Protein AF-D1CE16-F1 (afdb_monomer)

Mean predicted aligned error: 15.31 Å

Structure (mmCIF, N/CA/C/O backbone):
data_AF-D1CE16-F1
#
_entry.id   AF-D1CE16-F1
#
loop_
_atom_site.group_PDB
_atom_site.id
_atom_site.type_symbol
_atom_site.label_atom_id
_atom_site.label_alt_id
_atom_site.label_comp_id
_atom_site.label_asym_id
_atom_site.label_entity_id
_atom_site.label_seq_id
_atom_site.pdbx_PDB_ins_code
_atom_site.Cartn_x
_atom_site.Cartn_y
_atom_site.Cartn_z
_atom_site.occupancy
_atom_site.B_iso_or_equiv
_atom_site.auth_seq_id
_atom_site.auth_comp_id
_atom_site.auth_asym_id
_atom_site.auth_atom_id
_atom_site.pdbx_PDB_model_num
ATOM 1 N N . MET A 1 1 ? -17.704 14.412 5.831 1.00 93.19 1 MET A N 1
ATOM 2 C CA . MET A 1 1 ? -17.147 13.284 6.601 1.00 93.19 1 MET A CA 1
ATOM 3 C C . MET A 1 1 ? -15.622 13.232 6.481 1.00 93.19 1 MET A C 1
ATOM 5 O O . MET A 1 1 ? -15.051 13.588 5.445 1.00 93.19 1 MET A O 1
ATOM 9 N N . ARG A 1 2 ? -14.932 12.740 7.523 1.00 97.12 2 ARG A N 1
ATOM 10 C CA . ARG A 1 2 ? -13.473 12.514 7.530 1.00 97.12 2 ARG A CA 1
ATOM 11 C C . ARG A 1 2 ? -13.121 11.058 7.800 1.00 97.12 2 ARG A C 1
ATOM 13 O O . ARG A 1 2 ? -13.691 10.426 8.685 1.00 97.12 2 ARG A O 1
ATOM 20 N N . PHE A 1 3 ? -12.118 10.550 7.093 1.00 98.44 3 PHE A N 1
ATOM 21 C CA . PHE A 1 3 ? -11.594 9.204 7.317 1.00 98.44 3 PHE A CA 1
ATOM 22 C C . PHE A 1 3 ? -10.144 9.319 7.751 1.00 98.44 3 PHE A C 1
ATOM 24 O O . PHE A 1 3 ? -9.313 9.890 7.042 1.00 98.44 3 PHE A O 1
ATOM 31 N N . ILE A 1 4 ? -9.857 8.826 8.949 1.00 98.75 4 ILE A N 1
ATOM 32 C CA . ILE A 1 4 ? -8.574 8.999 9.616 1.00 98.75 4 ILE A CA 1
ATOM 33 C C . ILE A 1 4 ? -7.962 7.621 9.787 1.00 98.75 4 ILE A C 1
ATOM 35 O O . ILE A 1 4 ? -8.514 6.778 10.484 1.00 98.75 4 ILE A O 1
ATOM 39 N N . GLY A 1 5 ? -6.831 7.384 9.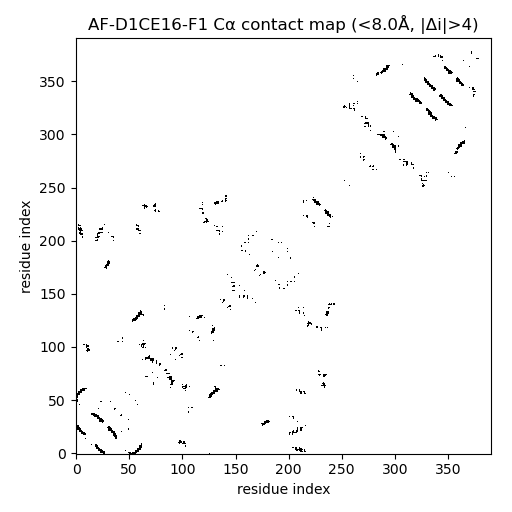141 1.00 98.81 5 GLY A N 1
ATOM 40 C CA . GLY A 1 5 ? -6.106 6.131 9.258 1.00 98.81 5 GLY A CA 1
ATOM 41 C C . GLY A 1 5 ? -4.891 6.281 10.156 1.00 98.81 5 GLY A C 1
ATOM 42 O O . GLY A 1 5 ? -4.193 7.294 10.078 1.00 98.81 5 GLY A O 1
ATOM 43 N N . ILE A 1 6 ? -4.651 5.276 10.995 1.00 98.75 6 ILE A N 1
ATOM 44 C CA . ILE A 1 6 ? -3.563 5.229 11.971 1.00 98.75 6 ILE A CA 1
ATOM 45 C C . ILE A 1 6 ? -2.808 3.906 11.795 1.00 98.75 6 ILE A C 1
ATOM 47 O O . ILE A 1 6 ? -3.321 2.855 12.171 1.00 98.75 6 ILE A O 1
ATOM 51 N N . ASP A 1 7 ? -1.590 3.957 11.255 1.00 97.94 7 ASP A N 1
ATOM 52 C CA . ASP A 1 7 ? -0.640 2.839 11.311 1.00 97.94 7 ASP A CA 1
ATOM 53 C C . ASP A 1 7 ? 0.081 2.875 12.660 1.00 97.94 7 ASP A C 1
ATOM 55 O O . ASP A 1 7 ? 1.089 3.566 12.831 1.00 97.94 7 ASP A O 1
ATOM 59 N N . LEU A 1 8 ? -0.522 2.240 13.666 1.00 97.12 8 LEU A N 1
ATOM 60 C CA . LEU A 1 8 ? -0.120 2.387 15.059 1.00 97.12 8 LEU A CA 1
ATOM 61 C C . LEU A 1 8 ? 1.145 1.574 15.347 1.00 97.12 8 LEU A C 1
ATOM 63 O O . LEU A 1 8 ? 1.192 0.368 15.135 1.00 97.12 8 LEU A O 1
ATOM 67 N N . ALA A 1 9 ? 2.150 2.189 15.969 1.00 93.88 9 ALA A N 1
ATOM 68 C CA . ALA A 1 9 ? 3.232 1.419 16.578 1.00 93.88 9 ALA A CA 1
ATOM 69 C C . ALA A 1 9 ? 2.710 0.715 17.837 1.00 93.88 9 ALA A C 1
ATOM 71 O O . ALA A 1 9 ? 2.436 1.376 18.836 1.00 93.88 9 ALA A O 1
ATOM 72 N N . TRP A 1 10 ? 2.595 -0.615 17.820 1.00 92.81 10 TRP A N 1
ATOM 73 C CA . TRP A 1 10 ? 1.935 -1.365 18.903 1.00 92.81 10 TRP A CA 1
ATOM 74 C C . TRP A 1 10 ? 2.658 -1.287 20.259 1.00 92.81 10 TRP A C 1
ATOM 76 O O . TRP A 1 10 ? 2.037 -1.498 21.297 1.00 92.81 10 TRP A O 1
ATOM 86 N N . SER A 1 11 ? 3.966 -1.014 20.259 1.00 91.00 11 SER A N 1
ATOM 87 C CA . SER A 1 11 ? 4.794 -0.991 21.469 1.00 91.00 11 SER A CA 1
ATOM 88 C C . SER A 1 11 ? 4.526 0.240 22.333 1.00 91.00 11 SER A C 1
ATOM 90 O O . SER A 1 11 ? 4.687 1.368 21.873 1.00 91.00 11 SER A O 1
ATOM 92 N N . LEU A 1 12 ? 4.219 0.025 23.614 1.00 89.88 12 LEU A N 1
ATOM 93 C CA . LEU A 1 12 ? 4.283 1.061 24.652 1.00 89.88 12 LEU A CA 1
ATOM 94 C C . LEU A 1 12 ? 5.715 1.250 25.176 1.00 89.88 12 LEU A C 1
ATOM 96 O O . LEU A 1 12 ? 6.056 2.283 25.752 1.00 89.88 12 LEU A O 1
ATOM 100 N N . ILE A 1 13 ? 6.586 0.267 24.946 1.00 86.19 13 ILE A N 1
ATOM 101 C CA . ILE A 1 13 ? 8.011 0.367 25.256 1.00 86.19 13 ILE A CA 1
ATOM 102 C C . ILE A 1 13 ? 8.651 1.321 24.238 1.00 86.19 13 ILE A C 1
ATOM 104 O O . ILE A 1 13 ? 8.657 1.030 23.042 1.00 86.19 13 ILE A O 1
ATOM 108 N N . ASN A 1 14 ? 9.220 2.432 24.716 1.00 77.25 14 ASN A N 1
ATOM 109 C CA . ASN A 1 14 ? 9.743 3.539 23.896 1.00 77.25 14 ASN A CA 1
ATOM 110 C C . ASN A 1 14 ? 8.680 4.227 23.008 1.00 77.25 14 ASN A C 1
ATOM 112 O O . ASN A 1 14 ? 8.974 4.615 21.874 1.00 77.25 14 ASN A O 1
ATOM 116 N N . ALA A 1 15 ? 7.450 4.385 23.515 1.00 73.31 15 ALA A N 1
ATOM 117 C CA . ALA A 1 15 ? 6.352 5.069 22.815 1.00 73.31 15 ALA A CA 1
ATOM 118 C C . ALA A 1 15 ? 6.615 6.561 22.508 1.00 73.31 15 ALA A C 1
ATOM 120 O O . ALA A 1 15 ? 5.850 7.200 21.792 1.00 73.31 15 ALA A O 1
ATOM 121 N N . ASP A 1 16 ? 7.699 7.136 23.029 1.00 74.06 16 ASP A N 1
ATOM 122 C CA . ASP A 1 16 ? 8.158 8.494 22.734 1.00 74.06 16 ASP A CA 1
ATOM 123 C C . ASP A 1 16 ? 8.777 8.634 21.330 1.00 74.06 16 ASP A C 1
ATOM 125 O O . ASP A 1 16 ? 8.980 9.748 20.838 1.00 74.06 16 ASP A O 1
ATOM 129 N N . ARG A 1 17 ? 9.053 7.520 20.640 1.00 75.38 17 ARG A N 1
ATOM 130 C CA . ARG A 1 17 ? 9.598 7.531 19.278 1.00 75.38 17 ARG A CA 1
ATOM 131 C C . ARG A 1 17 ? 8.491 7.723 18.232 1.00 75.38 17 ARG A C 1
ATOM 133 O O . ARG A 1 17 ? 7.456 7.070 18.322 1.00 75.38 17 ARG A O 1
ATOM 140 N N . PRO A 1 18 ? 8.706 8.569 17.203 1.00 72.50 18 PRO A N 1
ATOM 141 C CA . PRO A 1 18 ? 7.743 8.736 16.121 1.00 72.50 18 PRO A CA 1
ATOM 142 C C . PRO A 1 18 ? 7.772 7.507 15.211 1.00 72.50 18 PRO A C 1
ATOM 144 O O . PRO A 1 18 ? 8.602 7.428 14.308 1.00 72.50 18 PRO A O 1
ATOM 147 N N . GLU A 1 19 ? 6.923 6.527 15.501 1.00 88.19 19 GLU A N 1
ATOM 148 C CA . GLU A 1 19 ? 6.817 5.264 14.755 1.00 88.19 19 GLU A CA 1
ATOM 149 C C . GLU A 1 19 ? 5.373 4.959 14.324 1.00 88.19 19 GLU A C 1
ATOM 151 O O . GLU A 1 19 ? 5.121 3.874 13.812 1.00 88.19 19 GLU A O 1
ATOM 156 N N . THR A 1 20 ? 4.439 5.896 14.540 1.00 95.81 20 THR A N 1
ATOM 157 C CA . THR A 1 20 ? 3.032 5.786 14.126 1.00 95.81 20 THR A CA 1
ATOM 158 C C . THR A 1 20 ? 2.753 6.681 12.926 1.00 95.81 20 THR A C 1
ATOM 160 O O . THR A 1 20 ? 2.920 7.898 13.019 1.00 95.81 20 THR A O 1
ATOM 163 N N . GLY A 1 21 ? 2.310 6.103 11.813 1.00 97.56 21 GLY A N 1
ATOM 164 C CA . GLY A 1 21 ? 1.830 6.857 10.657 1.00 97.56 21 GLY A CA 1
ATOM 165 C C . GLY A 1 21 ? 0.383 7.300 10.859 1.00 97.56 21 GLY A C 1
ATOM 166 O O . GLY A 1 21 ? -0.434 6.544 11.376 1.00 97.56 21 GLY A O 1
ATOM 167 N N . ALA A 1 22 ? 0.041 8.516 10.442 1.00 98.50 22 ALA A N 1
ATOM 168 C CA . ALA A 1 22 ? -1.332 9.008 10.459 1.00 98.50 22 ALA A CA 1
ATOM 169 C C . ALA A 1 22 ? -1.660 9.754 9.165 1.00 98.50 22 ALA A C 1
ATOM 171 O O . ALA A 1 22 ? -0.822 10.495 8.645 1.00 98.50 22 ALA A O 1
ATOM 172 N N . ALA A 1 23 ? -2.881 9.580 8.662 1.00 98.44 23 ALA A N 1
ATOM 173 C CA . ALA A 1 23 ? -3.369 10.254 7.464 1.00 98.44 23 ALA A CA 1
ATOM 174 C C . ALA A 1 23 ? -4.868 10.555 7.559 1.00 98.44 23 ALA A C 1
ATOM 176 O O . ALA A 1 23 ? -5.624 9.803 8.169 1.00 98.44 23 ALA A O 1
ATOM 177 N N . VAL A 1 24 ? -5.294 11.649 6.928 1.00 98.44 24 VAL A N 1
ATOM 178 C CA . VAL A 1 24 ? -6.700 12.063 6.840 1.00 98.44 24 VAL A CA 1
ATOM 179 C C . VAL A 1 24 ? -7.080 12.191 5.379 1.00 98.44 24 VAL A C 1
ATOM 181 O O . VAL A 1 24 ? -6.428 12.948 4.657 1.00 98.44 24 VAL A O 1
ATOM 184 N N . ILE A 1 25 ? -8.144 11.507 4.966 1.00 97.81 25 ILE A N 1
ATOM 185 C CA . ILE A 1 25 ? -8.746 11.665 3.641 1.00 97.81 25 ILE A CA 1
ATOM 186 C C . ILE A 1 25 ? -10.174 1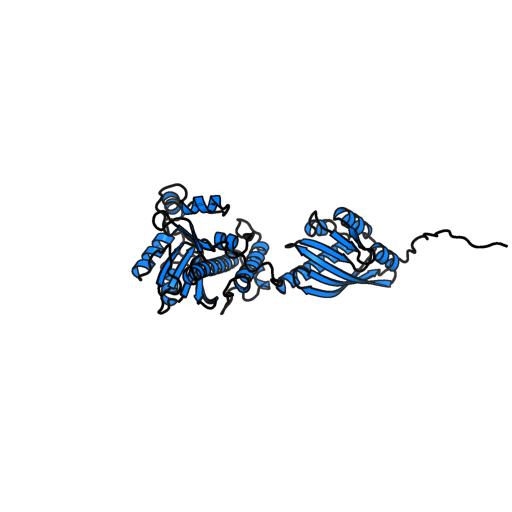2.207 3.741 1.00 97.81 25 ILE A C 1
ATOM 188 O O . ILE A 1 25 ? -10.885 11.958 4.719 1.00 97.81 25 ILE A O 1
ATOM 192 N N . ASP A 1 26 ? -10.582 12.965 2.727 1.00 95.81 26 ASP A N 1
ATOM 193 C CA . ASP A 1 26 ? -11.979 13.342 2.509 1.00 95.81 26 ASP A CA 1
ATOM 194 C C . ASP A 1 26 ? -12.698 12.374 1.557 1.00 95.81 26 ASP A C 1
ATOM 196 O O . ASP A 1 26 ? -12.098 11.479 0.960 1.00 95.81 26 ASP A O 1
ATOM 200 N N . GLU A 1 27 ? -14.002 12.577 1.393 1.00 94.44 27 GLU A N 1
ATOM 201 C CA . GLU A 1 27 ? -14.864 11.780 0.509 1.00 94.44 27 GLU A CA 1
ATOM 202 C C . GLU A 1 27 ? -14.487 11.865 -0.976 1.00 94.44 27 GLU A C 1
ATOM 204 O O . GLU A 1 27 ? -14.870 11.002 -1.764 1.00 94.44 27 GLU A O 1
ATOM 209 N N . SER A 1 28 ? -13.738 12.899 -1.370 1.00 93.88 28 SER A N 1
ATOM 210 C CA . SER A 1 28 ? -13.230 13.080 -2.733 1.00 93.88 28 SER A CA 1
ATOM 211 C C . SER A 1 28 ? -11.871 12.404 -2.952 1.00 93.88 28 SER A C 1
ATOM 213 O O . SER A 1 28 ? -11.321 12.491 -4.051 1.00 93.88 28 SER A O 1
ATOM 215 N N . GLY A 1 29 ? -11.321 11.744 -1.928 1.00 94.94 29 GLY A N 1
ATOM 216 C CA . GLY A 1 29 ? -10.020 11.083 -1.968 1.00 94.94 29 GLY A CA 1
ATOM 217 C C . GLY A 1 29 ? -8.830 12.018 -1.737 1.00 94.94 29 GLY A C 1
ATOM 218 O O . GLY A 1 29 ? -7.687 11.610 -1.937 1.00 94.94 29 GLY A O 1
ATOM 219 N N . ASN A 1 30 ? -9.029 13.270 -1.321 1.00 96.50 30 ASN A N 1
ATOM 220 C CA . ASN A 1 30 ? -7.905 14.162 -1.042 1.00 96.50 30 ASN A CA 1
ATOM 221 C C . ASN A 1 30 ? -7.310 13.859 0.332 1.00 96.50 30 ASN A C 1
ATOM 223 O O . ASN A 1 30 ? -8.020 13.858 1.334 1.00 96.50 30 ASN A O 1
ATOM 227 N N . ILE A 1 31 ? -5.991 13.687 0.389 1.00 96.75 31 ILE A N 1
ATOM 228 C CA . ILE A 1 31 ? -5.241 13.606 1.641 1.00 96.75 31 ILE A CA 1
ATOM 229 C C . ILE A 1 31 ? -5.044 15.023 2.174 1.00 96.75 31 ILE A C 1
ATOM 231 O O . ILE A 1 31 ? -4.281 15.816 1.612 1.00 96.75 31 ILE A O 1
ATOM 235 N N . LEU A 1 32 ? -5.737 15.326 3.266 1.00 96.06 32 LEU A N 1
ATOM 236 C CA . LEU A 1 32 ? -5.794 16.654 3.879 1.00 96.06 32 LEU A CA 1
ATOM 237 C C . LEU A 1 32 ? -4.646 16.894 4.850 1.00 96.06 32 LEU A C 1
ATOM 239 O O . LEU A 1 32 ? -4.135 18.007 4.962 1.00 96.06 32 LEU A O 1
ATOM 243 N N . SER A 1 33 ? -4.264 15.843 5.568 1.00 96.75 33 SER A N 1
ATOM 244 C CA . SER A 1 33 ? -3.252 15.887 6.609 1.00 96.75 33 SER A CA 1
ATOM 245 C C . SER A 1 33 ? -2.548 14.541 6.705 1.00 96.75 33 SER A C 1
ATOM 247 O O . SER A 1 33 ? -3.141 13.495 6.442 1.00 96.75 33 SER A O 1
ATOM 249 N N . GLN A 1 34 ? -1.276 14.581 7.080 1.00 96.81 34 GLN A N 1
ATOM 250 C CA . GLN A 1 34 ? -0.462 13.409 7.368 1.00 96.81 34 GLN A CA 1
ATOM 251 C C . GLN A 1 34 ? 0.561 13.748 8.451 1.00 96.81 34 GLN A C 1
ATOM 253 O O . GLN A 1 34 ? 1.031 14.887 8.530 1.00 96.81 34 GLN A O 1
ATOM 258 N N . ALA A 1 35 ? 0.939 12.764 9.259 1.00 96.31 35 ALA A N 1
ATOM 259 C CA . ALA A 1 35 ? 1.963 12.938 10.278 1.00 96.31 35 ALA A CA 1
ATOM 260 C C . ALA A 1 35 ? 2.654 11.614 10.624 1.00 96.31 35 ALA A C 1
ATOM 262 O O . ALA A 1 35 ? 2.079 10.541 10.476 1.00 96.31 35 ALA A O 1
ATOM 263 N N . ASN A 1 36 ? 3.886 11.718 11.125 1.00 95.62 36 ASN A N 1
ATOM 264 C CA . ASN A 1 36 ? 4.490 10.665 11.937 1.00 95.62 36 ASN A CA 1
ATOM 265 C C . ASN A 1 36 ? 4.372 11.097 13.396 1.00 95.62 36 ASN A C 1
ATOM 267 O O . ASN A 1 36 ? 4.912 12.139 13.774 1.00 95.62 36 ASN A O 1
ATOM 271 N N . LEU A 1 37 ? 3.651 10.316 14.186 1.00 95.81 37 LEU A N 1
ATOM 272 C CA . LEU A 1 37 ? 3.273 10.611 15.560 1.00 95.81 37 LEU A CA 1
ATOM 273 C C . LEU A 1 37 ? 3.990 9.658 16.516 1.00 95.81 37 LEU A C 1
ATOM 275 O O . LEU A 1 37 ? 4.410 8.561 16.133 1.00 95.81 37 LEU A O 1
ATOM 279 N N . SER A 1 38 ? 4.160 10.104 17.756 1.00 90.31 38 SER A N 1
ATOM 280 C CA . SER A 1 38 ? 4.824 9.333 18.806 1.00 90.31 38 SER A CA 1
ATOM 281 C C . SER A 1 38 ? 3.833 8.925 19.882 1.00 90.31 38 SER A C 1
ATOM 283 O O . SER A 1 38 ? 3.453 7.761 19.938 1.00 90.31 38 SER A O 1
ATOM 285 N N . THR A 1 39 ? 3.375 9.872 20.701 1.00 93.06 39 THR A N 1
ATOM 286 C CA . THR A 1 39 ? 2.554 9.595 21.884 1.00 93.06 39 THR A CA 1
ATOM 287 C C . THR A 1 39 ? 1.077 9.440 21.549 1.00 93.06 39 THR A C 1
ATOM 289 O O . THR A 1 39 ? 0.580 10.002 20.572 1.00 93.06 39 THR A O 1
ATOM 292 N N . ASP A 1 40 ? 0.350 8.728 22.404 1.00 93.81 40 ASP A N 1
ATOM 293 C CA . ASP A 1 40 ? -1.102 8.574 22.287 1.00 93.81 40 ASP A CA 1
ATOM 294 C C . ASP A 1 40 ? -1.838 9.918 22.355 1.00 93.81 40 ASP A C 1
ATOM 296 O O . ASP A 1 40 ? -2.853 10.091 21.692 1.00 93.81 40 ASP A O 1
ATOM 300 N N . GLU A 1 41 ? -1.327 10.875 23.132 1.00 95.06 41 GLU A N 1
ATOM 301 C CA . GLU A 1 41 ? -1.852 12.242 23.193 1.00 95.06 41 GLU A CA 1
ATOM 302 C C . GLU A 1 41 ? -1.696 12.939 21.839 1.00 95.06 41 GLU A C 1
ATOM 304 O O . GLU A 1 41 ? -2.659 13.506 21.340 1.00 95.06 41 GLU A O 1
ATOM 309 N N . SER A 1 42 ? -0.534 12.814 21.183 1.00 96.44 42 SER A N 1
ATOM 310 C CA . SER A 1 42 ? -0.331 13.395 19.848 1.00 96.44 42 SER A CA 1
ATOM 311 C C . SER A 1 42 ? -1.236 12.761 18.785 1.00 96.44 42 SER A C 1
ATOM 313 O O . SER A 1 42 ? -1.676 13.445 17.862 1.00 96.44 42 SER A O 1
ATOM 315 N N . ILE A 1 43 ? -1.551 11.468 18.930 1.00 97.62 43 ILE A N 1
ATOM 316 C CA . ILE A 1 43 ? -2.500 10.755 18.064 1.00 97.62 43 ILE A CA 1
ATOM 317 C C . ILE A 1 43 ? -3.923 11.250 18.315 1.00 97.62 43 ILE A C 1
ATOM 319 O O . ILE A 1 43 ? -4.636 11.561 17.361 1.00 97.62 43 ILE A O 1
ATOM 323 N N . LEU A 1 44 ? -4.327 11.374 19.580 1.00 98.19 44 LEU A N 1
ATOM 324 C CA . LEU A 1 44 ? -5.634 11.904 19.950 1.00 98.19 44 LEU A CA 1
ATOM 325 C C . LEU A 1 44 ? -5.812 13.342 19.443 1.00 98.19 44 LEU A C 1
ATOM 327 O O . LEU A 1 44 ? -6.810 13.635 18.790 1.00 98.19 44 LEU A O 1
ATOM 331 N N . ASP A 1 45 ? -4.827 14.212 19.667 1.00 98.25 45 ASP A N 1
ATOM 332 C CA . ASP A 1 45 ? -4.842 15.601 19.204 1.00 98.25 45 ASP A CA 1
ATOM 333 C C . ASP A 1 45 ? -4.931 15.684 17.676 1.00 98.25 45 ASP A C 1
ATOM 335 O O . ASP A 1 45 ? -5.693 16.495 17.140 1.00 98.25 45 ASP A O 1
ATOM 339 N N . PHE A 1 46 ? -4.199 14.820 16.960 1.00 98.50 46 PHE A N 1
ATOM 340 C CA . PHE A 1 46 ? -4.287 14.717 15.505 1.00 98.50 46 PHE A CA 1
ATOM 341 C C . PHE A 1 46 ? -5.700 14.335 15.057 1.00 98.50 46 PHE A C 1
ATOM 343 O O . PHE A 1 46 ? -6.246 14.988 14.168 1.00 98.50 46 PHE A O 1
ATOM 350 N N . VAL A 1 47 ? -6.314 13.325 15.682 1.00 98.44 47 VAL A N 1
ATOM 351 C CA . VAL A 1 47 ? -7.688 12.909 15.367 1.00 98.44 47 VAL A CA 1
ATOM 352 C C . VAL A 1 47 ? -8.664 14.058 15.618 1.00 98.44 47 VAL A C 1
ATOM 354 O O . VAL A 1 47 ? -9.383 14.461 14.705 1.00 98.44 47 VAL A O 1
ATOM 357 N N . LEU A 1 48 ? -8.662 14.627 16.826 1.00 97.88 48 LEU A N 1
ATOM 358 C CA . LEU A 1 48 ? -9.618 15.659 17.239 1.00 97.88 48 LEU A CA 1
ATOM 359 C C . LEU A 1 48 ? -9.483 16.957 16.436 1.00 97.88 48 LEU A C 1
ATOM 361 O O . LEU A 1 48 ? -10.481 17.635 16.209 1.00 97.88 48 LEU A O 1
ATOM 365 N N . SER A 1 49 ? -8.280 17.286 15.965 1.00 97.69 49 SER A N 1
ATOM 366 C CA . SER A 1 49 ? -8.047 18.472 15.129 1.00 97.69 49 SER A CA 1
ATOM 367 C C . SER A 1 49 ? -8.497 18.295 13.676 1.00 97.69 49 SER A C 1
ATOM 369 O O . SER A 1 49 ? -8.539 19.274 12.934 1.00 97.69 49 SER A O 1
ATOM 371 N N . ASN A 1 50 ? -8.802 17.065 13.250 1.00 97.06 50 ASN A N 1
ATOM 372 C CA . ASN A 1 50 ? -9.141 16.744 11.863 1.00 97.06 50 ASN A CA 1
ATOM 373 C C . ASN A 1 50 ? -10.563 16.202 11.675 1.00 97.06 50 ASN A C 1
ATOM 375 O O . ASN A 1 50 ? -10.910 15.867 10.546 1.00 97.06 50 ASN A O 1
ATOM 379 N N . ILE A 1 51 ? -11.390 16.127 12.723 1.00 94.00 51 ILE A N 1
ATOM 380 C CA . ILE A 1 51 ? -12.820 15.807 12.579 1.00 94.00 51 ILE A CA 1
ATOM 381 C C . ILE A 1 51 ? -13.572 16.962 11.905 1.00 94.00 51 ILE A C 1
ATOM 383 O O . ILE A 1 51 ? -13.215 18.129 12.079 1.00 94.00 51 ILE A O 1
ATOM 387 N N . ASP A 1 52 ? -14.634 16.655 11.162 1.00 90.69 52 ASP A N 1
ATOM 388 C CA . ASP A 1 52 ? -15.581 17.665 10.680 1.00 90.69 52 ASP A CA 1
ATOM 389 C C . ASP A 1 52 ? -16.926 17.573 11.424 1.00 90.69 52 ASP A C 1
ATOM 391 O O . ASP A 1 52 ? -17.059 16.845 12.412 1.00 90.69 52 ASP A O 1
ATOM 395 N N . GLN A 1 53 ? -17.920 18.361 11.000 1.00 90.00 53 GLN A N 1
ATOM 396 C CA . GLN A 1 53 ? -19.234 18.374 11.655 1.00 90.00 53 GLN A CA 1
ATOM 397 C C . GLN A 1 53 ? -20.019 17.068 11.480 1.00 90.00 53 GLN A C 1
ATOM 399 O O . GLN A 1 53 ? -20.901 16.787 12.288 1.00 90.00 53 GLN A O 1
ATOM 404 N N . GLU A 1 54 ? -19.686 16.267 10.470 1.00 91.00 54 GLU A N 1
ATOM 405 C CA . GLU A 1 54 ? -20.291 14.956 10.229 1.00 91.00 54 GLU A CA 1
ATOM 406 C C . GLU A 1 54 ? -19.571 13.844 11.011 1.00 91.00 54 GLU A C 1
ATOM 408 O O . GLU A 1 54 ? -20.059 12.718 11.092 1.00 91.00 54 GLU A O 1
ATOM 413 N N . GLY A 1 55 ? -18.446 14.167 11.655 1.00 95.06 55 GLY A N 1
ATOM 414 C CA . GLY A 1 55 ? -17.687 13.272 12.516 1.00 95.06 55 GLY A CA 1
ATOM 415 C C . GLY A 1 55 ? -16.431 12.730 11.840 1.00 95.06 55 GLY A C 1
ATOM 416 O O . GLY A 1 55 ? -15.743 13.442 11.104 1.00 95.06 55 GLY A O 1
ATOM 417 N N . ALA A 1 56 ? -16.074 11.492 12.180 1.00 97.75 56 ALA A N 1
ATOM 418 C CA . ALA A 1 56 ? -14.957 10.788 11.566 1.00 97.75 56 ALA A CA 1
ATOM 419 C C . ALA A 1 56 ? -15.026 9.275 11.799 1.00 97.75 56 ALA A C 1
ATOM 421 O O . ALA A 1 56 ? -15.483 8.804 12.843 1.00 97.75 56 ALA A O 1
ATOM 422 N N . ILE A 1 57 ? -14.455 8.517 10.868 1.00 98.50 57 ILE A N 1
ATOM 423 C CA . ILE A 1 57 ? -14.119 7.106 11.079 1.00 98.50 57 ILE A CA 1
ATOM 424 C C . ILE A 1 57 ? -12.615 7.002 11.298 1.00 98.50 57 ILE A C 1
ATOM 426 O O . ILE A 1 57 ? -11.833 7.391 10.430 1.00 98.50 57 ILE A O 1
ATOM 430 N N . VAL A 1 58 ? -12.219 6.481 12.459 1.00 98.75 58 VAL A N 1
ATOM 431 C CA . VAL A 1 58 ? -10.823 6.241 12.831 1.00 98.75 58 VAL A CA 1
ATOM 432 C C . VAL A 1 58 ? -10.498 4.770 12.592 1.00 98.75 58 VAL A C 1
ATOM 434 O O . VAL A 1 58 ? -10.926 3.895 13.343 1.00 98.75 58 VAL A O 1
ATOM 437 N N . ALA A 1 59 ? -9.752 4.502 11.527 1.00 98.75 59 ALA A N 1
ATOM 438 C CA . ALA A 1 59 ? -9.308 3.178 11.127 1.00 98.75 59 ALA A CA 1
ATOM 439 C C . ALA A 1 59 ? -7.885 2.914 11.636 1.00 98.75 59 ALA A C 1
ATOM 441 O O . ALA A 1 59 ? -6.945 3.610 11.252 1.00 98.75 59 ALA A O 1
ATOM 442 N N . ILE A 1 60 ? -7.723 1.921 12.507 1.00 98.81 60 ILE A N 1
ATOM 443 C CA . ILE A 1 60 ? -6.480 1.671 13.246 1.00 98.81 60 ILE A CA 1
ATOM 444 C C . ILE A 1 60 ? -5.866 0.335 12.803 1.00 98.81 60 ILE A C 1
ATOM 446 O O . ILE A 1 60 ? -6.517 -0.704 12.906 1.00 98.81 60 ILE A O 1
ATOM 450 N N . ASP A 1 61 ? -4.607 0.348 12.350 1.00 98.00 61 ASP A N 1
ATOM 451 C CA . ASP A 1 61 ? -3.790 -0.857 12.116 1.00 98.00 61 ASP A CA 1
ATOM 452 C C . ASP A 1 61 ? -3.178 -1.362 13.432 1.00 98.00 61 ASP A C 1
ATOM 454 O O . ASP A 1 61 ? -1.973 -1.290 13.688 1.00 98.00 61 ASP A O 1
ATOM 458 N N . ALA A 1 62 ? -4.046 -1.811 14.332 1.00 96.94 62 ALA A N 1
ATOM 459 C CA . ALA A 1 62 ? -3.667 -2.497 15.556 1.00 96.94 62 ALA A CA 1
ATOM 460 C C . ALA A 1 62 ? -4.859 -3.256 16.143 1.00 96.94 62 ALA A C 1
ATOM 462 O O . ALA A 1 62 ? -5.997 -2.837 15.944 1.00 96.94 62 ALA A O 1
ATOM 463 N N . PRO A 1 63 ? -4.606 -4.300 16.950 1.00 97.19 63 PRO A N 1
ATOM 464 C CA . PRO A 1 63 ? -5.637 -4.947 17.745 1.00 97.19 63 PRO A CA 1
ATOM 465 C C . PRO A 1 63 ? -6.336 -3.940 18.671 1.00 97.19 63 PRO A C 1
ATOM 467 O O . PRO A 1 63 ? -5.700 -3.417 19.592 1.00 97.19 63 PRO A O 1
ATOM 470 N N . ILE A 1 64 ? -7.628 -3.671 18.442 1.00 97.94 64 ILE A N 1
ATOM 471 C CA . ILE A 1 64 ? -8.433 -2.760 19.289 1.00 97.94 64 ILE A CA 1
ATOM 472 C C . ILE A 1 64 ? -9.386 -3.498 20.233 1.00 97.94 64 ILE A C 1
ATOM 474 O O . ILE A 1 64 ? -9.866 -2.909 21.195 1.00 97.94 64 ILE A O 1
ATOM 478 N N . VAL A 1 65 ? -9.637 -4.785 19.972 1.00 97.00 65 VAL A N 1
ATOM 479 C CA . VAL A 1 65 ? -10.351 -5.703 20.870 1.00 97.00 65 VAL A CA 1
ATOM 480 C C . VAL A 1 65 ? -9.547 -6.999 20.962 1.00 97.00 65 VAL A C 1
ATOM 482 O O . VAL A 1 65 ? -9.372 -7.706 19.962 1.00 97.00 65 VAL A O 1
ATOM 485 N N . VAL A 1 66 ? -9.026 -7.302 22.157 1.00 97.38 66 VAL A N 1
ATOM 486 C CA . VAL A 1 66 ? -8.195 -8.493 22.414 1.00 97.38 66 VAL A CA 1
ATOM 487 C C . VAL A 1 66 ? -8.753 -9.272 23.611 1.00 97.38 66 VAL A C 1
ATOM 489 O O . VAL A 1 66 ? -8.291 -9.114 24.740 1.00 97.38 66 VAL A O 1
ATOM 492 N N . PRO A 1 67 ? -9.779 -10.114 23.423 1.00 91.31 67 PRO A N 1
ATOM 493 C CA . PRO A 1 67 ? -10.465 -10.757 24.543 1.00 91.31 67 PRO A CA 1
ATOM 494 C C . PRO A 1 67 ? -9.696 -11.966 25.089 1.00 91.31 67 PRO A C 1
ATOM 496 O O . PRO A 1 67 ? -9.810 -12.302 26.268 1.00 91.31 67 PRO A O 1
ATOM 499 N N . ASN A 1 68 ? -8.889 -12.621 24.254 1.00 93.19 68 ASN A N 1
ATOM 500 C CA . ASN A 1 68 ? -8.189 -13.850 24.597 1.00 93.19 68 ASN A CA 1
ATOM 501 C C . ASN A 1 68 ? -6.872 -13.588 25.342 1.00 93.19 68 ASN A C 1
ATOM 503 O O . ASN A 1 68 ? -6.048 -12.760 24.948 1.00 93.19 68 ASN A O 1
ATOM 507 N N . LEU A 1 69 ? -6.642 -14.372 26.397 1.00 96.19 69 LEU A N 1
ATOM 508 C CA . LEU A 1 69 ? -5.380 -14.355 27.140 1.00 96.19 69 LEU A CA 1
ATOM 509 C C . LEU A 1 69 ? -4.215 -14.900 26.306 1.00 96.19 69 LEU A C 1
ATOM 511 O O . LEU A 1 69 ? -3.139 -14.317 26.314 1.00 96.19 69 LEU A O 1
ATOM 515 N N . GLU A 1 70 ? -4.451 -15.978 25.555 1.00 92.94 70 GLU A N 1
ATOM 516 C CA . GLU A 1 70 ? -3.446 -16.711 24.775 1.00 92.94 70 GLU A CA 1
ATOM 517 C C . GLU A 1 70 ? -3.980 -17.078 23.380 1.00 92.94 70 GLU A C 1
ATOM 519 O O . GLU A 1 70 ? -5.187 -17.040 23.127 1.00 92.94 70 GLU A O 1
ATOM 524 N N . GLY A 1 71 ? -3.088 -17.484 22.473 1.00 91.81 71 GLY A N 1
ATOM 525 C CA . GLY A 1 71 ? -3.444 -17.933 21.120 1.00 91.81 71 GLY A CA 1
ATOM 526 C C . GLY A 1 71 ? -3.719 -16.794 20.129 1.00 91.81 71 GLY A C 1
ATOM 527 O O . GLY A 1 71 ? -3.269 -15.668 20.331 1.00 91.81 71 GLY A O 1
ATOM 528 N N . SER A 1 72 ? -4.415 -17.107 19.034 1.00 91.50 72 SER A N 1
ATOM 529 C CA . SER A 1 72 ? -4.852 -16.140 18.013 1.00 91.50 72 SER A CA 1
ATOM 530 C C . SER A 1 72 ? -6.320 -15.773 18.201 1.00 91.50 72 SER A C 1
ATOM 532 O O . SER A 1 72 ? -7.124 -16.632 18.572 1.00 91.50 72 SER A O 1
ATOM 534 N N . ARG A 1 73 ? -6.685 -14.533 17.864 1.00 92.44 73 ARG A N 1
ATOM 535 C CA . ARG A 1 73 ? -8.091 -14.112 17.774 1.00 92.44 73 ARG A CA 1
ATOM 536 C C . ARG A 1 73 ? -8.795 -14.842 16.631 1.00 92.44 73 ARG A C 1
ATOM 538 O O . ARG A 1 73 ? -8.164 -15.250 15.652 1.00 92.44 73 ARG A O 1
ATOM 545 N N . ARG A 1 74 ? -10.122 -14.981 16.713 1.00 87.00 74 ARG A N 1
ATOM 546 C CA . ARG A 1 74 ? -10.915 -15.645 15.660 1.00 87.00 74 ARG A CA 1
ATOM 547 C C . ARG A 1 74 ? -10.747 -14.968 14.301 1.00 87.00 74 ARG A C 1
ATOM 549 O O . ARG A 1 74 ? -10.601 -15.661 13.294 1.00 87.00 74 ARG A O 1
ATOM 556 N N . CYS A 1 75 ? -10.699 -13.636 14.286 1.00 88.50 75 CYS A N 1
ATOM 557 C CA . CYS A 1 75 ? -10.450 -12.858 13.079 1.00 88.50 75 CYS A CA 1
ATOM 558 C C . CYS A 1 75 ? -9.089 -13.186 12.435 1.00 88.50 75 CYS A C 1
ATOM 560 O O . CYS A 1 75 ? -8.994 -13.360 11.221 1.00 88.50 75 CYS A O 1
ATOM 562 N N . GLU A 1 76 ? -8.044 -13.375 13.242 1.00 93.75 76 GLU A N 1
ATOM 563 C CA . GLU A 1 76 ? -6.697 -13.719 12.776 1.00 93.75 76 GLU A CA 1
ATOM 564 C C . GLU A 1 76 ? -6.644 -15.138 12.198 1.00 93.75 76 GLU A C 1
ATOM 566 O O . GLU A 1 76 ? -6.055 -15.351 11.139 1.00 93.75 76 GLU A O 1
ATOM 571 N N . ILE A 1 77 ? -7.306 -16.105 12.844 1.00 87.06 77 ILE A N 1
ATOM 572 C CA . ILE A 1 77 ? -7.432 -17.483 12.335 1.00 87.06 77 ILE A CA 1
ATOM 573 C C . ILE A 1 77 ? -8.149 -17.484 10.977 1.00 87.06 77 ILE A C 1
ATOM 575 O O . ILE A 1 77 ? -7.713 -18.152 10.034 1.00 87.06 77 ILE A O 1
ATOM 579 N N . ALA A 1 78 ? -9.225 -16.705 10.849 1.00 85.44 78 ALA A N 1
ATOM 580 C CA . ALA A 1 78 ? -9.950 -16.563 9.593 1.00 85.44 78 ALA A CA 1
ATOM 581 C C . ALA A 1 78 ? -9.060 -15.955 8.493 1.00 85.44 78 ALA A C 1
ATOM 583 O O . ALA A 1 78 ? -8.981 -16.519 7.401 1.00 85.44 78 ALA A O 1
ATOM 584 N N . LEU A 1 79 ? -8.304 -14.890 8.779 1.00 87.69 79 LEU A N 1
ATOM 585 C CA . LEU A 1 79 ? -7.347 -14.315 7.822 1.00 87.69 79 LEU A CA 1
ATOM 586 C C . LEU A 1 79 ? -6.247 -15.308 7.405 1.00 87.69 79 LEU A C 1
ATOM 588 O O . LEU A 1 79 ? -5.912 -15.395 6.220 1.00 87.69 79 LEU A O 1
ATOM 592 N N . GLN A 1 80 ? -5.725 -16.109 8.338 1.00 87.62 80 GLN A N 1
ATOM 593 C CA . GLN A 1 80 ? -4.754 -17.163 8.023 1.00 87.62 80 GLN A CA 1
ATOM 594 C C . GLN A 1 80 ? -5.342 -18.208 7.065 1.00 87.62 80 GLN A C 1
ATOM 596 O O . GLN A 1 80 ? -4.663 -18.623 6.122 1.00 87.62 80 GLN A O 1
ATOM 601 N N . SER A 1 81 ? -6.613 -18.590 7.240 1.00 85.19 81 SER A N 1
ATOM 602 C CA . SER A 1 81 ? -7.311 -19.503 6.319 1.00 85.19 81 SER A CA 1
ATOM 603 C C . SER A 1 81 ? -7.457 -18.922 4.904 1.00 85.19 81 SER A C 1
ATOM 605 O O . SER A 1 81 ? -7.405 -19.657 3.916 1.00 85.19 81 SER A O 1
ATOM 607 N N . MET A 1 82 ? -7.517 -17.589 4.794 1.00 83.25 82 MET A N 1
ATOM 608 C CA . MET A 1 82 ? -7.488 -16.841 3.532 1.00 83.25 82 MET A CA 1
ATOM 609 C C . MET A 1 82 ? -6.071 -16.674 2.957 1.00 83.25 82 MET A C 1
ATOM 611 O O . MET A 1 82 ? -5.896 -16.002 1.941 1.00 83.25 82 MET A O 1
ATOM 615 N N . LYS A 1 83 ? -5.048 -17.283 3.576 1.00 86.44 83 LYS A N 1
ATOM 616 C CA . LYS A 1 83 ? -3.623 -17.151 3.219 1.00 86.44 83 LYS A CA 1
ATOM 617 C C . LYS A 1 83 ? -3.097 -15.717 3.320 1.00 86.44 83 LYS A C 1
ATOM 619 O O . LYS A 1 83 ? -2.106 -15.374 2.674 1.00 86.44 83 LYS A O 1
ATOM 624 N N . ILE A 1 84 ? -3.730 -14.889 4.148 1.00 85.81 84 ILE A N 1
ATOM 625 C CA . ILE A 1 84 ? -3.245 -13.555 4.482 1.00 85.81 84 ILE A CA 1
ATOM 626 C C . ILE A 1 84 ? -2.376 -13.696 5.741 1.00 85.81 84 ILE A C 1
ATOM 628 O O . ILE A 1 84 ? -2.886 -14.106 6.784 1.00 85.81 84 ILE A O 1
ATOM 632 N N . PRO A 1 85 ? -1.061 -13.406 5.673 1.00 86.19 85 PRO A N 1
ATOM 633 C CA . PRO A 1 85 ? -0.197 -13.490 6.846 1.00 86.19 85 PRO A CA 1
ATOM 634 C C . PRO A 1 85 ? -0.664 -12.494 7.901 1.00 86.19 85 PRO A C 1
ATOM 636 O O . PRO A 1 85 ? -0.842 -11.333 7.563 1.00 86.19 85 PRO A O 1
ATOM 639 N N . VAL A 1 86 ? -0.812 -12.930 9.149 1.00 89.50 86 VAL A N 1
ATOM 640 C CA . VAL A 1 86 ? -1.158 -12.082 10.296 1.00 89.50 86 VAL A CA 1
ATOM 641 C C . VAL A 1 86 ? -0.517 -12.667 11.553 1.00 89.50 86 VAL A C 1
ATOM 643 O O . VAL A 1 86 ? -0.385 -13.890 11.676 1.00 89.50 86 VAL A O 1
ATOM 646 N N . TYR A 1 87 ? -0.072 -11.797 12.455 1.00 85.50 87 TYR A N 1
ATOM 647 C CA . TYR A 1 87 ? 0.527 -12.208 13.721 1.00 85.50 87 TYR A CA 1
ATOM 648 C C . TYR A 1 87 ? -0.557 -12.438 14.781 1.00 85.50 87 TYR A C 1
ATOM 650 O O . TYR A 1 87 ? -1.546 -11.709 14.787 1.00 85.50 87 TYR A O 1
ATOM 658 N N . PRO A 1 88 ? -0.388 -13.435 15.667 1.00 88.25 88 PRO A N 1
ATOM 659 C CA . PRO A 1 88 ? -1.289 -13.622 16.794 1.00 88.25 88 PRO A CA 1
ATOM 660 C C . PRO A 1 88 ? -1.225 -12.419 17.735 1.00 88.25 88 PRO A C 1
ATOM 662 O O . PRO A 1 88 ? -0.130 -12.001 18.120 1.00 88.25 88 PRO A O 1
ATOM 665 N N . SER A 1 89 ? -2.386 -11.932 18.158 1.00 93.06 89 SER A N 1
ATOM 666 C CA . SER A 1 89 ? -2.504 -10.866 19.154 1.00 93.06 89 SER A CA 1
ATOM 667 C C . SER A 1 89 ? -3.308 -11.381 20.342 1.00 93.06 89 SER A C 1
ATOM 669 O O . SER A 1 89 ? -4.491 -11.679 20.215 1.00 93.06 89 SER A O 1
ATOM 671 N N . ASN A 1 90 ? -2.667 -11.522 21.501 1.00 96.31 90 ASN A N 1
ATOM 672 C CA . ASN A 1 90 ? -3.314 -11.931 22.750 1.00 96.31 90 ASN A CA 1
ATOM 673 C C . ASN A 1 90 ? -2.745 -11.145 23.930 1.00 96.31 90 ASN A C 1
ATOM 675 O O . ASN A 1 90 ? -1.647 -10.586 23.828 1.00 96.31 90 ASN A O 1
ATOM 679 N N . ARG A 1 91 ? -3.490 -11.093 25.040 1.00 96.94 91 ARG A N 1
ATOM 680 C CA . ARG A 1 91 ? -3.129 -10.242 26.183 1.00 96.94 91 ARG A CA 1
ATOM 681 C C . ARG A 1 91 ? -1.740 -10.572 26.724 1.00 96.94 91 ARG A C 1
ATOM 683 O O . ARG A 1 91 ? -0.915 -9.669 26.822 1.00 96.94 91 ARG A O 1
ATOM 690 N N . SER A 1 92 ? -1.433 -11.848 26.962 1.00 96.25 92 SER A N 1
ATOM 691 C CA . SER A 1 92 ? -0.132 -12.260 27.501 1.00 96.25 92 SER A CA 1
ATOM 692 C C . SER A 1 92 ? 1.042 -11.845 26.612 1.00 96.25 92 SER A C 1
ATOM 694 O O . SER A 1 92 ? 2.063 -11.364 27.106 1.00 96.25 92 SER A O 1
ATOM 696 N N . LEU A 1 93 ? 0.918 -12.020 25.292 1.00 95.19 93 LEU A N 1
ATOM 697 C CA . LEU A 1 93 ? 1.963 -11.688 24.326 1.00 95.19 93 LEU A CA 1
ATOM 698 C C . LEU A 1 93 ? 2.196 -10.176 24.251 1.00 95.19 93 LEU A C 1
ATOM 700 O O . LEU A 1 93 ? 3.349 -9.738 24.234 1.00 95.19 93 LEU A O 1
ATOM 704 N N . LEU A 1 94 ? 1.116 -9.396 24.184 1.00 95.19 94 LEU A N 1
ATOM 705 C CA . LEU A 1 94 ? 1.180 -7.944 24.038 1.00 95.19 94 LEU A CA 1
ATOM 706 C C . LEU A 1 94 ? 1.639 -7.280 25.343 1.00 95.19 94 LEU A C 1
ATOM 708 O O . LEU A 1 94 ? 2.553 -6.462 25.321 1.00 95.19 94 LEU A O 1
ATOM 712 N N . GLU A 1 95 ? 1.115 -7.690 26.497 1.00 94.88 95 GLU A N 1
ATOM 713 C CA . GLU A 1 95 ? 1.565 -7.179 27.799 1.00 94.88 95 GLU A CA 1
ATOM 714 C C . GLU A 1 95 ? 3.049 -7.464 28.033 1.00 94.88 95 GLU A C 1
ATOM 716 O O . GLU A 1 95 ? 3.819 -6.557 28.353 1.00 94.88 95 GLU A O 1
ATOM 721 N N . LYS A 1 96 ? 3.480 -8.708 27.799 1.00 94.38 96 LYS A N 1
ATOM 722 C CA . LYS A 1 96 ? 4.864 -9.119 28.043 1.00 94.38 96 LYS A CA 1
ATOM 723 C C . LYS A 1 96 ? 5.867 -8.429 27.120 1.00 94.38 96 LYS A C 1
ATOM 725 O O . LYS A 1 96 ? 6.943 -8.051 27.577 1.00 94.38 96 LYS A O 1
ATOM 730 N N . ASN A 1 97 ? 5.563 -8.330 25.826 1.00 92.88 97 ASN A N 1
ATOM 731 C CA . ASN A 1 97 ? 6.545 -7.889 24.830 1.00 92.88 97 ASN A CA 1
ATOM 732 C C . ASN A 1 97 ? 6.416 -6.413 24.458 1.00 92.88 97 ASN A C 1
ATOM 734 O O . ASN A 1 97 ? 7.390 -5.830 23.991 1.00 92.88 97 ASN A O 1
ATOM 738 N N . LEU A 1 98 ? 5.228 -5.830 24.624 1.00 93.25 98 LEU A N 1
ATOM 739 C CA . LEU A 1 98 ? 4.900 -4.476 24.178 1.00 93.25 98 LEU A CA 1
ATOM 740 C C . LEU A 1 98 ? 4.470 -3.565 25.331 1.00 93.25 98 LEU A C 1
ATOM 742 O O . LEU A 1 98 ? 4.280 -2.375 25.102 1.00 93.25 98 LEU A O 1
ATOM 746 N N . GLY A 1 99 ? 4.357 -4.083 26.559 1.00 93.50 99 GLY A N 1
ATOM 747 C CA . GLY A 1 99 ? 3.970 -3.319 27.748 1.00 93.50 99 GLY A CA 1
ATOM 748 C C . GLY A 1 99 ? 2.464 -3.086 27.885 1.00 93.50 99 GLY A C 1
ATOM 749 O O . GLY A 1 99 ? 2.049 -2.372 28.793 1.00 93.50 99 GLY A O 1
ATOM 750 N N . GLY A 1 100 ? 1.651 -3.656 26.991 1.00 94.94 100 GLY A N 1
ATOM 751 C CA . GLY A 1 100 ? 0.195 -3.525 26.988 1.00 94.94 100 GLY A CA 1
ATOM 752 C C . GLY A 1 100 ? -0.397 -3.562 25.580 1.00 94.94 100 GLY A C 1
ATOM 753 O O . GLY A 1 100 ? 0.288 -3.872 24.605 1.00 94.94 100 GLY A O 1
ATOM 754 N N . ILE A 1 101 ? -1.687 -3.239 25.481 1.00 96.50 101 ILE A N 1
ATOM 755 C CA . ILE A 1 101 ? -2.464 -3.296 24.236 1.00 96.50 101 ILE A CA 1
ATOM 756 C C . ILE A 1 101 ? -2.783 -1.866 23.815 1.00 96.50 101 ILE A C 1
ATOM 758 O O . ILE A 1 101 ? -3.804 -1.288 24.183 1.00 96.50 101 ILE A O 1
ATOM 762 N N . ARG A 1 102 ? -1.864 -1.259 23.064 1.00 96.06 102 ARG A N 1
ATOM 763 C CA . ARG A 1 102 ? -1.947 0.164 22.722 1.00 96.06 102 ARG A CA 1
ATOM 764 C C . ARG A 1 102 ? -3.209 0.535 21.931 1.00 96.06 102 ARG A C 1
ATOM 766 O O . ARG A 1 102 ? -3.740 1.625 22.125 1.00 96.06 102 ARG A O 1
ATOM 773 N N . GLY A 1 103 ? -3.716 -0.372 21.092 1.00 97.38 103 GLY A N 1
ATOM 774 C CA . GLY A 1 103 ? -4.977 -0.176 20.370 1.00 97.38 103 GLY A CA 1
ATOM 775 C C . GLY A 1 103 ? -6.185 -0.020 21.303 1.00 97.38 103 GLY A C 1
ATOM 776 O O . GLY A 1 103 ? -6.970 0.906 21.110 1.00 97.38 103 GLY A O 1
ATOM 777 N N . GLU A 1 104 ? -6.292 -0.832 22.364 1.00 98.06 104 GLU A N 1
ATOM 778 C CA . GLU A 1 104 ? -7.338 -0.694 23.399 1.00 98.06 104 GLU A CA 1
ATOM 779 C C . GLU A 1 104 ? -7.207 0.645 24.153 1.00 98.06 104 GLU A C 1
ATOM 781 O O . GLU A 1 104 ? -8.203 1.330 24.384 1.00 98.06 104 GLU A O 1
ATOM 786 N N . ILE A 1 105 ? -5.979 1.073 24.476 1.00 97.50 105 ILE A N 1
ATOM 787 C CA . ILE A 1 105 ? -5.723 2.356 25.160 1.00 97.50 105 ILE A CA 1
ATOM 788 C C . ILE A 1 105 ? -6.166 3.545 24.300 1.00 97.50 105 ILE A C 1
ATOM 790 O O . ILE A 1 105 ? -6.878 4.430 24.783 1.00 97.50 105 ILE A O 1
ATOM 794 N N . LEU A 1 106 ? -5.753 3.580 23.029 1.00 98.06 106 LEU A N 1
ATOM 795 C CA . LEU A 1 106 ? -6.139 4.645 22.102 1.00 98.06 106 LEU A CA 1
ATOM 796 C C . LEU A 1 106 ? -7.657 4.661 21.881 1.00 98.06 106 LEU A C 1
ATOM 798 O O . LEU A 1 106 ? -8.269 5.728 21.865 1.00 98.06 106 LEU A O 1
ATOM 802 N N . THR A 1 107 ? -8.267 3.481 21.781 1.00 98.38 107 THR A N 1
ATOM 803 C CA . THR A 1 107 ? -9.718 3.326 21.654 1.00 98.38 107 THR A CA 1
ATOM 804 C C . THR A 1 107 ? -10.443 3.932 22.851 1.00 98.38 107 THR A C 1
ATOM 806 O O . THR A 1 107 ? -11.307 4.785 22.665 1.00 98.38 107 THR A O 1
ATOM 809 N N . HIS A 1 108 ? -10.023 3.607 24.076 1.00 98.38 108 HIS A N 1
ATOM 810 C CA . HIS A 1 108 ? -10.621 4.168 25.287 1.00 98.38 108 HIS A CA 1
ATOM 811 C C . HIS A 1 108 ? -10.518 5.701 25.339 1.00 98.38 108 HIS A C 1
ATOM 813 O O . HIS A 1 108 ? -11.475 6.390 25.698 1.00 98.38 108 HIS A O 1
ATOM 819 N N . LYS A 1 109 ? -9.374 6.259 24.921 1.00 98.44 109 LYS A N 1
ATOM 820 C CA . LYS A 1 109 ? -9.196 7.715 24.809 1.00 98.44 109 LYS A CA 1
ATOM 821 C C . LYS A 1 109 ? -10.195 8.330 23.827 1.00 98.44 109 LYS A C 1
ATOM 823 O O . LYS A 1 109 ? -10.821 9.333 24.149 1.00 98.44 109 LYS A O 1
ATOM 828 N N . LEU A 1 110 ? -10.392 7.723 22.659 1.00 98.56 110 LEU A N 1
ATOM 829 C CA . LEU A 1 110 ? -11.358 8.191 21.661 1.00 98.56 110 LEU A CA 1
ATOM 830 C C . LEU A 1 110 ? -12.815 8.063 22.145 1.00 98.56 110 LEU A C 1
ATOM 832 O O . LEU A 1 110 ? -13.637 8.941 21.867 1.00 98.56 110 LEU A O 1
ATOM 836 N N . GLU A 1 111 ? -13.147 7.024 22.913 1.00 98.44 111 GLU A N 1
ATOM 837 C CA . GLU A 1 111 ? -14.497 6.812 23.453 1.00 98.44 111 GLU A CA 1
ATOM 838 C C . GLU A 1 111 ? -14.962 7.928 24.394 1.00 98.44 111 GLU A C 1
ATOM 840 O O . GLU A 1 111 ? -16.146 8.295 24.372 1.00 98.44 111 GLU A O 1
ATOM 845 N N . ILE A 1 112 ? -14.033 8.516 25.158 1.00 98.12 112 ILE A N 1
ATOM 846 C CA . ILE A 1 112 ? -14.275 9.702 26.000 1.00 98.12 112 ILE A CA 1
ATOM 847 C C . ILE A 1 112 ? -14.743 10.893 25.145 1.00 98.12 112 ILE A C 1
ATOM 849 O O . ILE A 1 112 ? -15.555 11.702 25.592 1.00 98.12 112 ILE A O 1
ATOM 853 N N . HIS A 1 113 ? -14.308 10.966 23.884 1.00 97.62 113 HIS A N 1
ATOM 854 C CA . HIS A 1 113 ? -14.700 11.998 22.915 1.00 97.62 113 HIS A CA 1
ATOM 855 C C . HIS A 1 113 ? -15.899 11.601 22.031 1.00 97.62 113 HIS A C 1
ATOM 857 O O . HIS A 1 113 ? -16.201 12.260 21.025 1.00 97.62 113 HIS A O 1
ATOM 863 N N . GLY A 1 114 ? -16.617 10.546 22.427 1.00 97.50 114 GLY A N 1
ATOM 864 C CA . GLY A 1 114 ? -17.863 10.111 21.802 1.00 97.50 114 GLY A CA 1
ATOM 865 C C . GLY A 1 114 ? -17.688 9.197 20.592 1.00 97.50 114 GLY A C 1
ATOM 866 O O . GLY A 1 114 ? -18.673 8.933 19.911 1.00 97.50 114 GLY A O 1
ATOM 867 N N . PHE A 1 115 ? -16.475 8.713 20.319 1.00 98.25 115 PHE A N 1
ATOM 868 C CA . PHE A 1 115 ? -16.274 7.645 19.341 1.00 98.25 115 PHE A CA 1
ATOM 869 C C . PHE A 1 115 ? -16.732 6.294 19.895 1.00 98.25 115 PHE A C 1
ATOM 871 O O . PHE A 1 115 ? -16.791 6.099 21.110 1.00 98.25 115 PHE A O 1
ATOM 878 N N . ARG A 1 116 ? -17.082 5.354 19.018 1.00 98.12 116 ARG A N 1
ATOM 879 C CA . ARG A 1 116 ? -17.486 3.994 19.398 1.00 98.12 116 ARG A CA 1
ATOM 880 C C . ARG A 1 116 ? -16.865 2.972 18.464 1.00 98.12 116 ARG A C 1
ATOM 882 O O . ARG A 1 116 ? -16.804 3.215 17.261 1.00 98.12 116 ARG A O 1
ATOM 889 N N . ILE A 1 117 ? -16.459 1.831 19.013 1.00 98.06 117 ILE A N 1
ATOM 890 C CA . ILE A 1 117 ? -16.104 0.663 18.208 1.00 98.06 117 ILE A CA 1
ATOM 891 C C . ILE A 1 117 ? -17.348 0.210 17.440 1.00 98.06 117 ILE A C 1
ATOM 893 O O . ILE A 1 117 ? -18.412 0.045 18.038 1.00 98.06 117 ILE A O 1
ATOM 897 N N . GLN A 1 118 ? -17.221 0.041 16.127 1.00 94.75 118 GLN A N 1
ATOM 898 C CA . GLN A 1 118 ? -18.313 -0.401 15.260 1.00 94.75 118 GLN A CA 1
ATOM 899 C C . GLN A 1 118 ? -17.766 -1.401 14.239 1.00 94.75 118 GLN A C 1
ATOM 901 O O . GLN A 1 118 ? -16.833 -1.083 13.511 1.00 94.75 118 GLN A O 1
ATOM 906 N N . ASP A 1 119 ? -18.334 -2.601 14.164 1.00 86.38 119 ASP A N 1
ATOM 907 C CA . ASP A 1 119 ? -18.052 -3.553 13.080 1.00 86.38 119 ASP A CA 1
ATOM 908 C C . ASP A 1 119 ? -18.943 -3.332 11.852 1.00 86.38 119 ASP A C 1
ATOM 910 O O . ASP A 1 119 ? -18.613 -3.799 10.768 1.00 86.38 119 ASP A O 1
ATOM 914 N N . SER A 1 120 ? -20.025 -2.567 11.991 1.00 86.94 120 SER A N 1
ATOM 915 C CA . SER A 1 120 ? -20.908 -2.163 10.899 1.00 86.94 120 SER A CA 1
ATOM 916 C C . SER A 1 120 ? -21.092 -0.650 10.902 1.00 86.94 120 SER A C 1
ATOM 918 O O . SER A 1 120 ? -21.475 -0.069 11.915 1.00 86.94 120 SER A O 1
ATOM 920 N N . ILE A 1 121 ? -20.865 -0.018 9.751 1.00 91.75 121 ILE A N 1
ATOM 921 C CA . ILE A 1 121 ? -21.051 1.422 9.541 1.00 91.75 121 ILE A CA 1
ATOM 922 C C . ILE A 1 121 ? -22.268 1.616 8.641 1.00 91.75 121 ILE A C 1
ATOM 924 O O . ILE A 1 121 ? -22.377 0.952 7.619 1.00 91.75 121 ILE A O 1
ATOM 928 N N . SER A 1 122 ? -23.186 2.509 9.019 1.00 90.00 122 SER A N 1
ATOM 929 C CA . SER A 1 122 ? -24.310 2.879 8.148 1.00 90.00 122 SER A CA 1
ATOM 930 C C . SER A 1 122 ? -23.807 3.762 6.999 1.00 90.00 122 SER A C 1
ATOM 932 O O . SER A 1 122 ? -23.200 4.800 7.286 1.00 90.00 122 SER A O 1
ATOM 934 N N . PRO A 1 123 ? -24.028 3.387 5.726 1.00 92.44 123 PRO A N 1
ATOM 935 C CA . PRO A 1 123 ? -23.483 4.145 4.609 1.00 92.44 123 PRO A CA 1
ATOM 936 C C . PRO A 1 123 ? -24.008 5.580 4.523 1.00 92.44 123 PRO A C 1
ATOM 938 O O . PRO A 1 123 ? -25.199 5.818 4.706 1.00 92.44 123 PRO A O 1
ATOM 941 N N . GLY A 1 124 ? -23.131 6.534 4.209 1.00 90.81 124 GLY A N 1
ATOM 942 C CA . GLY A 1 124 ? -23.478 7.941 3.980 1.00 90.81 124 GLY A CA 1
ATOM 943 C C . GLY A 1 124 ? -23.837 8.751 5.233 1.00 90.81 124 GLY A C 1
ATOM 944 O O . GLY A 1 124 ? -23.975 9.969 5.146 1.00 90.81 124 GLY A O 1
ATOM 945 N N . GLU A 1 125 ? -23.963 8.115 6.398 1.00 91.88 125 GLU A N 1
ATOM 946 C CA . GLU A 1 125 ? -24.440 8.769 7.618 1.00 91.88 125 GLU A CA 1
ATOM 947 C C . GLU A 1 125 ? -23.296 9.398 8.438 1.00 91.88 125 GLU A C 1
ATOM 949 O O . GLU A 1 125 ? -22.206 8.818 8.538 1.00 91.88 125 GLU A O 1
ATOM 954 N N . PRO A 1 126 ? -23.522 10.562 9.078 1.00 94.38 126 PRO A N 1
ATOM 955 C CA . PRO A 1 126 ? -22.627 11.108 10.095 1.00 94.38 126 PRO A CA 1
ATOM 956 C C . PRO A 1 126 ? -22.344 10.105 11.224 1.00 94.38 126 PRO A C 1
ATOM 958 O O . PRO A 1 126 ? -23.256 9.482 11.767 1.00 94.38 126 PRO A O 1
ATOM 961 N N . THR A 1 127 ? -21.081 9.952 11.624 1.00 96.06 127 THR A N 1
ATOM 962 C CA . THR A 1 127 ? -20.673 8.958 12.624 1.00 96.06 127 THR A CA 1
ATOM 963 C C . THR A 1 127 ? -19.326 9.288 13.262 1.00 96.06 127 THR A C 1
ATOM 965 O O . THR A 1 127 ? -18.472 9.966 12.689 1.00 96.06 127 THR A O 1
ATOM 968 N N . LYS A 1 128 ? -19.126 8.774 14.477 1.00 97.94 128 LYS A N 1
ATOM 969 C CA . LYS A 1 128 ? -17.837 8.732 15.172 1.00 97.94 128 LYS A CA 1
ATOM 970 C C . LYS A 1 128 ? -17.490 7.279 15.462 1.00 97.94 128 LYS A C 1
ATOM 972 O O . LYS A 1 128 ? -17.856 6.741 16.509 1.00 97.94 128 LYS A O 1
ATOM 977 N N . ALA A 1 129 ? -16.809 6.640 14.522 1.00 98.19 129 ALA A N 1
ATOM 978 C CA . ALA A 1 129 ? -16.521 5.213 14.588 1.00 98.19 129 ALA A CA 1
ATOM 979 C C . ALA A 1 129 ? -15.031 4.930 14.785 1.00 98.19 129 ALA A C 1
ATOM 981 O O . ALA A 1 129 ? -14.178 5.691 14.331 1.00 98.19 129 ALA A O 1
ATOM 982 N N . ILE A 1 130 ? -14.737 3.814 15.445 1.00 98.75 130 ILE A N 1
ATOM 983 C CA . ILE A 1 130 ? -13.403 3.230 15.577 1.00 98.75 130 ILE A CA 1
ATOM 984 C C . ILE A 1 130 ? -13.475 1.839 14.968 1.00 98.75 130 ILE A C 1
ATOM 986 O O . ILE A 1 130 ? -14.347 1.048 15.335 1.00 98.75 130 ILE A O 1
ATOM 990 N N . VAL A 1 131 ? -12.571 1.551 14.041 1.00 98.56 131 VAL A N 1
ATOM 991 C CA . VAL A 1 131 ? -12.521 0.265 13.348 1.00 98.56 131 VAL A CA 1
ATOM 992 C C . VAL A 1 131 ? -11.093 -0.255 13.312 1.00 98.56 131 VAL A C 1
ATOM 994 O O . VAL A 1 131 ? -10.146 0.513 13.136 1.00 98.56 131 VAL A O 1
ATOM 997 N N . GLU A 1 132 ? -10.932 -1.564 13.467 1.00 98.50 132 GLU A N 1
ATOM 998 C CA . GLU A 1 132 ? -9.651 -2.229 13.250 1.00 98.50 132 GLU A CA 1
ATOM 999 C C . GLU A 1 132 ? -9.532 -2.601 11.775 1.00 98.50 132 GLU A C 1
ATOM 1001 O O . GLU A 1 132 ? -10.461 -3.144 11.170 1.00 98.50 132 GLU A O 1
ATOM 1006 N N . VAL A 1 133 ? -8.385 -2.289 11.185 1.00 98.25 133 VAL A N 1
ATOM 1007 C CA . VAL A 1 133 ? -8.089 -2.550 9.775 1.00 98.25 133 VAL A CA 1
ATOM 1008 C C . VAL A 1 133 ? -6.733 -3.212 9.649 1.00 98.25 133 VAL A C 1
ATOM 1010 O O . VAL A 1 133 ? -5.918 -3.166 10.562 1.00 98.25 133 VAL A O 1
ATOM 1013 N N . TYR A 1 134 ? -6.478 -3.820 8.492 1.00 96.31 134 TYR A N 1
ATOM 1014 C CA . TYR A 1 134 ? -5.189 -4.441 8.227 1.00 96.31 134 TYR A CA 1
ATOM 1015 C C . TYR A 1 134 ? -4.680 -4.084 6.821 1.00 96.31 134 TYR A C 1
ATOM 1017 O O . TYR A 1 134 ? -4.990 -4.793 5.858 1.00 96.31 134 TYR A O 1
ATOM 1025 N N . PRO A 1 135 ? -3.870 -3.016 6.660 1.00 95.44 135 PRO A N 1
ATOM 1026 C CA . PRO A 1 135 ? -3.348 -2.538 5.377 1.00 95.44 135 PRO A CA 1
ATOM 1027 C C . PRO A 1 135 ? -2.680 -3.620 4.525 1.00 95.44 135 PRO A C 1
ATOM 1029 O O . PRO A 1 135 ? -2.733 -3.576 3.295 1.00 95.44 135 PRO A O 1
ATOM 1032 N N . ARG A 1 136 ? -2.066 -4.643 5.135 1.00 91.62 136 ARG A N 1
ATOM 1033 C CA . ARG A 1 136 ? -1.532 -5.788 4.377 1.00 91.62 136 ARG A CA 1
ATOM 1034 C C . ARG A 1 136 ? -2.642 -6.611 3.713 1.00 91.62 136 ARG A C 1
ATOM 1036 O O . ARG A 1 136 ? -2.472 -7.000 2.556 1.00 91.62 136 ARG A O 1
ATOM 1043 N N . ALA A 1 137 ? -3.753 -6.870 4.406 1.00 91.94 137 ALA A N 1
ATOM 1044 C CA . ALA A 1 137 ? -4.928 -7.501 3.806 1.00 91.94 137 ALA A CA 1
ATOM 1045 C C . ALA A 1 137 ? -5.561 -6.598 2.747 1.00 91.94 137 ALA A C 1
ATOM 1047 O O . ALA A 1 137 ? -5.890 -7.090 1.672 1.00 91.94 137 ALA A O 1
ATOM 1048 N N . THR A 1 138 ? -5.642 -5.290 3.005 1.00 93.38 138 THR A N 1
ATOM 1049 C CA . THR A 1 138 ? -6.106 -4.283 2.039 1.00 93.38 138 THR A CA 1
ATOM 1050 C C . THR A 1 138 ? -5.324 -4.379 0.733 1.00 93.38 138 THR A C 1
ATOM 1052 O O . THR A 1 138 ? -5.907 -4.610 -0.320 1.00 93.38 138 THR A O 1
ATOM 1055 N N . ILE A 1 139 ? -3.992 -4.339 0.789 1.00 90.31 139 ILE A N 1
ATOM 1056 C CA . ILE A 1 139 ? -3.139 -4.520 -0.395 1.00 90.31 139 ILE A CA 1
ATOM 1057 C C . ILE A 1 139 ? -3.407 -5.862 -1.076 1.00 90.31 139 ILE A C 1
ATOM 1059 O O . ILE A 1 139 ? -3.495 -5.923 -2.301 1.00 90.31 139 ILE A O 1
ATOM 1063 N N . SER A 1 140 ? -3.527 -6.940 -0.297 1.00 87.88 140 SER A N 1
ATOM 1064 C CA . SER A 1 140 ? -3.770 -8.270 -0.854 1.00 87.88 140 SER A CA 1
ATOM 1065 C C . SER A 1 140 ? -5.101 -8.361 -1.602 1.00 87.88 140 SER A C 1
ATOM 1067 O O . SER A 1 140 ? -5.180 -9.068 -2.604 1.00 87.88 140 SER A O 1
ATOM 1069 N N . ARG A 1 141 ? -6.139 -7.680 -1.109 1.00 87.38 141 ARG A N 1
ATOM 1070 C CA . ARG A 1 141 ? -7.491 -7.692 -1.676 1.00 87.38 141 ARG A CA 1
ATOM 1071 C C . ARG A 1 141 ? -7.609 -6.769 -2.889 1.00 87.38 141 ARG A C 1
ATOM 1073 O O . ARG A 1 141 ? -8.104 -7.217 -3.915 1.00 87.38 141 ARG A O 1
ATOM 1080 N N . LEU A 1 142 ? -7.100 -5.540 -2.792 1.00 86.69 142 LEU A N 1
ATOM 1081 C CA . LEU A 1 142 ? -7.229 -4.516 -3.839 1.00 86.69 142 LEU A CA 1
ATOM 1082 C C . LEU A 1 142 ? -6.209 -4.698 -4.974 1.00 86.69 142 LEU A C 1
ATOM 1084 O O . LEU A 1 142 ? -6.517 -4.527 -6.149 1.00 86.69 142 LEU A O 1
ATOM 1088 N N . PHE A 1 143 ? -4.963 -5.047 -4.635 1.00 83.38 143 PHE A N 1
ATOM 1089 C CA . PHE A 1 143 ? -3.836 -5.037 -5.580 1.00 83.38 143 PHE A CA 1
ATOM 1090 C C . PHE A 1 143 ? -3.249 -6.430 -5.849 1.00 83.38 143 PHE A C 1
ATOM 1092 O O . PHE A 1 143 ? -2.333 -6.591 -6.662 1.00 83.38 143 PHE A O 1
ATOM 1099 N N . GLY A 1 144 ? -3.750 -7.462 -5.169 1.00 79.81 144 GLY A N 1
ATOM 1100 C CA . GLY A 1 144 ? -3.266 -8.831 -5.296 1.00 79.81 144 GLY A CA 1
ATOM 1101 C C . GLY A 1 144 ? -1.943 -9.060 -4.564 1.00 79.81 144 GLY A C 1
ATOM 1102 O O . GLY A 1 144 ? -1.920 -9.440 -3.396 1.00 79.81 144 GLY A O 1
ATOM 1103 N N . LYS A 1 145 ? -0.800 -8.918 -5.246 1.00 70.94 145 LYS A N 1
ATOM 1104 C CA . LYS A 1 145 ? 0.491 -9.313 -4.656 1.00 70.94 145 LYS A CA 1
ATOM 1105 C C . LYS A 1 145 ? 0.988 -8.261 -3.661 1.00 70.94 145 LYS A C 1
ATOM 1107 O O . LYS A 1 145 ? 1.316 -7.143 -4.043 1.00 70.94 145 LYS A O 1
ATOM 1112 N N . VAL A 1 146 ? 1.147 -8.662 -2.399 1.00 63.28 146 VAL A N 1
ATOM 1113 C CA . VAL A 1 146 ? 1.777 -7.828 -1.364 1.00 63.28 146 VAL A CA 1
ATOM 1114 C C . VAL A 1 146 ? 3.228 -7.495 -1.761 1.00 63.28 146 VAL A C 1
ATOM 1116 O O . VAL A 1 146 ? 3.984 -8.418 -2.093 1.00 63.28 146 VAL A O 1
ATOM 1119 N N . PRO A 1 147 ? 3.652 -6.215 -1.720 1.00 60.22 147 PRO A N 1
ATOM 1120 C CA . PRO A 1 147 ? 5.016 -5.817 -2.037 1.00 60.22 147 PRO A CA 1
ATOM 1121 C C . PRO A 1 147 ? 6.060 -6.577 -1.216 1.00 60.22 147 PRO A C 1
ATOM 1123 O O . PRO A 1 147 ? 5.920 -6.760 -0.005 1.00 60.22 147 PRO A O 1
ATOM 1126 N N . SER A 1 148 ? 7.159 -6.965 -1.864 1.00 52.53 148 SER A N 1
ATOM 1127 C CA . SER A 1 148 ? 8.229 -7.760 -1.248 1.00 52.53 148 SER A CA 1
ATOM 1128 C C . SER A 1 148 ? 8.928 -7.066 -0.075 1.00 52.53 148 SER A C 1
ATOM 1130 O O . SER A 1 148 ? 9.546 -7.745 0.739 1.00 52.53 148 SER A O 1
ATOM 1132 N N . TYR A 1 149 ? 8.829 -5.735 0.040 1.00 59.78 149 TYR A N 1
ATOM 1133 C CA . TYR A 1 149 ? 9.414 -4.984 1.155 1.00 59.78 149 TYR A CA 1
ATOM 1134 C C . TYR A 1 149 ? 8.654 -5.150 2.477 1.00 59.78 149 TYR A C 1
ATOM 1136 O O . TYR A 1 149 ? 9.238 -4.919 3.531 1.00 59.78 149 TYR A O 1
ATOM 1144 N N . LYS A 1 150 ? 7.390 -5.603 2.451 1.00 59.88 150 LYS A N 1
ATOM 1145 C CA . LYS A 1 150 ? 6.615 -5.931 3.664 1.00 59.88 150 LYS A CA 1
ATOM 1146 C C . LYS A 1 150 ? 7.024 -7.284 4.292 1.00 59.88 150 LYS A C 1
ATOM 1148 O O . LYS A 1 150 ? 6.288 -7.858 5.099 1.00 59.88 150 LYS A O 1
ATOM 1153 N N . GLY A 1 151 ? 8.184 -7.820 3.896 1.00 50.72 151 GLY A N 1
ATOM 1154 C CA . GLY A 1 151 ? 8.896 -8.942 4.514 1.00 50.72 151 GLY A CA 1
ATOM 1155 C C . GLY A 1 151 ? 10.253 -8.479 5.059 1.00 50.72 151 GLY A C 1
ATOM 1156 O O . GLY A 1 151 ? 10.911 -7.623 4.467 1.00 50.72 151 GLY A O 1
ATOM 1157 N N . SER A 1 152 ? 10.671 -9.003 6.213 1.00 44.28 152 SER A N 1
ATOM 1158 C CA . SER A 1 152 ? 11.865 -8.519 6.915 1.00 44.28 152 SER A CA 1
ATOM 1159 C C . SER A 1 152 ? 13.155 -8.713 6.094 1.00 44.28 152 SER A C 1
ATOM 1161 O O . SER A 1 152 ? 13.370 -9.753 5.476 1.00 44.28 152 SER A O 1
ATOM 1163 N N . LYS A 1 153 ? 14.036 -7.697 6.134 1.00 54.69 153 LYS A N 1
ATOM 1164 C CA . LYS A 1 153 ? 15.366 -7.608 5.477 1.00 54.69 153 LYS A CA 1
ATOM 1165 C C . LYS A 1 153 ? 15.394 -7.257 3.977 1.00 54.69 153 LYS A C 1
ATOM 1167 O O . LYS A 1 153 ? 16.306 -7.673 3.262 1.00 54.69 153 LYS A O 1
ATOM 1172 N N . ALA A 1 154 ? 14.467 -6.435 3.489 1.00 60.88 154 ALA A N 1
ATOM 1173 C CA . ALA A 1 154 ? 14.606 -5.844 2.156 1.00 60.88 154 ALA A CA 1
ATOM 1174 C C . ALA A 1 154 ? 15.813 -4.880 2.083 1.00 60.88 154 ALA A C 1
ATOM 1176 O O . ALA A 1 154 ? 16.047 -4.080 2.991 1.00 60.88 154 ALA A O 1
ATOM 1177 N N . LYS A 1 155 ? 16.586 -4.937 0.988 1.00 68.38 155 LYS A N 1
ATOM 1178 C CA . LYS A 1 155 ? 17.624 -3.930 0.696 1.00 68.38 155 LYS A CA 1
ATOM 1179 C C . LYS A 1 155 ? 16.967 -2.548 0.554 1.00 68.38 155 LYS A C 1
ATOM 1181 O O . LYS A 1 155 ? 15.834 -2.459 0.091 1.00 68.38 155 LYS A O 1
ATOM 1186 N N . ARG A 1 156 ? 17.690 -1.470 0.884 1.00 71.00 156 ARG A N 1
ATOM 1187 C CA . ARG A 1 156 ? 17.181 -0.081 0.822 1.00 71.00 156 ARG A CA 1
ATOM 1188 C C . ARG A 1 156 ? 16.513 0.260 -0.516 1.00 71.00 156 ARG A C 1
ATOM 1190 O O . ARG A 1 156 ? 15.430 0.829 -0.512 1.00 71.00 156 ARG A O 1
ATOM 1197 N N . SER A 1 157 ? 17.122 -0.134 -1.634 1.00 70.00 157 SER A N 1
ATOM 1198 C CA . SER A 1 157 ? 16.553 0.076 -2.971 1.00 70.00 157 SER A CA 1
ATOM 1199 C C . SER A 1 157 ? 15.203 -0.627 -3.143 1.00 70.00 157 SER A C 1
ATOM 1201 O O . SER A 1 157 ? 14.247 -0.020 -3.607 1.00 70.00 157 SER A O 1
ATOM 1203 N N . VAL A 1 158 ? 15.073 -1.874 -2.681 1.00 72.94 158 VAL A N 1
ATOM 1204 C CA . VAL A 1 158 ? 13.811 -2.636 -2.734 1.00 72.94 158 VAL A CA 1
ATOM 1205 C C . VAL A 1 158 ? 12.710 -1.955 -1.915 1.00 72.94 158 VAL A C 1
ATOM 1207 O O . VAL A 1 158 ? 11.560 -1.926 -2.344 1.00 72.94 158 VAL A O 1
ATOM 1210 N N . LEU A 1 159 ? 13.056 -1.384 -0.757 1.00 72.81 159 LEU A N 1
ATOM 1211 C CA . LEU A 1 159 ? 12.118 -0.619 0.068 1.00 72.81 159 LEU A CA 1
ATOM 1212 C C . LEU A 1 159 ? 11.674 0.676 -0.631 1.00 72.81 159 LEU A C 1
ATOM 1214 O O . LEU A 1 159 ? 10.478 0.937 -0.713 1.00 72.81 159 LEU A O 1
ATOM 1218 N N . ALA A 1 160 ? 12.616 1.443 -1.186 1.00 76.25 160 ALA A N 1
ATOM 1219 C CA . ALA A 1 160 ? 12.330 2.675 -1.924 1.00 76.25 160 ALA A CA 1
ATOM 1220 C C . ALA A 1 160 ? 11.420 2.431 -3.143 1.00 76.25 160 ALA A C 1
ATOM 1222 O O . ALA A 1 160 ? 10.389 3.090 -3.285 1.00 76.25 160 ALA A O 1
ATOM 1223 N N . HIS A 1 161 ? 11.741 1.434 -3.976 1.00 75.75 161 HIS A N 1
ATOM 1224 C CA . HIS A 1 161 ? 10.898 1.044 -5.112 1.00 75.75 161 HIS A CA 1
ATOM 1225 C C . HIS A 1 161 ? 9.514 0.566 -4.668 1.00 75.75 161 HIS A C 1
ATOM 1227 O O . HIS A 1 161 ? 8.507 0.914 -5.281 1.00 75.75 161 HIS A O 1
ATOM 1233 N N . GLY A 1 162 ? 9.454 -0.211 -3.587 1.00 79.62 162 GLY A N 1
ATOM 1234 C CA . GLY A 1 162 ? 8.202 -0.689 -3.016 1.00 79.62 162 GLY A CA 1
ATOM 1235 C C . GLY A 1 162 ? 7.276 0.437 -2.558 1.00 79.62 162 GLY A C 1
ATOM 1236 O O . GLY A 1 162 ? 6.087 0.410 -2.868 1.00 79.62 162 GLY A O 1
ATOM 1237 N N . ILE A 1 163 ? 7.830 1.444 -1.881 1.00 85.00 163 ILE A N 1
ATOM 1238 C CA . ILE A 1 163 ? 7.116 2.649 -1.439 1.00 85.00 163 ILE A CA 1
ATOM 1239 C C . ILE A 1 163 ? 6.582 3.440 -2.638 1.00 85.00 163 ILE A C 1
ATOM 1241 O O . ILE A 1 163 ? 5.408 3.806 -2.653 1.00 85.00 163 ILE A O 1
ATOM 1245 N N . LEU A 1 164 ? 7.404 3.659 -3.672 1.00 83.44 164 LEU A N 1
ATOM 1246 C CA . LEU A 1 164 ? 6.957 4.330 -4.900 1.00 83.44 164 LEU A CA 1
ATOM 1247 C C . LEU A 1 164 ? 5.821 3.583 -5.583 1.00 83.44 164 LEU A C 1
ATOM 1249 O O . LEU A 1 164 ? 4.838 4.190 -6.011 1.00 83.44 164 LEU A O 1
ATOM 1253 N N . HIS A 1 165 ? 5.963 2.265 -5.679 1.00 81.50 165 HIS A N 1
ATOM 1254 C CA . HIS A 1 165 ? 4.961 1.421 -6.296 1.00 81.50 165 HIS A CA 1
ATOM 1255 C C . HIS A 1 165 ? 3.635 1.475 -5.533 1.00 81.50 165 HIS A C 1
ATOM 1257 O O . HIS A 1 165 ? 2.595 1.697 -6.150 1.00 81.50 165 HIS A O 1
ATOM 1263 N N . LEU A 1 166 ? 3.669 1.343 -4.202 1.00 84.75 166 LEU A N 1
ATOM 1264 C CA . LEU A 1 166 ? 2.463 1.411 -3.383 1.00 84.75 166 LEU A CA 1
ATOM 1265 C C . LEU A 1 166 ? 1.800 2.790 -3.455 1.00 84.75 166 LEU A C 1
ATOM 1267 O O . LEU A 1 166 ? 0.595 2.871 -3.671 1.00 84.75 166 LEU A O 1
ATOM 1271 N N . ASN A 1 167 ? 2.581 3.868 -3.346 1.00 88.19 167 ASN A N 1
ATOM 1272 C CA . ASN A 1 167 ? 2.066 5.231 -3.466 1.00 88.19 167 ASN A CA 1
ATOM 1273 C C . ASN A 1 167 ? 1.336 5.449 -4.801 1.00 88.19 167 ASN A C 1
ATOM 1275 O O . ASN A 1 167 ? 0.306 6.114 -4.849 1.00 88.19 167 ASN A O 1
ATOM 1279 N N . ARG A 1 168 ? 1.840 4.862 -5.891 1.00 81.81 168 ARG A N 1
ATOM 1280 C CA . ARG A 1 168 ? 1.162 4.920 -7.186 1.00 81.81 168 ARG A CA 1
ATOM 1281 C C . ARG A 1 168 ? -0.154 4.151 -7.190 1.00 81.81 168 ARG A C 1
ATOM 1283 O O . ARG A 1 168 ? -1.144 4.670 -7.689 1.00 81.81 168 ARG A O 1
ATOM 1290 N N . LEU A 1 169 ? -0.164 2.924 -6.669 1.00 84.62 169 LEU A N 1
ATOM 1291 C CA . LEU A 1 169 ? -1.386 2.119 -6.601 1.00 84.62 169 LEU A CA 1
ATOM 1292 C C . LEU A 1 169 ? -2.479 2.848 -5.814 1.00 84.62 169 LEU A C 1
ATOM 1294 O O . LEU A 1 169 ? -3.610 2.918 -6.278 1.00 84.62 169 LEU A O 1
ATOM 1298 N N . ILE A 1 170 ? -2.114 3.466 -4.689 1.00 88.31 170 ILE A N 1
ATOM 1299 C CA . ILE A 1 170 ? -3.014 4.306 -3.890 1.00 88.31 170 ILE A CA 1
ATOM 1300 C C . ILE A 1 170 ? -3.594 5.453 -4.730 1.00 88.31 170 ILE A C 1
ATOM 1302 O O . ILE A 1 170 ? -4.799 5.686 -4.701 1.00 88.31 170 ILE A O 1
ATOM 1306 N N . GLN A 1 171 ? -2.761 6.152 -5.504 1.00 85.75 171 GLN A N 1
ATOM 1307 C CA . GLN A 1 171 ? -3.220 7.306 -6.279 1.00 85.75 171 GLN A CA 1
ATOM 1308 C C . GLN A 1 171 ? -4.047 6.950 -7.519 1.00 85.75 171 GLN A C 1
ATOM 1310 O O . GLN A 1 171 ? -4.887 7.743 -7.933 1.00 85.75 171 GLN A O 1
ATOM 1315 N N . GLU A 1 172 ? -3.792 5.801 -8.146 1.00 81.25 172 GLU A N 1
ATOM 1316 C CA . GLU A 1 172 ? -4.332 5.496 -9.477 1.00 81.25 172 GLU A CA 1
ATOM 1317 C C . GLU A 1 172 ? -5.377 4.377 -9.505 1.00 81.25 172 GLU A C 1
ATOM 1319 O O . GLU A 1 172 ? -6.217 4.371 -10.401 1.00 81.25 172 GLU A O 1
ATOM 1324 N N . ALA A 1 173 ? -5.301 3.405 -8.593 1.00 80.06 173 ALA A N 1
ATOM 1325 C CA . ALA A 1 173 ? -6.126 2.195 -8.650 1.00 80.06 173 ALA A CA 1
ATOM 1326 C C . ALA A 1 173 ? -7.327 2.223 -7.694 1.00 80.06 173 ALA A C 1
ATOM 1328 O O . ALA A 1 173 ? -8.173 1.336 -7.770 1.00 80.06 173 ALA A O 1
ATOM 1329 N N . LEU A 1 174 ? -7.394 3.212 -6.802 1.00 88.06 174 LEU A N 1
ATOM 1330 C CA . LEU A 1 174 ? -8.487 3.377 -5.848 1.00 88.06 174 LEU A CA 1
ATOM 1331 C C . LEU A 1 174 ? -9.621 4.224 -6.438 1.00 88.06 174 LEU A C 1
ATOM 1333 O O . LEU A 1 174 ? -9.387 5.074 -7.299 1.00 88.06 174 LEU A O 1
ATOM 1337 N N . ASP A 1 175 ? -10.844 3.990 -5.958 1.00 84.12 175 ASP A N 1
ATOM 1338 C CA . ASP A 1 175 ? -12.031 4.768 -6.318 1.00 84.12 175 ASP A CA 1
ATOM 1339 C C . ASP A 1 175 ? -12.715 5.341 -5.057 1.00 84.12 175 ASP A C 1
ATOM 1341 O O . ASP A 1 175 ? -13.388 4.603 -4.325 1.00 84.12 175 ASP A O 1
ATOM 1345 N N . PRO A 1 176 ? -12.595 6.656 -4.799 1.00 87.62 176 PRO A N 1
ATOM 1346 C CA . PRO A 1 176 ? -12.016 7.674 -5.664 1.00 87.62 176 PRO A CA 1
ATOM 1347 C C . PRO A 1 176 ? -10.483 7.586 -5.689 1.00 87.62 176 PRO A C 1
ATOM 1349 O O . PRO A 1 176 ? -9.872 7.080 -4.742 1.00 87.62 176 PRO A O 1
ATOM 1352 N N . PRO A 1 177 ? -9.844 8.128 -6.740 1.00 88.31 177 PRO A N 1
ATOM 1353 C CA . PRO A 1 177 ? -8.397 8.270 -6.775 1.00 88.31 177 PRO A CA 1
ATOM 1354 C C . PRO A 1 177 ? -7.904 9.074 -5.573 1.00 88.31 177 PRO A C 1
ATOM 1356 O O . PRO A 1 177 ? -8.380 10.188 -5.336 1.00 88.31 177 PRO A O 1
ATOM 1359 N N . ILE A 1 178 ? -6.921 8.543 -4.848 1.00 93.88 178 ILE A N 1
ATOM 1360 C CA . ILE A 1 178 ? -6.356 9.243 -3.697 1.00 93.88 178 ILE A CA 1
ATOM 1361 C C . ILE A 1 178 ? -5.346 10.293 -4.161 1.00 93.88 178 ILE A C 1
ATOM 1363 O O . ILE A 1 178 ? -4.485 10.021 -4.993 1.00 93.88 178 ILE A O 1
ATOM 1367 N N . ARG A 1 179 ? -5.427 11.519 -3.639 1.00 92.88 179 ARG A N 1
ATOM 1368 C CA . ARG A 1 179 ? -4.605 12.649 -4.097 1.00 92.88 179 ARG A CA 1
ATOM 1369 C C . ARG A 1 179 ? -3.885 13.324 -2.950 1.00 92.88 179 ARG A C 1
ATOM 1371 O O . ARG A 1 179 ? -4.495 13.750 -1.976 1.00 92.88 179 ARG A O 1
ATOM 1378 N N . TRP A 1 180 ? -2.581 13.504 -3.107 1.00 90.62 180 TRP A N 1
ATOM 1379 C CA . TRP A 1 180 ? -1.788 14.287 -2.171 1.00 90.62 180 TRP A CA 1
ATOM 1380 C C . TRP A 1 180 ? -1.983 15.780 -2.416 1.00 90.62 180 TRP A C 1
ATOM 1382 O O . TRP A 1 180 ? -1.631 16.277 -3.483 1.00 90.62 180 TRP A O 1
ATOM 1392 N N . ILE A 1 181 ? -2.432 16.518 -1.399 1.00 86.56 181 ILE A N 1
ATOM 1393 C CA . ILE A 1 181 ? -2.249 17.977 -1.388 1.00 86.56 181 ILE A CA 1
ATOM 1394 C C . ILE A 1 181 ? -0.762 18.297 -1.175 1.00 86.56 181 ILE A C 1
ATOM 1396 O O . ILE A 1 181 ? -0.208 19.197 -1.804 1.00 86.56 181 ILE A O 1
ATOM 1400 N N . ARG A 1 182 ? -0.098 17.529 -0.301 1.00 83.75 182 ARG A N 1
ATOM 1401 C CA . ARG A 1 182 ? 1.351 17.573 -0.062 1.00 83.75 182 ARG A CA 1
ATOM 1402 C C . ARG A 1 182 ? 1.882 16.154 0.099 1.00 83.75 182 ARG A C 1
ATOM 1404 O O . ARG A 1 182 ? 1.588 15.498 1.093 1.00 83.75 182 ARG A O 1
ATOM 1411 N N . SER A 1 183 ? 2.634 15.682 -0.892 1.00 84.50 183 SER A N 1
ATOM 1412 C CA . SER A 1 183 ? 3.173 14.319 -0.907 1.00 84.50 183 SER A CA 1
ATOM 1413 C C . SER A 1 183 ? 4.341 14.178 0.082 1.00 84.50 183 SER A C 1
ATOM 1415 O O . SER A 1 183 ? 5.221 15.038 0.078 1.00 84.50 183 SER A O 1
ATOM 1417 N N . PRO A 1 184 ? 4.426 13.088 0.874 1.00 82.81 184 PRO A N 1
ATOM 1418 C CA . PRO A 1 184 ? 5.624 12.751 1.653 1.00 82.81 184 PRO A CA 1
ATOM 1419 C C . PRO A 1 184 ? 6.806 12.349 0.754 1.00 82.81 184 PRO A C 1
ATOM 1421 O O . PRO A 1 184 ? 7.942 12.247 1.213 1.00 82.81 184 PRO A O 1
ATOM 1424 N N . ILE A 1 185 ? 6.537 12.104 -0.531 1.00 83.56 185 ILE A N 1
ATOM 1425 C CA . ILE A 1 185 ? 7.516 11.798 -1.568 1.00 83.56 185 ILE A CA 1
ATOM 1426 C C . ILE A 1 185 ? 7.568 13.007 -2.504 1.00 83.56 185 ILE A C 1
ATOM 1428 O O . ILE A 1 185 ? 6.798 13.087 -3.462 1.00 83.56 185 ILE A O 1
ATOM 1432 N N . GLU A 1 186 ? 8.437 13.967 -2.193 1.00 74.06 186 GLU A N 1
ATOM 1433 C CA . GLU A 1 186 ? 8.635 15.170 -3.016 1.00 74.06 186 GLU A CA 1
ATOM 1434 C C . GLU A 1 186 ? 9.405 14.854 -4.305 1.00 74.06 186 GLU A C 1
ATOM 1436 O O . GLU A 1 186 ? 9.036 15.311 -5.384 1.00 74.06 186 GLU A O 1
ATOM 1441 N N . ASP A 1 187 ? 10.452 14.030 -4.195 1.00 76.19 187 ASP A N 1
ATOM 1442 C CA . ASP A 1 187 ? 11.284 13.594 -5.315 1.00 76.19 187 ASP A CA 1
ATOM 1443 C C . ASP A 1 187 ? 11.502 12.070 -5.262 1.00 76.19 187 ASP A C 1
ATOM 1445 O O . ASP A 1 187 ? 12.259 11.579 -4.411 1.00 76.19 187 ASP A O 1
ATOM 1449 N N . PRO A 1 188 ? 10.875 11.304 -6.176 1.00 76.12 188 PRO A N 1
ATOM 1450 C CA . PRO A 1 188 ? 11.084 9.866 -6.301 1.00 76.12 188 PRO A CA 1
ATOM 1451 C C . PRO A 1 188 ? 12.554 9.451 -6.416 1.00 76.12 188 PRO A C 1
ATOM 1453 O O . PRO A 1 188 ? 12.931 8.414 -5.872 1.00 76.12 188 PRO A O 1
ATOM 1456 N N . ALA A 1 189 ? 13.398 10.260 -7.069 1.00 72.31 189 ALA A N 1
ATOM 1457 C CA . ALA A 1 189 ? 14.812 9.946 -7.268 1.00 72.31 189 ALA A CA 1
ATOM 1458 C C . ALA A 1 189 ? 15.620 10.002 -5.962 1.00 72.31 189 ALA A C 1
ATOM 1460 O O . ALA A 1 189 ? 16.691 9.402 -5.862 1.00 72.31 189 ALA A O 1
ATOM 1461 N N . ARG A 1 190 ? 15.112 10.693 -4.933 1.00 75.69 190 ARG A N 1
ATOM 1462 C CA . ARG A 1 190 ? 15.794 10.838 -3.641 1.00 75.69 190 ARG A CA 1
ATOM 1463 C C . ARG A 1 190 ? 15.441 9.754 -2.636 1.00 75.69 190 ARG A C 1
ATOM 1465 O O . ARG A 1 190 ? 16.162 9.625 -1.648 1.00 75.69 190 ARG A O 1
ATOM 1472 N N . LEU A 1 191 ? 14.408 8.943 -2.865 1.00 78.81 191 LEU A N 1
ATOM 1473 C CA . LEU A 1 191 ? 14.014 7.892 -1.917 1.00 78.81 191 LEU A CA 1
ATOM 1474 C C . LEU A 1 191 ? 15.151 6.909 -1.615 1.00 78.81 191 LEU A C 1
ATOM 1476 O O . LEU A 1 191 ? 15.355 6.543 -0.461 1.00 78.81 191 LEU A O 1
ATOM 1480 N N . GLU A 1 192 ? 15.960 6.538 -2.607 1.00 77.81 192 GLU A N 1
ATOM 1481 C CA . GLU A 1 192 ? 17.101 5.632 -2.402 1.00 77.81 192 GLU A CA 1
ATOM 1482 C C . GLU A 1 192 ? 18.216 6.230 -1.531 1.00 77.81 192 GLU A C 1
ATOM 1484 O O . GLU A 1 192 ? 19.031 5.494 -0.965 1.00 77.81 192 GLU A O 1
ATOM 1489 N N . THR A 1 193 ? 18.236 7.559 -1.388 1.00 82.75 193 THR A N 1
ATOM 1490 C CA . THR A 1 193 ? 19.193 8.286 -0.542 1.00 82.75 193 THR A CA 1
ATOM 1491 C C . THR A 1 193 ? 18.736 8.386 0.913 1.00 82.75 193 THR A C 1
ATOM 1493 O O . THR A 1 193 ? 19.546 8.683 1.791 1.00 82.75 193 THR A O 1
ATOM 1496 N N . LEU A 1 194 ? 17.456 8.112 1.189 1.00 86.69 194 LEU A N 1
ATOM 1497 C CA . LEU A 1 194 ? 16.902 8.193 2.532 1.00 86.69 194 LEU A CA 1
ATOM 1498 C C . LEU A 1 194 ? 17.417 7.066 3.429 1.00 86.69 194 LEU A C 1
ATOM 1500 O O . LEU A 1 194 ? 17.712 5.940 3.011 1.00 86.69 194 LEU A O 1
ATOM 1504 N N . THR A 1 195 ? 17.493 7.364 4.721 1.00 88.50 195 THR A N 1
ATOM 1505 C CA . THR A 1 195 ? 17.794 6.350 5.730 1.00 88.50 195 THR A CA 1
ATOM 1506 C C . THR A 1 195 ? 16.661 5.317 5.808 1.00 88.50 195 THR A C 1
ATOM 1508 O O . THR A 1 195 ? 15.504 5.645 5.532 1.00 88.50 195 THR A O 1
ATOM 1511 N N . PRO A 1 196 ? 16.938 4.074 6.247 1.00 85.19 196 PRO A N 1
ATOM 1512 C CA . PRO A 1 196 ? 15.890 3.071 6.452 1.00 85.19 196 PRO A CA 1
ATOM 1513 C C . PRO A 1 196 ? 14.747 3.556 7.353 1.00 85.19 196 PRO A C 1
ATOM 1515 O O . PRO A 1 196 ? 13.596 3.217 7.112 1.00 85.19 196 PRO A O 1
ATOM 1518 N N . ARG A 1 197 ? 15.057 4.392 8.353 1.00 87.19 197 ARG A N 1
ATOM 1519 C CA . ARG A 1 197 ? 14.058 4.984 9.247 1.00 87.19 197 ARG A CA 1
ATOM 1520 C C . ARG A 1 197 ? 13.138 5.966 8.521 1.00 87.19 197 ARG A C 1
ATOM 1522 O O . ARG A 1 197 ? 11.930 5.882 8.678 1.00 87.19 197 ARG A O 1
ATOM 1529 N N . GLN A 1 198 ? 13.691 6.856 7.699 1.00 90.75 198 GLN A N 1
ATOM 1530 C CA . GLN A 1 198 ? 12.887 7.779 6.889 1.00 90.75 198 GLN A CA 1
ATOM 1531 C C . GLN A 1 198 ? 12.001 7.030 5.888 1.00 90.75 198 GLN A C 1
ATOM 1533 O O . GLN A 1 198 ? 10.846 7.391 5.709 1.00 90.75 198 GLN A O 1
ATOM 1538 N N . LEU A 1 199 ? 12.516 5.962 5.270 1.00 89.81 199 LEU A N 1
ATOM 1539 C CA . LEU A 1 199 ? 11.710 5.107 4.397 1.00 89.81 199 LEU A CA 1
ATOM 1540 C C . LEU A 1 199 ? 10.591 4.401 5.165 1.00 89.81 199 LEU A C 1
ATOM 1542 O O . LEU A 1 199 ? 9.472 4.348 4.666 1.00 89.81 199 LEU A O 1
ATOM 1546 N N . LYS A 1 200 ? 10.868 3.907 6.380 1.00 89.06 200 LYS A N 1
ATOM 1547 C CA . LYS A 1 200 ? 9.837 3.345 7.259 1.00 89.06 200 LYS A CA 1
ATOM 1548 C C . LYS A 1 200 ? 8.736 4.374 7.526 1.00 89.06 200 LYS A C 1
ATOM 1550 O O . LYS A 1 200 ? 7.592 4.078 7.246 1.00 89.06 200 LYS A O 1
ATOM 1555 N N . HIS A 1 201 ? 9.082 5.595 7.932 1.00 92.38 201 HIS A N 1
ATOM 1556 C CA . HIS A 1 201 ? 8.099 6.655 8.192 1.00 92.38 201 HIS A CA 1
ATOM 1557 C C . HIS A 1 201 ? 7.204 6.965 6.975 1.00 92.38 201 HIS A C 1
ATOM 1559 O O . HIS A 1 201 ? 6.016 7.233 7.119 1.00 92.38 201 HIS A O 1
ATOM 1565 N N . ILE A 1 202 ? 7.757 6.935 5.756 1.00 93.81 202 ILE A N 1
ATOM 1566 C CA . ILE A 1 202 ? 6.946 7.101 4.539 1.00 93.81 202 ILE A CA 1
ATOM 1567 C C . ILE A 1 202 ? 6.035 5.886 4.336 1.00 93.81 202 ILE A C 1
ATOM 1569 O O . ILE A 1 202 ? 4.872 6.056 3.985 1.00 93.81 202 ILE A O 1
ATOM 1573 N N . ALA A 1 203 ? 6.541 4.670 4.551 1.00 92.62 203 ALA A N 1
ATOM 1574 C CA . ALA A 1 203 ? 5.731 3.459 4.461 1.00 92.62 203 ALA A CA 1
ATOM 1575 C C . ALA A 1 203 ? 4.583 3.456 5.485 1.00 92.62 203 ALA A C 1
ATOM 1577 O O . ALA A 1 203 ? 3.463 3.140 5.096 1.00 92.62 203 ALA A O 1
ATOM 1578 N N . ASP A 1 204 ? 4.845 3.880 6.723 1.00 94.94 204 ASP A N 1
ATOM 1579 C CA . ASP A 1 204 ? 3.847 3.966 7.794 1.00 94.94 204 ASP A CA 1
ATOM 1580 C C . ASP A 1 204 ? 2.723 4.952 7.414 1.00 94.94 204 ASP A C 1
ATOM 1582 O O . ASP A 1 204 ? 1.537 4.682 7.581 1.00 94.94 204 ASP A O 1
ATOM 1586 N N . ILE A 1 205 ? 3.074 6.087 6.796 1.00 96.94 205 ILE A N 1
ATOM 1587 C CA . ILE A 1 205 ? 2.090 7.027 6.240 1.00 96.94 205 ILE A CA 1
ATOM 1588 C C . ILE A 1 205 ? 1.243 6.378 5.132 1.00 96.94 205 ILE A C 1
ATOM 1590 O O . ILE A 1 205 ? 0.034 6.594 5.084 1.00 96.94 205 ILE A O 1
ATOM 1594 N N . LEU A 1 206 ? 1.846 5.620 4.208 1.00 95.81 206 LEU A N 1
ATOM 1595 C CA . LEU A 1 206 ? 1.084 4.957 3.140 1.00 95.81 206 LEU A CA 1
ATOM 1596 C C . LEU A 1 206 ? 0.123 3.904 3.704 1.00 95.81 206 LEU A C 1
ATOM 1598 O O . LEU A 1 206 ? -0.993 3.763 3.202 1.00 95.81 206 LEU A O 1
ATOM 1602 N N . ASP A 1 207 ? 0.534 3.198 4.755 1.00 96.44 207 ASP A N 1
ATOM 1603 C CA . ASP A 1 207 ? -0.307 2.227 5.452 1.00 96.44 207 ASP A CA 1
ATOM 1604 C C . ASP A 1 207 ? -1.444 2.925 6.211 1.00 96.44 207 ASP A C 1
ATOM 1606 O O . ASP A 1 207 ? -2.590 2.480 6.125 1.00 96.44 207 ASP A O 1
ATOM 1610 N N . ALA A 1 208 ? -1.184 4.096 6.798 1.00 98.38 208 ALA A N 1
ATOM 1611 C CA . ALA A 1 208 ? -2.216 4.967 7.351 1.00 98.38 208 ALA A CA 1
ATOM 1612 C C . ALA A 1 208 ? -3.204 5.473 6.280 1.00 98.38 208 ALA A C 1
ATOM 1614 O O . ALA A 1 208 ? -4.408 5.502 6.515 1.00 98.38 208 ALA A O 1
ATOM 1615 N N . VAL A 1 209 ? -2.754 5.815 5.069 1.00 98.25 209 VAL A N 1
ATOM 1616 C CA . VAL A 1 209 ? -3.668 6.186 3.968 1.00 98.25 209 VAL A CA 1
ATOM 1617 C C . VAL A 1 209 ? -4.569 5.013 3.575 1.00 98.25 209 VAL A C 1
ATOM 1619 O O . VAL A 1 209 ? -5.771 5.195 3.388 1.00 98.25 209 VAL A O 1
ATOM 1622 N N . LEU A 1 210 ? -4.020 3.799 3.481 1.00 97.56 210 LEU A N 1
ATOM 1623 C CA . LEU A 1 210 ? -4.815 2.600 3.205 1.00 97.56 210 LEU A CA 1
ATOM 1624 C C . LEU A 1 210 ? -5.809 2.293 4.325 1.00 97.56 210 LEU A C 1
ATOM 1626 O O . LEU A 1 210 ? -6.936 1.899 4.036 1.00 97.56 210 LEU A O 1
ATOM 1630 N N . ALA A 1 211 ? -5.409 2.484 5.583 1.00 98.50 211 ALA A N 1
ATOM 1631 C CA . ALA A 1 211 ? -6.301 2.361 6.728 1.00 98.50 211 ALA A CA 1
ATOM 1632 C C . ALA A 1 211 ? -7.483 3.336 6.602 1.00 98.50 211 ALA A C 1
ATOM 1634 O O . ALA A 1 211 ? -8.639 2.915 6.656 1.00 98.50 211 ALA A O 1
ATOM 1635 N N . ALA A 1 212 ? -7.203 4.613 6.322 1.00 98.56 212 ALA A N 1
ATOM 1636 C CA . ALA A 1 212 ? -8.227 5.632 6.100 1.00 98.56 212 ALA A CA 1
ATOM 1637 C C . ALA A 1 212 ? -9.169 5.253 4.944 1.00 98.56 212 ALA A C 1
ATOM 1639 O O . ALA A 1 212 ? -10.386 5.393 5.060 1.00 98.56 212 ALA A O 1
ATOM 1640 N N . TYR A 1 213 ? -8.621 4.713 3.851 1.00 98.00 213 TYR A N 1
ATOM 1641 C CA . TYR A 1 213 ? -9.404 4.268 2.699 1.00 98.00 213 TYR A CA 1
ATOM 1642 C C . TYR A 1 213 ? -10.354 3.109 3.027 1.00 98.00 213 TYR A C 1
ATOM 1644 O O . TYR A 1 213 ? -11.476 3.089 2.532 1.00 98.00 213 TYR A O 1
ATOM 1652 N N . VAL A 1 214 ? -9.971 2.168 3.896 1.00 97.56 214 VAL A N 1
ATOM 1653 C CA . VAL A 1 214 ? -10.903 1.124 4.364 1.00 97.56 214 VAL A CA 1
ATOM 1654 C C . VAL A 1 214 ? -12.059 1.738 5.159 1.00 97.56 214 VAL A C 1
ATOM 1656 O O . VAL A 1 214 ? -13.206 1.344 4.955 1.00 97.56 214 VAL A O 1
ATOM 1659 N N . GLY A 1 215 ? -11.784 2.742 6.000 1.00 97.50 215 GLY A N 1
ATOM 1660 C CA . GLY A 1 215 ? -12.828 3.517 6.678 1.00 97.50 215 GLY A CA 1
ATOM 1661 C C . GLY A 1 215 ? -13.769 4.221 5.693 1.00 97.50 215 GLY A C 1
ATOM 1662 O O . GLY A 1 215 ? -14.985 4.161 5.855 1.00 97.50 215 GLY A O 1
ATOM 1663 N N . TYR A 1 216 ? -13.217 4.815 4.630 1.00 97.44 216 TYR A N 1
ATOM 1664 C CA . TYR A 1 216 ? -13.999 5.390 3.532 1.00 97.44 216 TYR A CA 1
ATOM 1665 C C . TYR A 1 216 ? -14.892 4.350 2.848 1.00 97.44 216 TYR A C 1
ATOM 1667 O O . TYR A 1 216 ? -16.081 4.594 2.664 1.00 97.44 216 TYR A O 1
ATOM 1675 N N . LEU A 1 217 ? -14.350 3.180 2.502 1.00 95.88 217 LEU A N 1
ATOM 1676 C CA . LEU A 1 217 ? -15.121 2.112 1.867 1.00 95.88 217 LEU A CA 1
ATOM 1677 C C . LEU A 1 217 ? -16.289 1.653 2.743 1.00 95.88 217 LEU A C 1
ATOM 1679 O O . LEU A 1 217 ? -17.384 1.478 2.219 1.00 95.88 217 LEU A O 1
ATOM 1683 N N . ALA A 1 218 ? -16.066 1.498 4.051 1.00 95.62 218 ALA A N 1
ATOM 1684 C CA . ALA A 1 218 ? -17.105 1.103 5.001 1.00 95.62 218 ALA A CA 1
ATOM 1685 C C . ALA A 1 218 ? -18.254 2.121 5.082 1.00 95.62 218 ALA A C 1
ATOM 1687 O O . ALA A 1 218 ? -19.398 1.739 5.292 1.00 95.62 218 ALA A O 1
ATOM 1688 N N . TRP A 1 219 ? -17.957 3.409 4.903 1.00 95.88 219 TRP A N 1
ATOM 1689 C CA . TRP A 1 219 ? -18.956 4.477 4.908 1.00 95.88 219 TRP A CA 1
ATOM 1690 C C . TRP A 1 219 ? -19.617 4.720 3.551 1.00 95.88 219 TRP A C 1
ATOM 1692 O O . TRP A 1 219 ? -20.756 5.165 3.501 1.00 95.88 219 TRP A O 1
ATOM 1702 N N . LYS A 1 220 ? -18.913 4.485 2.441 1.00 93.38 220 LYS A N 1
ATOM 1703 C CA . LYS A 1 220 ? -19.409 4.828 1.101 1.00 93.38 220 LYS A CA 1
ATOM 1704 C C . LYS A 1 220 ? -20.661 4.031 0.740 1.00 93.38 220 LYS A C 1
ATOM 1706 O O . LYS A 1 220 ? -21.620 4.600 0.228 1.00 93.38 220 LYS A O 1
ATOM 1711 N N . GLU A 1 221 ? -20.616 2.716 0.934 1.00 88.00 221 GLU A N 1
ATOM 1712 C CA . GLU A 1 221 ? -21.658 1.795 0.482 1.00 88.00 221 GLU A CA 1
ATOM 1713 C C . GLU A 1 221 ? -21.516 0.430 1.171 1.00 88.00 221 GLU A C 1
ATOM 1715 O O . GLU A 1 221 ? -20.402 -0.049 1.412 1.00 88.00 221 GLU A O 1
ATOM 1720 N N . ASP A 1 222 ? -22.647 -0.231 1.423 1.00 85.38 222 ASP A N 1
ATOM 1721 C CA . ASP A 1 222 ? -22.674 -1.602 1.929 1.00 85.38 222 ASP A CA 1
ATOM 1722 C C . ASP A 1 222 ? -21.954 -2.579 0.985 1.00 85.38 222 ASP A C 1
ATOM 1724 O O . ASP A 1 222 ? -21.982 -2.467 -0.241 1.00 85.38 222 ASP A O 1
ATOM 1728 N N . GLY A 1 223 ? -21.302 -3.592 1.559 1.00 84.56 223 GLY A N 1
ATOM 1729 C CA . GLY A 1 223 ? -20.638 -4.647 0.785 1.00 84.56 223 GLY A CA 1
ATOM 1730 C C . GLY A 1 223 ? -19.303 -4.247 0.141 1.00 84.56 223 GLY A C 1
ATOM 1731 O O . GLY A 1 223 ? -18.715 -5.051 -0.587 1.00 84.56 223 GLY A O 1
ATOM 1732 N N . ARG A 1 224 ? -18.780 -3.045 0.422 1.00 89.69 224 ARG A N 1
ATOM 1733 C CA . ARG A 1 224 ? -17.417 -2.619 0.037 1.00 89.69 224 ARG A CA 1
ATOM 1734 C C . ARG A 1 224 ? -16.332 -3.131 0.988 1.00 89.69 224 ARG A C 1
ATOM 1736 O O . ARG A 1 224 ? -15.172 -3.243 0.587 1.00 89.69 224 ARG A O 1
ATOM 1743 N N . VAL A 1 225 ? -16.705 -3.487 2.217 1.00 94.00 225 VAL A N 1
ATOM 1744 C CA . VAL A 1 225 ? -15.830 -4.128 3.209 1.00 94.00 225 VAL A CA 1
ATOM 1745 C C . VAL A 1 225 ? -16.420 -5.448 3.716 1.00 94.00 225 VAL A C 1
ATOM 1747 O O . VAL A 1 225 ? -17.631 -5.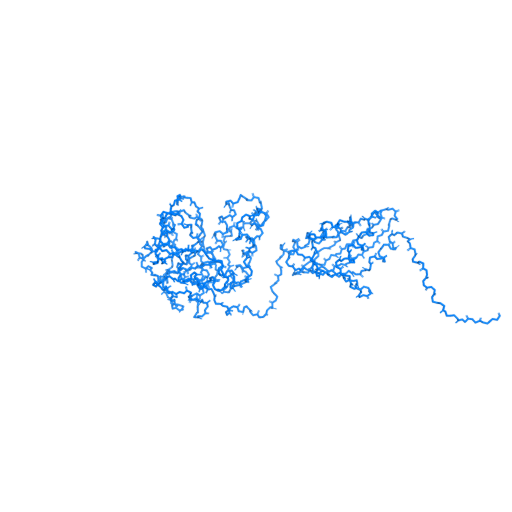614 3.819 1.00 94.00 225 VAL A O 1
ATOM 1750 N N . GLU A 1 226 ? -15.539 -6.401 4.000 1.00 92.69 226 GLU A N 1
ATOM 1751 C CA . GLU A 1 226 ? -15.788 -7.659 4.695 1.00 92.69 226 GLU A CA 1
ATOM 1752 C C . GLU A 1 226 ? -15.344 -7.476 6.153 1.00 92.69 226 GLU A C 1
ATOM 1754 O O . GLU A 1 226 ? -14.206 -7.075 6.418 1.00 92.69 226 GLU A O 1
ATOM 1759 N N . VAL A 1 227 ? -16.230 -7.801 7.093 1.00 93.56 227 VAL A N 1
ATOM 1760 C CA . VAL A 1 227 ? -15.909 -7.870 8.521 1.00 93.56 227 VAL A CA 1
ATOM 1761 C C . VAL A 1 227 ? -15.429 -9.279 8.829 1.00 93.56 227 VAL A C 1
ATOM 1763 O O . VAL A 1 227 ? -16.173 -10.250 8.681 1.00 93.56 227 VAL A O 1
ATOM 1766 N N . ILE A 1 228 ? -14.175 -9.407 9.246 1.00 93.50 228 ILE A N 1
ATOM 1767 C CA . ILE A 1 228 ? -13.601 -10.688 9.646 1.00 93.50 228 ILE A CA 1
ATOM 1768 C C . ILE A 1 228 ? -13.607 -10.760 11.167 1.00 93.50 228 ILE A C 1
ATOM 1770 O O . ILE A 1 228 ? -12.758 -10.140 11.795 1.00 93.50 228 ILE A O 1
ATOM 1774 N N . GLY A 1 229 ? -14.534 -11.522 11.749 1.00 91.06 229 GLY A N 1
ATOM 1775 C CA . GLY A 1 229 ? -14.746 -11.597 13.202 1.00 91.06 229 GLY A CA 1
ATOM 1776 C C . GLY A 1 229 ? -15.984 -10.818 13.647 1.00 91.06 229 GLY A C 1
ATOM 1777 O O . GLY A 1 229 ? -16.906 -10.646 12.853 1.00 91.06 229 GLY A O 1
ATOM 1778 N N . ASP A 1 230 ? -16.000 -10.377 14.904 1.00 87.94 230 ASP A N 1
ATOM 1779 C CA . ASP A 1 230 ? -17.090 -9.592 15.502 1.00 87.94 230 ASP A CA 1
ATOM 1780 C C . ASP A 1 230 ? -16.576 -8.671 16.628 1.00 87.94 230 ASP A C 1
ATOM 1782 O O . ASP A 1 230 ? -15.463 -8.847 17.132 1.00 87.94 230 ASP A O 1
ATOM 1786 N N . VAL A 1 231 ? -17.377 -7.680 17.031 1.00 87.31 231 VAL A N 1
ATOM 1787 C CA . VAL A 1 231 ? -17.021 -6.714 18.094 1.00 87.31 231 VAL A CA 1
ATOM 1788 C C . VAL A 1 231 ? -16.672 -7.326 19.454 1.00 87.31 231 VAL A C 1
ATOM 1790 O O . VAL A 1 231 ? -16.000 -6.661 20.240 1.00 87.31 231 VAL A O 1
ATOM 1793 N N . HIS A 1 232 ? -17.106 -8.550 19.766 1.00 83.88 232 HIS A N 1
ATOM 1794 C CA . HIS A 1 232 ? -16.852 -9.183 21.063 1.00 83.88 232 HIS A CA 1
ATOM 1795 C C . HIS A 1 232 ? -15.563 -10.008 21.058 1.00 83.88 232 HIS A C 1
ATOM 1797 O O . HIS A 1 232 ? -14.777 -9.935 22.001 1.00 83.88 232 HIS A O 1
ATOM 1803 N N . GLU A 1 233 ? -15.338 -10.777 19.993 1.00 84.38 233 GLU A N 1
ATOM 1804 C CA . GLU A 1 233 ? -14.194 -11.688 19.851 1.00 84.38 233 GLU A CA 1
ATOM 1805 C C . GLU A 1 233 ? -12.983 -11.042 19.143 1.00 84.38 233 GLU A C 1
ATOM 1807 O O . GLU A 1 233 ? -11.910 -11.648 19.038 1.00 84.38 233 GLU A O 1
ATOM 1812 N N . GLY A 1 234 ? -13.150 -9.805 18.670 1.00 89.75 234 GLY A N 1
ATOM 1813 C CA . GLY A 1 234 ? -12.204 -9.082 17.831 1.00 89.75 234 GLY A CA 1
ATOM 1814 C C . GLY A 1 234 ? -12.542 -9.222 16.348 1.00 89.75 234 GLY A C 1
ATOM 1815 O O . GLY A 1 234 ? -12.884 -10.307 15.863 1.00 89.75 234 GLY A O 1
ATOM 1816 N N . PHE A 1 235 ? -12.414 -8.117 15.615 1.00 95.12 235 PHE A N 1
ATOM 1817 C CA . PHE A 1 235 ? -12.751 -8.032 14.198 1.00 95.12 235 PHE A CA 1
ATOM 1818 C C . PHE A 1 235 ? -11.722 -7.216 13.422 1.00 95.12 235 PHE A C 1
ATOM 1820 O O . PHE A 1 235 ? -10.993 -6.419 13.999 1.00 95.12 235 PHE A O 1
ATOM 1827 N N . ILE A 1 236 ? -11.662 -7.433 12.110 1.00 97.62 236 ILE A N 1
ATOM 1828 C CA . ILE A 1 236 ? -10.826 -6.666 11.183 1.00 97.62 236 ILE A CA 1
ATOM 1829 C C . ILE A 1 236 ? -11.659 -6.367 9.938 1.00 97.62 236 ILE A C 1
ATOM 1831 O O . ILE A 1 236 ? -12.194 -7.291 9.321 1.00 97.62 236 ILE A O 1
ATOM 1835 N N . LEU A 1 237 ? -11.738 -5.097 9.546 1.00 97.38 237 LEU A N 1
ATOM 1836 C CA . LEU A 1 237 ? -12.317 -4.687 8.269 1.00 97.38 237 LEU A CA 1
ATOM 1837 C C . LEU A 1 237 ? -11.267 -4.835 7.171 1.00 97.38 237 LEU A C 1
ATOM 1839 O O . LEU A 1 237 ? -10.153 -4.309 7.261 1.00 97.38 237 LEU A O 1
ATOM 1843 N N . ILE A 1 238 ? -11.645 -5.527 6.101 1.00 95.06 238 ILE A N 1
ATOM 1844 C CA . ILE A 1 238 ? -10.851 -5.638 4.875 1.00 95.06 238 ILE A CA 1
ATOM 1845 C C . ILE A 1 238 ? -11.740 -5.330 3.669 1.00 95.06 238 ILE A C 1
ATOM 1847 O O . ILE A 1 238 ? -12.936 -5.592 3.727 1.00 95.06 238 ILE A O 1
ATOM 1851 N N . PRO A 1 239 ? -11.217 -4.810 2.552 1.00 94.06 239 PRO A N 1
ATOM 1852 C CA . PRO A 1 239 ? -12.038 -4.615 1.361 1.00 94.06 239 PRO A CA 1
ATOM 1853 C C . PRO A 1 239 ? -12.597 -5.931 0.810 1.00 94.06 239 PRO A C 1
ATOM 1855 O O . PRO A 1 239 ? -11.910 -6.962 0.827 1.00 94.06 239 PRO A O 1
ATOM 1858 N N . THR A 1 240 ? -13.816 -5.889 0.268 1.00 87.69 240 THR A N 1
ATOM 1859 C CA . THR A 1 240 ? -14.394 -7.053 -0.411 1.00 87.69 240 THR A CA 1
ATOM 1860 C C . THR A 1 240 ? -13.709 -7.329 -1.744 1.00 87.69 240 THR A C 1
ATOM 1862 O O . THR A 1 240 ? -13.232 -6.438 -2.446 1.00 87.69 240 THR A O 1
ATOM 1865 N N . THR A 1 241 ? -13.692 -8.598 -2.151 1.00 65.75 241 THR A N 1
ATOM 1866 C CA . THR A 1 241 ? -13.216 -9.020 -3.485 1.00 65.75 241 THR A CA 1
ATOM 1867 C C . THR A 1 241 ? -14.116 -8.565 -4.638 1.00 65.75 241 THR A C 1
ATOM 1869 O O . THR A 1 241 ? -13.770 -8.801 -5.798 1.00 65.75 241 THR A O 1
ATOM 1872 N N . HIS A 1 242 ? -15.249 -7.904 -4.360 1.00 47.81 242 HIS A N 1
ATOM 1873 C CA . HIS A 1 242 ? -16.093 -7.281 -5.384 1.00 47.81 242 HIS A CA 1
ATOM 1874 C C . HIS A 1 242 ? -15.421 -6.092 -6.080 1.00 47.81 242 HIS A C 1
ATOM 1876 O O . HIS A 1 242 ? -15.889 -5.681 -7.140 1.00 47.81 242 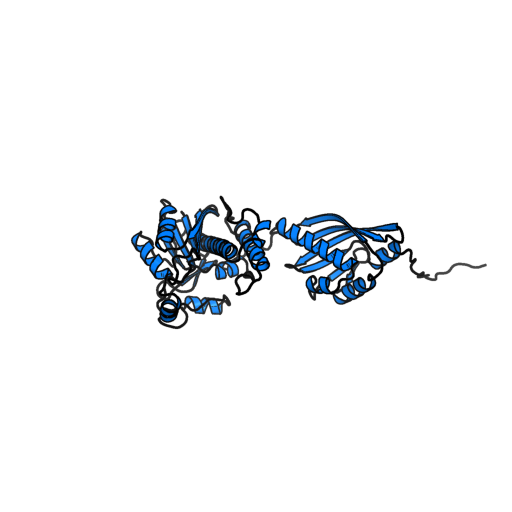HIS A O 1
ATOM 1882 N N . GLU A 1 243 ? -14.239 -5.666 -5.624 1.00 45.47 243 GLU A N 1
ATOM 1883 C CA . GLU A 1 243 ? -13.229 -5.108 -6.522 1.00 45.47 243 GLU A CA 1
ATOM 1884 C C . GLU A 1 243 ? -12.666 -6.178 -7.482 1.00 45.47 243 GLU A C 1
ATOM 1886 O O . GLU A 1 243 ? -11.464 -6.408 -7.599 1.00 45.47 243 GLU A O 1
ATOM 1891 N N . ARG A 1 244 ? -13.531 -6.758 -8.321 1.00 36.66 244 ARG A N 1
ATOM 1892 C CA . ARG A 1 244 ? -13.134 -6.789 -9.724 1.00 36.66 244 ARG A CA 1
ATOM 1893 C C . ARG A 1 244 ? -13.223 -5.345 -10.178 1.00 36.66 244 ARG A C 1
ATOM 1895 O O . ARG A 1 244 ? -14.267 -4.910 -10.660 1.00 36.66 244 ARG A O 1
ATOM 1902 N N . LEU A 1 245 ? -12.109 -4.622 -10.031 1.00 39.00 245 LEU A N 1
ATOM 1903 C CA . LEU A 1 245 ? -11.799 -3.518 -10.932 1.00 39.00 245 LEU A CA 1
ATOM 1904 C C . LEU A 1 245 ? -12.254 -3.956 -12.336 1.00 39.00 245 LEU A C 1
ATOM 1906 O O . LEU A 1 245 ? -12.003 -5.119 -12.698 1.00 39.00 245 LEU A O 1
ATOM 1910 N N . PRO A 1 246 ? -12.985 -3.108 -13.082 1.00 30.55 246 PRO A N 1
ATOM 1911 C CA . PRO A 1 246 ? -13.523 -3.475 -14.386 1.00 30.55 246 PRO A CA 1
ATOM 1912 C C . PRO A 1 246 ? -12.449 -4.207 -15.193 1.00 30.55 246 PRO A C 1
ATOM 1914 O O . PRO A 1 246 ? -11.286 -3.799 -15.176 1.00 30.55 246 PRO A O 1
ATOM 1917 N N . GLN A 1 247 ? -12.836 -5.334 -15.810 1.00 29.72 247 GLN A N 1
ATOM 1918 C CA . GLN A 1 247 ? -11.974 -6.189 -16.635 1.00 2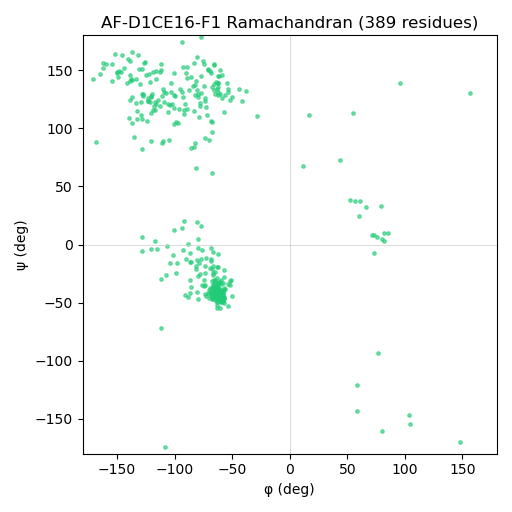9.72 247 GLN A CA 1
ATOM 1919 C C . GLN A 1 247 ? -10.857 -5.378 -17.299 1.00 29.72 247 GLN A C 1
ATOM 1921 O O . GLN A 1 247 ? -11.162 -4.581 -18.177 1.00 29.72 247 GLN A O 1
ATOM 1926 N N . GLN A 1 248 ? -9.605 -5.583 -16.864 1.00 33.72 248 GLN A N 1
ATOM 1927 C CA . GLN A 1 248 ? -8.351 -5.150 -17.502 1.00 33.72 248 GLN A CA 1
ATOM 1928 C C . GLN A 1 248 ? -8.509 -4.142 -18.660 1.00 33.72 248 GLN A C 1
ATOM 1930 O O . GLN A 1 248 ? -8.195 -4.445 -19.810 1.00 33.72 248 GLN A O 1
ATOM 1935 N N . SER A 1 249 ? -8.942 -2.917 -18.374 1.00 31.94 249 SER A N 1
ATOM 1936 C CA . SER A 1 249 ? -8.859 -1.817 -19.330 1.00 31.94 249 SER A CA 1
ATOM 1937 C C . SER A 1 249 ? -7.719 -0.899 -18.900 1.00 31.94 249 SER A C 1
ATOM 1939 O O . SER A 1 249 ? -7.907 0.009 -18.100 1.00 31.94 249 SER A O 1
ATOM 1941 N N . GLN A 1 250 ? -6.522 -1.210 -19.410 1.00 36.91 250 GLN A N 1
ATOM 1942 C CA . GLN A 1 250 ? -5.368 -0.312 -19.567 1.00 36.91 250 GLN A CA 1
ATOM 1943 C C . GLN A 1 250 ? -5.046 0.608 -18.371 1.00 36.91 250 GLN A C 1
ATOM 1945 O O . GLN A 1 250 ? -5.165 1.829 -18.456 1.00 36.91 250 GLN A O 1
ATOM 1950 N N . ILE A 1 251 ? -4.512 0.039 -17.284 1.00 36.59 251 ILE A N 1
ATOM 1951 C CA . ILE A 1 251 ? -3.660 0.828 -16.383 1.00 36.59 251 ILE A CA 1
ATOM 1952 C C . ILE A 1 251 ? -2.387 1.148 -17.166 1.00 36.59 251 ILE A C 1
ATOM 1954 O O . ILE A 1 251 ? -1.549 0.263 -17.367 1.00 36.59 251 ILE A O 1
ATOM 1958 N N . ARG A 1 252 ? -2.239 2.399 -17.618 1.00 41.31 252 ARG A N 1
ATOM 1959 C CA . ARG A 1 252 ? -1.012 2.800 -18.303 1.00 41.31 252 ARG A CA 1
ATOM 1960 C C . ARG A 1 252 ? 0.188 2.674 -17.359 1.00 41.31 252 ARG A C 1
ATOM 1962 O O . ARG A 1 252 ? 0.121 3.056 -16.182 1.00 41.31 252 ARG A O 1
ATOM 1969 N N . THR A 1 253 ? 1.294 2.111 -17.844 1.00 42.69 253 THR A N 1
ATOM 1970 C CA . THR A 1 253 ? 2.536 2.043 -17.048 1.00 42.69 253 THR A CA 1
ATOM 1971 C C . THR A 1 253 ? 3.050 3.465 -16.842 1.00 42.69 253 THR A C 1
ATOM 1973 O O . THR A 1 253 ? 3.088 4.256 -17.786 1.00 42.69 253 THR A O 1
ATOM 1976 N N . PRO A 1 254 ? 3.422 3.833 -15.609 1.00 35.38 254 PRO A N 1
ATOM 1977 C CA . PRO A 1 254 ? 3.780 5.203 -15.287 1.00 35.38 254 PRO A CA 1
ATOM 1978 C C . PRO A 1 254 ? 5.078 5.566 -15.986 1.00 35.38 254 PRO A C 1
ATOM 1980 O O . PRO A 1 254 ? 5.983 4.739 -16.099 1.00 35.38 254 PRO A O 1
ATOM 1983 N N . LYS A 1 255 ? 5.222 6.839 -16.361 1.00 44.69 255 LYS A N 1
ATOM 1984 C CA . LYS A 1 255 ? 6.413 7.337 -17.062 1.00 44.69 255 LYS A CA 1
ATOM 1985 C C . LYS A 1 255 ? 7.733 6.985 -16.365 1.00 44.69 255 LYS A C 1
ATOM 1987 O O . LYS A 1 255 ? 8.713 6.786 -17.064 1.00 44.69 255 LYS A O 1
ATOM 1992 N N . TRP A 1 256 ? 7.782 6.873 -15.034 1.00 44.09 256 TRP A N 1
ATOM 1993 C CA . TRP A 1 256 ? 8.999 6.481 -14.308 1.00 44.09 256 TRP A CA 1
ATOM 1994 C C . TRP A 1 256 ? 9.332 4.987 -14.433 1.00 44.09 256 TRP A C 1
ATOM 1996 O O . TRP A 1 256 ? 10.504 4.652 -14.549 1.00 44.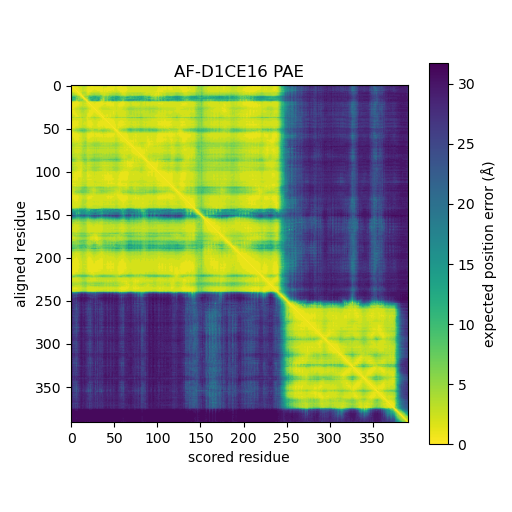09 256 TRP A O 1
ATOM 2006 N N . LEU A 1 257 ? 8.333 4.099 -14.467 1.00 42.56 257 LEU A N 1
ATOM 2007 C CA . LEU A 1 257 ? 8.540 2.665 -14.698 1.00 42.56 257 LEU A CA 1
ATOM 2008 C C . LEU A 1 257 ? 8.817 2.414 -16.177 1.00 42.56 257 LEU A C 1
ATOM 2010 O O . LEU A 1 257 ? 9.681 1.616 -16.506 1.00 42.56 257 LEU A O 1
ATOM 2014 N N . VAL A 1 258 ? 8.186 3.185 -17.067 1.00 58.41 258 VAL A N 1
ATOM 2015 C CA . VAL A 1 258 ? 8.620 3.282 -18.461 1.00 58.41 258 VAL A CA 1
ATOM 2016 C C . VAL A 1 258 ? 10.082 3.740 -18.510 1.00 58.41 258 VAL A C 1
ATOM 2018 O O . VAL A 1 258 ? 10.868 3.114 -19.202 1.00 58.41 258 VAL A O 1
ATOM 2021 N N . SER A 1 259 ? 10.505 4.754 -17.748 1.00 64.81 259 SER A N 1
ATOM 2022 C CA . SER A 1 259 ? 11.917 5.170 -17.668 1.00 64.81 259 SER A CA 1
ATOM 2023 C C . SER A 1 259 ? 12.833 4.080 -17.100 1.00 64.81 259 SER A C 1
ATOM 2025 O O . SER A 1 259 ? 13.944 3.909 -17.596 1.00 64.81 259 SER A O 1
ATOM 2027 N N . GLU A 1 260 ? 12.386 3.307 -16.113 1.00 64.69 260 GLU A N 1
ATOM 2028 C CA . GLU A 1 260 ? 13.125 2.157 -15.589 1.00 64.69 260 GLU A CA 1
ATOM 2029 C C . GLU A 1 260 ? 13.250 1.053 -16.647 1.00 64.69 260 GLU A C 1
ATOM 2031 O O . GLU A 1 260 ? 14.342 0.534 -16.872 1.00 64.69 260 GLU A O 1
ATOM 2036 N N . TYR A 1 261 ? 12.176 0.763 -17.380 1.00 77.06 261 TYR A N 1
ATOM 2037 C CA . TYR A 1 261 ? 12.183 -0.138 -18.527 1.00 77.06 261 TYR A CA 1
ATOM 2038 C C . TYR A 1 261 ? 13.075 0.378 -19.655 1.00 77.06 261 TYR A C 1
ATOM 2040 O O . TYR A 1 261 ? 13.784 -0.419 -20.260 1.00 77.06 261 TYR A O 1
ATOM 2048 N N . LYS A 1 262 ? 13.143 1.692 -19.900 1.00 78.69 262 LYS A N 1
ATOM 2049 C CA . LYS A 1 262 ? 14.114 2.291 -20.830 1.00 78.69 262 LYS A CA 1
ATOM 2050 C C . LYS A 1 262 ? 15.550 2.056 -20.354 1.00 78.69 262 LYS A C 1
ATOM 2052 O O . LYS A 1 262 ? 16.397 1.667 -21.150 1.00 78.69 262 LYS A O 1
ATOM 2057 N N . GLN A 1 263 ? 15.835 2.215 -19.060 1.00 76.44 263 GLN A N 1
ATOM 2058 C CA . GLN A 1 263 ? 17.163 1.916 -18.506 1.00 76.44 263 GLN A CA 1
ATOM 2059 C C . GLN A 1 263 ? 17.504 0.422 -18.570 1.00 76.44 263 GLN A C 1
ATOM 2061 O O . GLN A 1 263 ? 18.644 0.059 -18.861 1.00 76.44 263 GLN A O 1
ATOM 2066 N N . GLN A 1 264 ? 16.533 -0.455 -18.319 1.00 78.38 264 GLN A N 1
ATOM 2067 C CA . GLN A 1 264 ? 16.702 -1.895 -18.486 1.00 78.38 264 GLN A CA 1
ATOM 2068 C C . GLN A 1 264 ? 16.886 -2.267 -19.959 1.00 78.38 264 GLN A C 1
ATOM 2070 O O . GLN A 1 264 ? 17.741 -3.087 -20.255 1.00 78.38 264 GLN A O 1
ATOM 2075 N N . ALA A 1 265 ? 16.186 -1.617 -20.888 1.00 88.56 265 ALA A N 1
ATOM 2076 C CA . ALA A 1 265 ? 16.386 -1.796 -22.321 1.00 88.56 265 ALA A CA 1
ATOM 2077 C C . ALA A 1 265 ? 17.815 -1.412 -22.734 1.00 88.56 265 ALA A C 1
ATOM 2079 O O . ALA A 1 265 ? 18.481 -2.175 -23.429 1.00 88.56 265 ALA A O 1
ATOM 2080 N N . ILE A 1 266 ? 18.335 -0.288 -22.223 1.00 85.06 266 ILE A N 1
ATOM 2081 C CA . ILE A 1 266 ? 19.735 0.108 -22.433 1.00 85.06 266 ILE A CA 1
ATOM 2082 C C . ILE A 1 266 ? 20.689 -0.975 -21.916 1.00 85.06 266 ILE A C 1
ATOM 2084 O O . ILE A 1 266 ? 21.613 -1.369 -22.625 1.00 85.06 266 ILE A O 1
ATOM 2088 N N . ARG A 1 267 ? 20.473 -1.473 -20.689 1.00 87.56 267 ARG A N 1
ATOM 2089 C CA . ARG A 1 267 ? 21.299 -2.544 -20.105 1.00 87.56 267 ARG A CA 1
ATOM 2090 C C . ARG A 1 267 ? 21.218 -3.841 -20.909 1.00 87.56 267 ARG A C 1
ATOM 2092 O O . ARG A 1 267 ? 22.240 -4.490 -21.087 1.00 87.56 267 ARG A O 1
ATOM 2099 N N . PHE A 1 268 ? 20.037 -4.180 -21.416 1.00 93.56 268 PHE A N 1
ATOM 2100 C CA . PHE A 1 268 ? 19.801 -5.368 -22.228 1.00 93.56 268 PHE A CA 1
ATOM 2101 C C . PHE A 1 268 ? 20.600 -5.312 -23.527 1.00 93.56 268 PHE A C 1
ATOM 2103 O O . PHE A 1 268 ? 21.401 -6.205 -23.773 1.00 93.56 268 PHE A O 1
ATOM 2110 N N . PHE A 1 269 ? 20.460 -4.244 -24.319 1.00 92.31 269 PHE A N 1
ATOM 2111 C CA . PHE A 1 269 ? 21.182 -4.140 -25.590 1.00 92.31 269 PHE A CA 1
ATOM 2112 C C . PHE A 1 269 ? 22.697 -4.026 -25.408 1.00 92.31 269 PHE A C 1
ATOM 2114 O O . PHE A 1 269 ? 23.438 -4.600 -26.203 1.00 92.31 269 PHE A O 1
ATOM 2121 N N . LYS A 1 270 ? 23.168 -3.366 -24.341 1.00 87.94 270 LYS A N 1
ATOM 2122 C CA . LYS A 1 270 ? 24.593 -3.397 -23.978 1.00 87.94 270 LYS A CA 1
ATOM 2123 C C . LYS A 1 270 ? 25.057 -4.820 -23.675 1.00 87.94 270 LYS A C 1
ATOM 2125 O O . LYS A 1 270 ? 26.026 -5.269 -24.263 1.00 87.94 270 LYS A O 1
ATOM 2130 N N . ALA A 1 271 ? 24.315 -5.562 -22.853 1.00 89.75 271 ALA A N 1
ATOM 2131 C CA . ALA A 1 271 ? 24.650 -6.948 -22.537 1.00 89.75 271 ALA A CA 1
ATOM 2132 C C . ALA A 1 271 ? 24.625 -7.876 -23.768 1.00 89.75 271 ALA A C 1
ATOM 2134 O O . ALA A 1 271 ? 25.440 -8.792 -23.841 1.00 89.75 271 ALA A O 1
ATOM 2135 N N . LEU A 1 272 ? 23.741 -7.636 -24.748 1.00 89.38 272 LEU A N 1
ATOM 2136 C CA . LEU A 1 272 ? 23.756 -8.358 -26.027 1.00 89.38 272 LEU A CA 1
ATOM 2137 C C . LEU A 1 272 ? 25.052 -8.092 -26.805 1.00 89.38 272 LEU A C 1
ATOM 2139 O O . LEU A 1 272 ? 25.724 -9.034 -27.214 1.00 89.38 272 LEU A O 1
ATOM 2143 N N . VAL A 1 273 ? 25.404 -6.818 -26.998 1.00 86.31 273 VAL A N 1
ATOM 2144 C CA . VAL A 1 273 ? 26.580 -6.405 -27.784 1.00 86.31 273 VAL A CA 1
ATOM 2145 C C . VAL A 1 273 ? 27.892 -6.800 -27.099 1.00 86.31 273 VAL A C 1
ATOM 2147 O O . VAL A 1 273 ? 28.812 -7.268 -27.766 1.00 86.31 273 VAL A O 1
ATOM 2150 N N . ASP A 1 274 ? 27.949 -6.705 -25.771 1.00 86.31 274 ASP A N 1
ATOM 2151 C CA . ASP A 1 274 ? 29.113 -7.078 -24.958 1.00 86.31 274 ASP A CA 1
ATOM 2152 C C . ASP A 1 274 ? 29.214 -8.600 -24.712 1.00 86.31 274 ASP A C 1
ATOM 2154 O O . ASP A 1 274 ? 30.163 -9.077 -24.083 1.00 86.31 274 ASP A O 1
ATOM 2158 N N . ALA A 1 275 ? 28.239 -9.381 -25.193 1.00 89.56 275 ALA A N 1
ATOM 2159 C CA . ALA A 1 275 ? 28.095 -10.813 -24.933 1.00 89.56 275 ALA A CA 1
ATOM 2160 C C . ALA A 1 275 ? 28.117 -11.183 -23.427 1.00 89.56 275 ALA A C 1
ATOM 2162 O O . ALA A 1 275 ? 28.683 -12.209 -23.024 1.00 89.56 275 ALA A O 1
ATOM 2163 N N . ASP A 1 276 ? 27.494 -10.352 -22.584 1.00 91.06 276 ASP A N 1
ATOM 2164 C CA . ASP A 1 276 ? 27.397 -10.520 -21.128 1.00 91.06 276 ASP A CA 1
ATOM 2165 C C . ASP A 1 276 ? 26.205 -11.411 -20.738 1.00 91.06 276 ASP A C 1
ATOM 2167 O O . ASP A 1 276 ? 25.119 -10.951 -20.366 1.00 91.06 276 ASP A O 1
ATOM 2171 N N . ILE A 1 277 ? 26.432 -12.725 -20.800 1.00 93.69 277 ILE A N 1
ATOM 2172 C CA . ILE A 1 277 ? 25.431 -13.742 -20.452 1.00 93.69 277 ILE A CA 1
ATOM 2173 C C . ILE A 1 277 ? 24.967 -13.618 -18.993 1.00 93.69 277 ILE A C 1
ATOM 2175 O O . ILE A 1 277 ? 23.775 -13.735 -18.728 1.00 93.69 277 ILE A O 1
ATOM 2179 N N . ALA A 1 278 ? 25.857 -13.292 -18.051 1.00 92.06 278 ALA A N 1
ATOM 2180 C CA . ALA A 1 278 ? 25.512 -13.204 -16.629 1.00 92.06 278 ALA A CA 1
ATOM 2181 C C . ALA A 1 278 ? 24.550 -12.043 -16.324 1.00 92.06 278 ALA A C 1
ATOM 2183 O O . ALA A 1 278 ? 23.743 -12.096 -15.387 1.00 92.06 278 ALA A O 1
ATOM 2184 N N . THR A 1 279 ? 24.634 -10.950 -17.085 1.00 87.62 279 THR A N 1
ATOM 2185 C CA . THR A 1 279 ? 23.623 -9.889 -17.032 1.00 87.62 279 THR A CA 1
ATOM 2186 C C . THR A 1 279 ? 22.313 -10.344 -17.667 1.00 87.62 279 THR A C 1
ATOM 2188 O O . THR A 1 279 ? 21.260 -10.124 -17.069 1.00 87.62 279 THR A O 1
ATOM 2191 N N . LEU A 1 280 ? 22.348 -11.048 -18.800 1.00 92.62 280 LEU A N 1
ATOM 2192 C CA . LEU A 1 280 ? 21.133 -11.545 -19.452 1.00 92.62 280 LEU A CA 1
ATOM 2193 C C . LEU A 1 280 ? 20.384 -12.599 -18.617 1.00 92.62 280 LEU A C 1
ATOM 2195 O O . LEU A 1 280 ? 19.161 -12.537 -18.538 1.00 92.62 280 LEU A O 1
ATOM 2199 N N . GLU A 1 281 ? 21.071 -13.501 -17.915 1.00 93.00 281 GLU A N 1
ATOM 2200 C CA . GLU A 1 281 ? 20.467 -14.457 -16.963 1.00 93.00 281 GLU A CA 1
ATOM 2201 C C . GLU A 1 281 ? 19.693 -13.765 -15.840 1.00 93.00 281 GLU A C 1
ATOM 2203 O O . GLU A 1 281 ? 18.657 -14.241 -15.375 1.00 93.00 281 GLU A O 1
ATOM 2208 N N . ARG A 1 282 ? 20.156 -12.585 -15.419 1.00 86.62 282 ARG A N 1
ATOM 2209 C CA . ARG A 1 282 ? 19.446 -11.768 -14.433 1.00 86.62 282 ARG A CA 1
ATOM 2210 C C . ARG A 1 282 ? 18.276 -10.999 -15.035 1.00 86.62 282 ARG A C 1
ATOM 2212 O O . ARG A 1 282 ? 17.455 -10.510 -14.266 1.00 86.62 282 ARG A O 1
ATOM 2219 N N . MET A 1 283 ? 18.179 -10.864 -16.352 1.00 89.31 283 MET A N 1
ATOM 2220 C CA . MET A 1 283 ? 17.171 -10.030 -17.018 1.00 89.31 283 MET A CA 1
ATOM 2221 C C . MET A 1 283 ? 16.070 -10.836 -17.712 1.00 89.31 283 MET A C 1
ATOM 2223 O O . MET A 1 283 ? 14.956 -10.328 -17.855 1.00 89.31 283 MET A O 1
ATOM 2227 N N . LEU A 1 284 ? 16.362 -12.073 -18.119 1.00 94.44 284 LEU A N 1
ATOM 2228 C CA . LEU A 1 284 ? 15.468 -12.917 -18.907 1.00 94.44 284 LEU A CA 1
ATOM 2229 C C . LEU A 1 284 ? 14.894 -14.064 -18.052 1.00 94.44 284 LEU A C 1
ATOM 2231 O O . LEU A 1 284 ? 15.650 -14.746 -17.360 1.00 94.44 284 LEU A O 1
ATOM 2235 N N . PRO A 1 285 ? 13.570 -14.293 -18.060 1.00 88.75 285 PRO A N 1
ATOM 2236 C CA . PRO A 1 285 ? 12.957 -15.444 -17.408 1.00 88.75 285 PRO A CA 1
ATOM 2237 C C . PRO A 1 285 ? 13.075 -16.701 -18.285 1.00 88.75 285 PRO A C 1
ATOM 2239 O O . PRO A 1 285 ? 13.245 -16.604 -19.494 1.00 88.75 285 PRO A O 1
ATOM 2242 N N . GLN A 1 286 ? 12.915 -17.889 -17.697 1.00 91.62 286 GLN A N 1
ATOM 2243 C CA . GLN A 1 286 ? 13.047 -19.173 -18.413 1.00 91.62 286 GLN A CA 1
ATOM 2244 C C . GLN A 1 286 ? 12.102 -19.319 -19.621 1.00 91.62 286 GLN A C 1
ATOM 2246 O O . GLN A 1 286 ? 12.430 -19.994 -20.589 1.00 91.62 286 GLN A O 1
ATOM 2251 N N . ASP A 1 287 ? 10.945 -18.656 -19.590 1.00 91.31 287 ASP A N 1
ATOM 2252 C CA . ASP A 1 287 ? 9.954 -18.631 -20.670 1.00 91.31 287 ASP A CA 1
ATOM 2253 C C . ASP A 1 287 ? 10.143 -17.449 -21.653 1.00 91.31 287 ASP A C 1
ATOM 2255 O O . ASP A 1 287 ? 9.199 -17.060 -22.348 1.00 91.31 287 ASP A O 1
ATOM 2259 N N . TYR A 1 288 ? 11.340 -16.852 -21.708 1.00 95.88 288 TYR A N 1
ATOM 2260 C CA . TYR A 1 288 ? 11.683 -15.769 -22.635 1.00 95.88 288 TYR A CA 1
ATOM 2261 C C . TYR A 1 288 ? 11.572 -16.178 -24.113 1.00 95.88 288 TYR A C 1
ATOM 2263 O O . TYR A 1 288 ? 11.922 -17.299 -24.491 1.00 95.88 288 TYR A O 1
ATOM 2271 N N . GLN A 1 289 ? 11.148 -15.229 -24.958 1.00 95.38 289 GLN A N 1
ATOM 2272 C CA . GLN A 1 289 ? 11.099 -15.390 -26.415 1.00 95.38 289 GLN A CA 1
ATOM 2273 C C . GLN A 1 289 ? 11.694 -14.181 -27.158 1.00 95.38 289 GLN A C 1
ATOM 2275 O O . GLN A 1 289 ? 11.186 -13.065 -27.041 1.00 95.38 289 GLN A O 1
ATOM 2280 N N . GLY A 1 290 ? 12.719 -14.406 -27.980 1.00 93.50 290 GLY A N 1
ATOM 2281 C CA . GLY A 1 290 ? 13.191 -13.445 -28.983 1.00 93.50 290 GLY A CA 1
ATOM 2282 C C . GLY A 1 290 ? 12.537 -13.726 -30.335 1.00 93.50 290 GLY A C 1
ATOM 2283 O O . GLY A 1 290 ? 12.521 -14.870 -30.765 1.00 93.50 290 GLY A O 1
ATOM 2284 N N . VAL A 1 291 ? 11.980 -12.726 -31.009 1.00 91.50 291 VAL A N 1
ATOM 2285 C CA . VAL A 1 291 ? 11.280 -12.877 -32.292 1.00 91.50 291 VAL A CA 1
ATOM 2286 C C . VAL A 1 291 ? 11.963 -12.015 -33.343 1.00 91.50 291 VAL A C 1
ATOM 2288 O O . VAL A 1 291 ? 12.067 -10.801 -33.183 1.00 91.50 291 VAL A O 1
ATOM 2291 N N . GLU A 1 292 ? 12.401 -12.629 -34.432 1.00 88.12 292 GLU A N 1
ATOM 2292 C CA . GLU A 1 292 ? 12.981 -11.947 -35.588 1.00 88.12 292 GLU A CA 1
ATOM 2293 C C . GLU A 1 292 ? 11.860 -11.642 -36.589 1.00 88.12 292 GLU A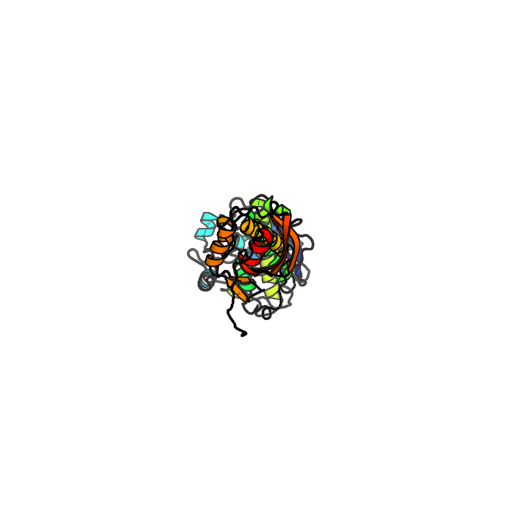 C 1
ATOM 2295 O O . GLU A 1 292 ? 11.241 -12.543 -37.151 1.00 88.12 292 GLU A O 1
ATOM 2300 N N . LEU A 1 293 ? 11.537 -10.362 -36.782 1.00 84.12 293 LEU A N 1
ATOM 2301 C CA . LEU A 1 293 ? 10.368 -9.963 -37.575 1.00 84.12 293 LEU A CA 1
ATOM 2302 C C . LEU A 1 293 ? 10.562 -10.162 -39.082 1.00 84.12 293 LEU A C 1
ATOM 2304 O O . LEU A 1 293 ? 9.573 -10.316 -39.792 1.00 84.12 293 LEU A O 1
ATOM 2308 N N . SER A 1 294 ? 11.805 -10.174 -39.569 1.00 77.81 294 SER A N 1
ATOM 2309 C CA . SER A 1 294 ? 12.116 -10.361 -40.992 1.00 77.81 294 SER A CA 1
ATOM 2310 C C . SER A 1 294 ? 11.734 -11.749 -41.515 1.00 77.81 294 SER A C 1
ATOM 2312 O O . SER A 1 294 ? 11.357 -11.871 -42.677 1.00 77.81 294 SER A O 1
ATOM 2314 N N . ASN A 1 295 ? 11.782 -12.779 -40.663 1.00 80.25 295 ASN A N 1
ATOM 2315 C CA . ASN A 1 295 ? 11.514 -14.174 -41.036 1.00 80.25 295 ASN A CA 1
ATOM 2316 C C . ASN A 1 295 ? 10.476 -14.877 -40.132 1.00 80.25 295 ASN A C 1
ATOM 2318 O O . ASN A 1 295 ? 10.109 -16.022 -40.394 1.00 80.25 295 ASN A O 1
ATOM 2322 N N . GLY A 1 296 ? 10.007 -14.223 -39.064 1.00 79.69 296 GLY A N 1
ATOM 2323 C CA . GLY A 1 296 ? 9.060 -14.781 -38.095 1.00 79.69 296 GLY A CA 1
ATOM 2324 C C . GLY A 1 296 ? 9.655 -15.827 -37.143 1.00 79.69 296 GLY A C 1
ATOM 2325 O O . GLY A 1 296 ? 8.911 -16.474 -36.400 1.00 79.69 296 GLY A O 1
ATOM 2326 N N . ARG A 1 297 ? 10.980 -16.020 -37.141 1.00 86.44 297 ARG A N 1
ATOM 2327 C CA . ARG A 1 297 ? 11.659 -16.998 -36.288 1.00 86.44 297 ARG A CA 1
ATOM 2328 C C . ARG A 1 297 ? 11.547 -16.588 -34.824 1.00 86.44 297 ARG A C 1
ATOM 2330 O O . ARG A 1 297 ? 11.765 -15.435 -34.465 1.00 86.44 297 ARG A O 1
ATOM 2337 N N . THR A 1 298 ? 11.242 -17.560 -33.966 1.00 90.44 298 THR A N 1
ATOM 2338 C CA . THR A 1 298 ? 11.236 -17.384 -32.509 1.00 90.44 298 THR A CA 1
ATOM 2339 C C . THR A 1 298 ? 12.386 -18.168 -31.882 1.00 90.44 298 THR A C 1
ATOM 2341 O O . THR A 1 298 ? 12.538 -19.362 -32.130 1.00 90.44 298 THR A O 1
ATOM 2344 N N . LEU A 1 299 ? 13.186 -17.494 -31.065 1.00 89.25 299 LEU A N 1
ATOM 2345 C CA . LEU A 1 299 ? 14.290 -18.024 -30.277 1.00 89.25 299 LEU A CA 1
ATOM 2346 C C . LEU A 1 299 ? 13.839 -18.161 -28.821 1.00 89.25 299 LEU A C 1
ATOM 2348 O O . LEU A 1 299 ? 13.297 -17.218 -28.241 1.00 89.25 299 LEU A O 1
ATOM 2352 N N . ASN A 1 300 ? 14.079 -19.323 -28.219 1.00 93.19 300 ASN A N 1
ATOM 2353 C CA . ASN A 1 300 ? 13.965 -19.487 -26.769 1.00 93.19 300 ASN A CA 1
ATOM 2354 C C . ASN A 1 300 ? 15.192 -18.871 -26.061 1.00 93.19 300 ASN A C 1
ATOM 2356 O O . ASN A 1 300 ? 16.113 -18.349 -26.700 1.00 93.19 300 ASN A O 1
ATOM 2360 N N . ILE A 1 301 ? 15.209 -18.927 -24.730 1.00 92.56 301 ILE A N 1
ATOM 2361 C CA . ILE A 1 301 ? 16.292 -18.367 -23.914 1.00 92.56 301 ILE A CA 1
ATOM 2362 C C . ILE A 1 301 ? 17.666 -18.998 -24.195 1.00 92.56 301 ILE A C 1
ATOM 2364 O O . ILE A 1 301 ? 18.653 -18.274 -24.303 1.00 92.56 301 ILE A O 1
ATOM 2368 N N . GLU A 1 302 ? 17.739 -20.316 -24.391 1.00 93.88 302 GLU A N 1
ATOM 2369 C CA . GLU A 1 302 ? 19.002 -21.014 -24.659 1.00 93.88 302 GLU A CA 1
ATOM 2370 C C . GLU A 1 302 ? 19.573 -20.638 -26.027 1.00 93.88 302 GLU A C 1
ATOM 2372 O O . GLU A 1 302 ? 20.763 -20.344 -26.156 1.00 93.88 302 GLU A O 1
ATOM 2377 N N . ASP A 1 303 ? 18.722 -20.601 -27.051 1.00 91.00 303 ASP A N 1
ATOM 2378 C CA . ASP A 1 303 ? 19.114 -20.203 -28.399 1.00 91.00 303 ASP A CA 1
ATOM 2379 C C . ASP A 1 303 ? 19.516 -18.728 -28.435 1.00 91.00 303 ASP A C 1
ATOM 2381 O O . ASP A 1 303 ? 20.497 -18.374 -29.084 1.00 91.00 303 ASP A O 1
ATOM 2385 N N . THR A 1 304 ? 18.855 -17.881 -27.641 1.00 90.19 304 THR A N 1
ATOM 2386 C CA . THR A 1 304 ? 19.262 -16.483 -27.449 1.00 90.19 304 THR A CA 1
ATOM 2387 C C . THR A 1 304 ? 20.674 -16.391 -26.868 1.00 90.19 304 THR A C 1
ATOM 2389 O O . THR A 1 304 ? 21.496 -15.637 -27.386 1.00 90.19 304 THR A O 1
ATOM 2392 N N . TYR A 1 305 ? 21.006 -17.175 -25.839 1.00 93.69 305 TYR A N 1
ATOM 2393 C CA . TYR A 1 305 ? 22.354 -17.170 -25.256 1.00 93.69 305 TYR A CA 1
ATOM 2394 C C . TYR A 1 305 ? 23.426 -17.684 -26.214 1.00 93.69 305 TYR A C 1
ATOM 2396 O O . TYR A 1 305 ? 24.519 -17.111 -26.260 1.00 93.69 305 TYR A O 1
ATOM 2404 N N . LYS A 1 306 ? 23.126 -18.712 -27.016 1.00 91.00 306 LYS A N 1
ATOM 2405 C CA . LYS A 1 306 ? 24.040 -19.195 -28.066 1.00 91.00 306 LYS A CA 1
ATOM 2406 C C . LYS A 1 306 ? 24.316 -18.100 -29.092 1.00 91.00 306 LYS A C 1
ATOM 2408 O O . LYS A 1 306 ? 25.469 -17.808 -29.402 1.00 91.00 306 LYS A O 1
ATOM 2413 N N . THR A 1 307 ? 23.254 -17.456 -29.559 1.00 85.19 307 THR A N 1
ATOM 2414 C CA . THR A 1 307 ? 23.305 -16.372 -30.533 1.00 85.19 307 THR A CA 1
ATOM 2415 C C . THR A 1 307 ? 24.097 -15.173 -29.999 1.00 85.19 307 THR A C 1
ATOM 2417 O O . THR A 1 307 ? 25.014 -14.705 -30.667 1.00 85.19 307 THR A O 1
ATOM 2420 N N . VAL A 1 308 ? 23.868 -14.744 -28.757 1.00 87.88 308 VAL A N 1
ATOM 2421 C CA . VAL A 1 308 ? 24.651 -13.670 -28.115 1.00 87.88 308 VAL A CA 1
ATOM 2422 C C . VAL A 1 308 ? 26.117 -14.057 -27.933 1.00 87.88 308 VAL A C 1
ATOM 2424 O O . VAL A 1 308 ? 27.010 -13.246 -28.163 1.00 87.88 308 VAL A O 1
ATOM 2427 N N . SER A 1 309 ? 26.392 -15.308 -27.566 1.00 89.19 309 SER A N 1
ATOM 2428 C CA . SER A 1 309 ? 27.769 -15.781 -27.387 1.00 89.19 309 SER A CA 1
ATOM 2429 C C . SER A 1 309 ? 28.588 -15.690 -28.677 1.00 89.19 309 SER A C 1
ATOM 2431 O O . SER A 1 309 ? 29.780 -15.396 -28.605 1.00 89.19 309 SER A O 1
ATOM 2433 N N . SER A 1 310 ? 27.962 -15.863 -29.848 1.00 85.69 310 SER A N 1
ATOM 2434 C CA . SER A 1 310 ? 28.641 -15.688 -31.143 1.00 85.69 310 SER A CA 1
ATOM 2435 C C . SER A 1 310 ? 29.031 -14.241 -31.474 1.00 85.69 310 SER A C 1
ATOM 2437 O O . SER A 1 310 ? 29.859 -14.035 -32.356 1.00 85.69 310 SER A O 1
ATOM 2439 N N . LEU A 1 311 ? 28.501 -13.242 -30.754 1.00 82.31 311 LEU A N 1
ATOM 2440 C CA . LEU A 1 311 ? 28.883 -11.835 -30.934 1.00 82.31 311 LEU A CA 1
ATOM 2441 C C . LEU A 1 311 ? 30.193 -11.467 -30.230 1.00 82.31 311 LEU A C 1
ATOM 2443 O O . LEU A 1 311 ? 30.763 -10.397 -30.465 1.00 82.31 311 LEU A O 1
ATOM 2447 N N . ARG A 1 312 ? 30.678 -12.342 -29.345 1.00 85.44 312 ARG A N 1
ATOM 2448 C CA . ARG A 1 312 ? 31.865 -12.094 -28.531 1.00 85.44 312 ARG A CA 1
ATOM 2449 C C . ARG A 1 312 ? 33.081 -11.824 -29.418 1.00 85.44 312 ARG A C 1
ATOM 2451 O O . ARG A 1 312 ? 33.450 -12.640 -30.252 1.00 85.44 312 ARG A O 1
ATOM 2458 N N . GLY A 1 313 ? 33.747 -10.698 -29.171 1.00 81.62 313 GLY A N 1
ATOM 2459 C CA . GLY A 1 313 ? 34.994 -10.340 -29.853 1.00 81.62 313 GLY A CA 1
ATOM 2460 C C . GLY A 1 313 ? 34.820 -9.709 -31.237 1.00 81.62 313 GLY A C 1
ATOM 2461 O O . GLY A 1 313 ? 35.822 -9.373 -31.856 1.00 81.62 313 GLY A O 1
ATOM 2462 N N . LEU A 1 314 ? 33.585 -9.477 -31.700 1.00 81.81 314 LEU A N 1
ATOM 2463 C CA . LEU A 1 314 ? 33.324 -8.852 -33.004 1.00 81.81 314 LEU A CA 1
ATOM 2464 C C . LEU A 1 314 ? 33.546 -7.327 -33.031 1.00 81.81 314 LEU A C 1
ATOM 2466 O O . LEU A 1 314 ? 33.444 -6.719 -34.093 1.00 81.81 314 LEU A O 1
ATOM 2470 N N . GLY A 1 315 ? 33.850 -6.695 -31.890 1.00 80.88 315 GLY A N 1
ATOM 2471 C CA . GLY A 1 315 ? 34.161 -5.258 -31.822 1.00 80.88 315 GLY A CA 1
ATOM 2472 C C . GLY A 1 315 ? 32.977 -4.350 -32.175 1.00 80.88 315 GLY A C 1
ATOM 2473 O O . GLY A 1 315 ? 33.161 -3.286 -32.766 1.00 80.88 315 GLY A O 1
ATOM 2474 N N . LEU A 1 316 ? 31.761 -4.797 -31.857 1.00 84.88 316 LEU A N 1
ATOM 2475 C CA . LEU A 1 316 ? 30.529 -4.076 -32.150 1.00 84.88 316 LEU A CA 1
ATOM 2476 C C . LEU A 1 316 ? 30.316 -2.919 -31.166 1.00 84.88 316 LEU A C 1
ATOM 2478 O O . LEU A 1 316 ? 30.626 -3.018 -29.980 1.00 84.88 316 LEU A O 1
ATOM 2482 N N . HIS A 1 317 ? 29.747 -1.826 -31.663 1.00 84.69 317 HIS A N 1
ATOM 2483 C CA . HIS A 1 317 ? 29.383 -0.649 -30.883 1.00 84.69 317 HIS A CA 1
ATOM 2484 C C . HIS A 1 317 ? 27.899 -0.354 -31.028 1.00 84.69 317 HIS A C 1
ATOM 2486 O O . HIS A 1 317 ? 27.318 -0.588 -32.084 1.00 84.69 317 HIS A O 1
ATOM 2492 N N . LEU A 1 318 ? 27.304 0.174 -29.961 1.00 88.31 318 LEU A N 1
ATOM 2493 C CA . LEU A 1 318 ? 25.878 0.443 -29.877 1.00 88.31 318 LEU A CA 1
ATOM 2494 C C . LEU A 1 318 ? 25.619 1.912 -29.559 1.00 88.31 318 LEU A C 1
ATOM 2496 O O . LEU A 1 318 ? 26.023 2.391 -28.499 1.00 88.31 318 LEU A O 1
ATOM 2500 N N . ASP A 1 319 ? 24.852 2.563 -30.426 1.00 82.88 319 ASP A N 1
ATOM 2501 C CA . ASP A 1 319 ? 24.369 3.927 -30.237 1.00 82.88 319 ASP A CA 1
ATOM 2502 C C . ASP A 1 319 ? 22.837 3.937 -30.215 1.00 82.88 319 ASP A C 1
ATOM 2504 O O . ASP A 1 319 ? 22.185 3.376 -31.096 1.00 82.88 319 ASP A O 1
ATOM 2508 N N . PHE A 1 320 ? 22.239 4.562 -29.200 1.00 83.12 320 PHE A N 1
ATOM 2509 C CA . PHE A 1 320 ? 20.784 4.695 -29.097 1.00 83.12 320 PHE A CA 1
ATOM 2510 C C . PHE A 1 320 ? 20.343 5.998 -29.767 1.00 83.12 320 PHE A C 1
ATOM 2512 O O . PHE A 1 320 ? 20.776 7.072 -29.357 1.00 83.12 320 PHE A O 1
ATOM 2519 N N . GLU A 1 321 ? 19.481 5.903 -30.779 1.00 78.62 321 GLU A N 1
ATOM 2520 C CA . GLU A 1 321 ? 18.920 7.070 -31.471 1.00 78.62 321 GLU A CA 1
ATOM 2521 C C . GLU A 1 321 ? 17.645 7.559 -30.779 1.00 78.62 321 GLU A C 1
ATOM 2523 O O . GLU A 1 321 ? 17.483 8.755 -30.553 1.00 78.62 321 GLU A O 1
ATOM 2528 N N . ASP A 1 322 ? 16.749 6.636 -30.423 1.00 76.25 322 ASP A N 1
ATOM 2529 C CA . ASP A 1 322 ? 15.520 6.955 -29.703 1.00 76.25 322 ASP A CA 1
ATOM 2530 C C . ASP A 1 322 ? 15.084 5.781 -28.826 1.00 76.25 322 ASP A C 1
ATOM 2532 O O . ASP A 1 322 ? 15.289 4.608 -29.147 1.00 76.25 322 ASP A O 1
ATOM 2536 N N . ILE A 1 323 ? 14.470 6.101 -27.695 1.00 83.31 323 ILE A N 1
ATOM 2537 C CA . ILE A 1 323 ? 13.901 5.118 -26.788 1.00 83.31 323 ILE A CA 1
ATOM 2538 C C . ILE A 1 323 ? 12.547 5.641 -26.340 1.00 83.31 323 ILE A C 1
ATOM 2540 O O . ILE A 1 323 ? 12.438 6.504 -25.460 1.00 83.31 323 ILE A O 1
ATOM 2544 N N . VAL A 1 324 ? 11.496 5.062 -26.905 1.00 74.50 324 VAL A N 1
ATOM 2545 C CA . VAL A 1 324 ? 10.108 5.389 -26.587 1.00 74.50 324 VAL A CA 1
ATOM 2546 C C . VAL A 1 324 ? 9.455 4.209 -25.898 1.00 74.50 324 VAL A C 1
ATOM 2548 O O . VAL A 1 324 ? 9.815 3.055 -26.100 1.00 74.50 324 VAL A O 1
ATOM 2551 N N . GLY A 1 325 ? 8.516 4.490 -25.012 1.00 73.81 325 GLY A N 1
ATOM 2552 C CA . GLY A 1 325 ? 7.901 3.439 -24.230 1.00 73.81 325 GLY A CA 1
ATOM 2553 C C . GLY A 1 325 ? 6.522 3.836 -23.775 1.00 73.81 325 GLY A C 1
ATOM 2554 O O . GLY A 1 325 ? 6.301 4.986 -23.394 1.00 73.81 325 GLY A O 1
ATOM 2555 N N . GLU A 1 326 ? 5.629 2.865 -23.814 1.00 70.31 326 GLU A N 1
ATOM 2556 C CA . GLU A 1 326 ? 4.301 2.943 -23.239 1.00 70.31 326 GLU A CA 1
ATOM 2557 C C . GLU A 1 326 ? 3.993 1.583 -22.631 1.00 70.31 326 GLU A C 1
ATOM 2559 O O . GLU A 1 326 ? 4.321 0.531 -23.185 1.00 70.31 326 GLU A O 1
ATOM 2564 N N . ASP A 1 327 ? 3.373 1.599 -21.466 1.00 73.19 327 ASP A N 1
ATOM 2565 C CA . ASP A 1 327 ? 3.037 0.379 -20.757 1.00 73.19 327 ASP A CA 1
ATOM 2566 C C . ASP A 1 327 ? 4.267 -0.493 -20.449 1.00 73.19 327 ASP A C 1
ATOM 2568 O O . ASP A 1 327 ? 5.363 -0.004 -20.160 1.00 73.19 327 ASP A O 1
ATOM 2572 N N . SER A 1 328 ? 4.099 -1.807 -20.519 1.00 77.44 328 SER A N 1
ATOM 2573 C CA . SER A 1 328 ? 5.185 -2.767 -20.395 1.00 77.44 328 SER A CA 1
ATOM 2574 C C . SER A 1 328 ? 5.963 -2.933 -21.705 1.00 77.44 328 SER A C 1
ATOM 2576 O O . SER A 1 328 ? 6.575 -3.980 -21.905 1.00 77.44 328 SER A O 1
ATOM 2578 N N . LYS A 1 329 ? 5.884 -1.979 -22.643 1.00 87.12 329 LYS A N 1
ATOM 2579 C CA . LYS A 1 329 ? 6.487 -2.083 -23.974 1.00 87.12 329 LYS A CA 1
ATOM 2580 C C . LYS A 1 329 ? 7.449 -0.931 -24.237 1.00 87.12 329 LYS A C 1
ATOM 2582 O O . LYS A 1 329 ? 7.064 0.234 -24.204 1.00 87.12 329 LYS A O 1
ATOM 2587 N N . ILE A 1 330 ? 8.696 -1.258 -24.554 1.00 87.56 330 ILE A N 1
ATOM 2588 C CA . ILE A 1 330 ? 9.725 -0.280 -24.916 1.00 87.56 330 ILE A CA 1
ATOM 2589 C C . ILE A 1 330 ? 10.152 -0.516 -26.354 1.00 87.56 330 ILE A C 1
ATOM 2591 O O . ILE A 1 330 ? 10.638 -1.594 -26.680 1.00 87.56 330 ILE A O 1
ATOM 2595 N N . CYS A 1 331 ? 9.992 0.496 -27.199 1.00 92.25 331 CYS A N 1
ATOM 2596 C CA . CYS A 1 331 ? 10.589 0.524 -28.520 1.00 92.25 331 CYS A CA 1
ATOM 2597 C C . CYS A 1 331 ? 11.943 1.234 -28.444 1.00 92.25 331 CYS A C 1
ATOM 2599 O O . CYS A 1 331 ? 12.052 2.352 -27.936 1.00 92.25 331 CYS A O 1
ATOM 2601 N N . VAL A 1 332 ? 12.976 0.571 -28.942 1.00 89.25 332 VAL A N 1
ATOM 2602 C CA . VAL A 1 332 ? 14.340 1.088 -28.995 1.00 89.25 332 VAL A CA 1
ATOM 2603 C C . VAL A 1 332 ? 14.738 1.197 -30.454 1.00 89.25 332 VAL A C 1
ATOM 2605 O O . VAL A 1 332 ? 14.730 0.195 -31.170 1.00 89.25 332 VAL A O 1
ATOM 2608 N N . VAL A 1 333 ? 15.110 2.400 -30.876 1.00 87.62 333 VAL A N 1
ATOM 2609 C CA . VAL A 1 333 ?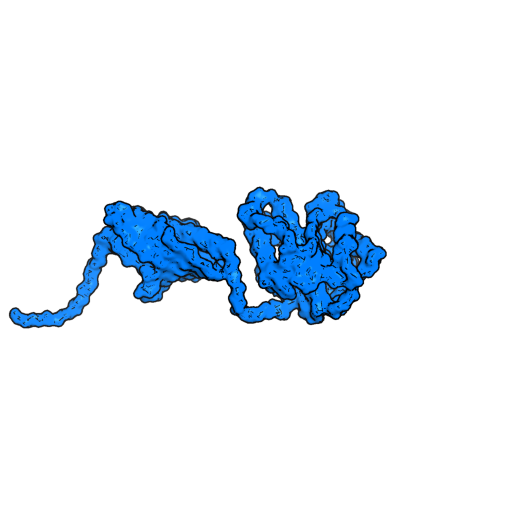 15.766 2.662 -32.154 1.00 87.62 333 VAL A CA 1
ATOM 2610 C C . VAL A 1 333 ? 17.244 2.867 -31.868 1.00 87.62 333 VAL A C 1
ATOM 2612 O O . VAL A 1 333 ? 17.628 3.733 -31.081 1.00 87.62 333 VAL A O 1
ATOM 2615 N N . TYR A 1 334 ? 18.079 2.033 -32.468 1.00 87.19 334 TYR A N 1
ATOM 2616 C CA . TYR A 1 334 ? 19.508 2.008 -32.193 1.00 87.19 334 TYR A CA 1
ATOM 2617 C C . TYR A 1 334 ? 20.294 1.662 -33.449 1.00 87.19 334 TYR A C 1
ATOM 2619 O O . TYR A 1 334 ? 19.761 1.135 -34.424 1.00 87.19 334 TYR A O 1
ATOM 2627 N N . ARG A 1 335 ? 21.586 1.949 -33.413 1.00 88.19 335 ARG A N 1
ATOM 2628 C CA . ARG A 1 335 ? 22.537 1.663 -34.473 1.00 88.19 335 ARG A CA 1
ATOM 2629 C C . ARG A 1 335 ? 23.613 0.755 -33.912 1.00 88.19 335 ARG A C 1
ATOM 2631 O O . ARG A 1 335 ? 24.186 1.054 -32.865 1.00 88.19 335 ARG A O 1
ATOM 2638 N N . ILE A 1 336 ? 23.855 -0.360 -34.591 1.00 88.31 336 ILE A N 1
ATOM 2639 C CA . ILE A 1 336 ? 25.019 -1.201 -34.319 1.00 88.31 336 ILE A CA 1
ATOM 2640 C C . ILE A 1 336 ? 26.052 -0.876 -35.383 1.00 88.31 336 ILE A C 1
ATOM 2642 O O . ILE A 1 336 ? 25.725 -0.892 -36.565 1.00 88.31 336 ILE A O 1
ATOM 2646 N N . SER A 1 337 ? 27.279 -0.577 -34.977 1.00 88.31 337 SER A N 1
ATOM 2647 C CA . SER A 1 337 ? 28.385 -0.308 -35.893 1.00 88.31 337 SER A CA 1
ATOM 2648 C C . SER A 1 337 ? 29.584 -1.193 -35.598 1.00 88.31 337 SER A C 1
ATOM 2650 O O . SER A 1 337 ? 29.761 -1.678 -34.480 1.00 88.31 337 SER A O 1
ATOM 2652 N N . ASN A 1 338 ? 30.427 -1.389 -36.605 1.00 87.25 338 ASN A N 1
ATOM 2653 C CA . ASN A 1 338 ? 31.743 -1.975 -36.429 1.00 87.25 338 ASN A CA 1
ATOM 2654 C C . ASN A 1 338 ? 32.800 -0.962 -36.870 1.00 87.25 338 ASN A C 1
ATOM 2656 O O . ASN A 1 338 ? 32.889 -0.590 -38.038 1.00 87.25 338 ASN A O 1
ATOM 2660 N N . ARG A 1 339 ? 33.629 -0.512 -35.923 1.00 78.44 339 ARG A N 1
ATOM 2661 C CA . ARG A 1 339 ? 34.649 0.512 -36.191 1.00 78.44 339 ARG A CA 1
ATOM 2662 C C . ARG A 1 339 ? 35.747 0.037 -37.137 1.00 78.44 339 ARG A C 1
ATOM 2664 O O . ARG A 1 339 ? 36.378 0.876 -37.767 1.00 78.44 339 ARG A O 1
ATOM 2671 N N . SER A 1 340 ? 35.981 -1.273 -37.228 1.00 82.25 340 SER A N 1
ATOM 2672 C CA . SER A 1 340 ? 37.009 -1.830 -38.113 1.00 82.25 340 SER A CA 1
ATOM 2673 C C . SER A 1 340 ? 36.605 -1.783 -39.588 1.00 82.25 340 SER A C 1
ATOM 2675 O O . SER A 1 340 ? 37.452 -1.528 -40.437 1.00 82.25 340 SER A O 1
ATOM 2677 N N . THR A 1 341 ? 35.315 -1.959 -39.889 1.00 84.62 341 THR A N 1
ATOM 2678 C CA . THR A 1 341 ? 34.776 -1.910 -41.258 1.00 84.62 341 THR A CA 1
ATOM 2679 C C . THR A 1 341 ? 34.170 -0.551 -41.606 1.00 84.62 341 THR A C 1
ATOM 2681 O O . THR A 1 341 ? 33.935 -0.259 -42.775 1.00 84.62 341 THR A O 1
ATOM 2684 N N . GLY A 1 342 ? 33.901 0.293 -40.604 1.00 83.12 342 GLY A N 1
ATOM 2685 C CA . GLY A 1 342 ? 33.231 1.583 -40.774 1.00 83.12 342 GLY A CA 1
ATOM 2686 C C . GLY A 1 342 ? 31.742 1.464 -41.111 1.00 83.12 342 GLY A C 1
ATOM 2687 O O . GLY A 1 342 ? 31.120 2.471 -41.438 1.00 83.12 342 GLY A O 1
ATOM 2688 N N . LYS A 1 343 ? 31.176 0.252 -41.044 1.00 87.38 343 LYS A N 1
ATOM 2689 C CA . LYS A 1 343 ? 29.779 -0.033 -41.381 1.00 87.38 343 LYS A CA 1
ATOM 2690 C C . LYS A 1 343 ? 28.878 0.036 -40.163 1.00 87.38 343 LYS A C 1
ATOM 2692 O O . LYS A 1 343 ? 29.298 -0.241 -39.036 1.00 87.38 343 LYS A O 1
ATOM 2697 N N . ASP A 1 344 ? 27.616 0.350 -40.415 1.00 89.50 344 ASP A N 1
ATOM 2698 C CA . ASP A 1 344 ? 26.575 0.427 -39.410 1.00 89.50 344 ASP A CA 1
ATOM 2699 C C . ASP A 1 344 ? 25.219 -0.061 -39.935 1.00 89.50 344 ASP A C 1
ATOM 2701 O O . ASP A 1 344 ? 24.914 0.008 -41.124 1.00 89.50 344 ASP A O 1
ATOM 2705 N N . VAL A 1 345 ? 24.393 -0.570 -39.023 1.00 88.81 345 VAL A N 1
ATOM 2706 C CA . VAL A 1 345 ? 23.027 -1.012 -39.303 1.00 88.81 345 VAL A CA 1
ATOM 2707 C C . VAL A 1 345 ? 22.090 -0.367 -38.299 1.00 88.81 345 VAL A C 1
ATOM 2709 O O . VAL A 1 345 ? 22.218 -0.545 -37.082 1.00 88.81 345 VAL A O 1
ATOM 2712 N N . ARG A 1 346 ? 21.106 0.366 -38.818 1.00 90.62 346 ARG A N 1
ATOM 2713 C CA . ARG A 1 346 ? 20.013 0.921 -38.023 1.00 90.62 346 ARG A CA 1
ATOM 2714 C C . ARG A 1 346 ? 18.972 -0.159 -37.750 1.00 90.62 346 ARG A C 1
ATOM 2716 O O . ARG A 1 346 ? 18.464 -0.794 -38.668 1.00 90.62 346 ARG A O 1
ATOM 2723 N N . CYS A 1 347 ? 18.630 -0.343 -36.485 1.00 88.25 347 CYS A N 1
ATOM 2724 C CA . CYS A 1 347 ? 17.721 -1.372 -36.010 1.00 88.25 347 CYS A CA 1
ATOM 2725 C C . CYS A 1 347 ? 16.597 -0.767 -35.170 1.00 88.25 347 CYS A C 1
ATOM 2727 O O . CYS A 1 347 ? 16.739 0.294 -34.560 1.00 88.25 347 CYS A O 1
ATOM 2729 N N . MET A 1 348 ? 15.486 -1.493 -35.105 1.00 91.38 348 MET A N 1
ATOM 2730 C CA . MET A 1 348 ? 14.391 -1.207 -34.192 1.00 91.38 348 MET A CA 1
ATOM 2731 C C . MET A 1 348 ? 14.023 -2.481 -33.445 1.00 91.38 348 MET A C 1
ATOM 2733 O O . MET A 1 348 ? 13.978 -3.564 -34.026 1.00 91.38 348 MET A O 1
ATOM 2737 N N . SER A 1 349 ? 13.765 -2.367 -32.149 1.00 92.94 349 SER A N 1
ATOM 2738 C CA . SER A 1 349 ? 13.290 -3.496 -31.356 1.00 92.94 349 SER A CA 1
ATOM 2739 C C . SER A 1 349 ? 12.198 -3.095 -30.384 1.00 92.94 349 SER A C 1
ATOM 2741 O O . SER A 1 349 ? 12.295 -2.054 -29.741 1.00 92.94 349 SER A O 1
ATOM 2743 N N . LEU A 1 350 ? 11.195 -3.957 -30.238 1.00 94.56 350 LEU A N 1
ATOM 2744 C CA . LEU A 1 350 ? 10.130 -3.827 -29.252 1.00 94.56 350 LEU A CA 1
ATOM 2745 C C . LEU A 1 350 ? 10.354 -4.837 -28.125 1.00 94.56 350 LEU A C 1
ATOM 2747 O O . LEU A 1 350 ? 10.241 -6.041 -28.332 1.00 94.56 350 LEU A O 1
ATOM 2751 N N . LEU A 1 351 ? 10.639 -4.356 -26.923 1.00 94.56 351 LEU A N 1
ATOM 2752 C CA . LEU A 1 351 ? 10.759 -5.172 -25.719 1.00 94.56 351 LEU A CA 1
ATOM 2753 C C . LEU A 1 351 ? 9.434 -5.179 -24.967 1.00 94.56 351 LEU A C 1
ATOM 2755 O O . LEU A 1 351 ? 8.857 -4.121 -24.739 1.00 94.56 351 LEU A O 1
ATOM 2759 N N . GLN A 1 352 ? 8.980 -6.352 -24.539 1.00 91.75 352 GLN A N 1
ATOM 2760 C CA . GLN A 1 352 ? 7.813 -6.530 -23.686 1.00 91.75 352 GLN A CA 1
ATOM 2761 C C . GLN A 1 352 ? 8.244 -7.056 -22.316 1.00 91.75 352 GLN A C 1
ATOM 2763 O O . GLN A 1 352 ? 8.783 -8.156 -22.200 1.00 91.75 352 GLN A O 1
ATOM 2768 N N . PHE A 1 353 ? 7.963 -6.283 -21.274 1.00 83.69 353 PHE A N 1
ATOM 2769 C CA . PHE A 1 353 ? 8.285 -6.586 -19.888 1.00 83.69 353 PHE A CA 1
ATOM 2770 C C . PHE A 1 353 ? 7.157 -7.356 -19.192 1.00 83.69 353 PHE A C 1
ATOM 2772 O O . PHE A 1 353 ? 5.972 -7.150 -19.462 1.00 83.69 353 PHE A O 1
ATOM 2779 N N . ARG A 1 354 ? 7.538 -8.222 -18.250 1.00 80.75 354 ARG A N 1
ATOM 2780 C CA . ARG A 1 354 ? 6.664 -8.812 -17.231 1.00 80.75 354 ARG A CA 1
ATOM 2781 C C . ARG A 1 354 ? 7.355 -8.607 -15.886 1.00 80.75 354 ARG A C 1
ATOM 2783 O O . ARG A 1 354 ? 8.399 -9.202 -15.641 1.00 80.75 354 ARG A O 1
ATOM 2790 N N . GLN A 1 355 ? 6.777 -7.761 -15.031 1.00 74.56 355 GLN A N 1
ATOM 2791 C CA . GLN A 1 355 ? 7.428 -7.276 -13.803 1.00 74.56 355 GLN A CA 1
ATOM 2792 C C . GLN A 1 355 ? 8.749 -6.549 -14.123 1.00 74.56 355 GLN A C 1
ATOM 2794 O O . GLN A 1 355 ? 8.715 -5.560 -14.853 1.00 74.56 355 GLN A O 1
ATOM 2799 N N . ASP A 1 356 ? 9.880 -7.019 -13.597 1.00 74.69 356 ASP A N 1
ATOM 2800 C CA . ASP A 1 356 ? 11.234 -6.483 -13.786 1.00 74.69 356 ASP A CA 1
ATOM 2801 C C . ASP A 1 356 ? 12.058 -7.281 -14.816 1.00 74.69 356 ASP A C 1
ATOM 2803 O O . ASP A 1 356 ? 13.276 -7.135 -14.884 1.00 74.69 356 ASP A O 1
ATOM 2807 N N . LYS A 1 357 ? 11.413 -8.161 -15.593 1.00 84.12 357 LYS A N 1
ATOM 2808 C CA . LYS A 1 357 ? 12.070 -9.033 -16.574 1.00 84.12 357 LYS A CA 1
ATOM 2809 C C . LYS A 1 357 ? 11.571 -8.761 -17.982 1.00 84.12 357 LYS A C 1
ATOM 2811 O O . LYS A 1 357 ? 10.399 -8.435 -18.184 1.00 84.12 357 LYS A O 1
ATOM 2816 N N . ILE A 1 358 ? 12.440 -8.956 -18.968 1.00 92.62 358 ILE A N 1
ATOM 2817 C CA . ILE A 1 358 ? 12.055 -8.891 -20.380 1.00 92.62 358 ILE A CA 1
ATOM 2818 C C . ILE A 1 358 ? 11.471 -10.250 -20.745 1.00 92.62 358 ILE A C 1
ATOM 2820 O O . ILE A 1 358 ? 12.172 -11.252 -20.707 1.00 92.62 358 ILE A O 1
ATOM 2824 N N . GLN A 1 359 ? 10.183 -10.286 -21.069 1.00 93.25 359 GLN A N 1
ATOM 2825 C CA . GLN A 1 359 ? 9.479 -11.515 -21.423 1.00 93.25 359 GLN A CA 1
ATOM 2826 C C . GLN A 1 359 ? 9.614 -11.845 -22.905 1.00 93.25 359 GLN A C 1
ATOM 2828 O O . GLN A 1 359 ? 9.773 -13.008 -23.270 1.00 93.25 359 GLN A O 1
ATOM 2833 N N . LYS A 1 360 ? 9.498 -10.823 -23.757 1.00 95.25 360 LYS A N 1
ATOM 2834 C CA . LYS A 1 360 ? 9.625 -10.964 -25.207 1.00 95.25 360 LYS A CA 1
ATOM 2835 C C . LYS A 1 360 ? 10.416 -9.808 -25.791 1.00 95.25 360 LYS A C 1
ATOM 2837 O O . LYS A 1 360 ? 10.272 -8.681 -25.323 1.00 95.25 360 LYS A O 1
ATOM 2842 N N . ALA A 1 361 ? 11.189 -10.070 -26.832 1.00 94.88 361 ALA A N 1
ATOM 2843 C CA . ALA A 1 361 ? 11.813 -9.035 -27.643 1.00 94.88 361 ALA A CA 1
ATOM 2844 C C . ALA A 1 361 ? 11.503 -9.299 -29.115 1.00 94.88 361 ALA A C 1
ATOM 2846 O O . ALA A 1 361 ? 11.688 -10.414 -29.582 1.00 94.88 361 ALA A O 1
ATOM 2847 N N . TYR A 1 362 ? 11.025 -8.291 -29.837 1.00 94.75 362 TYR A N 1
ATOM 2848 C CA . TYR A 1 362 ? 10.797 -8.356 -31.278 1.00 94.75 362 TYR A CA 1
ATOM 2849 C C . TYR A 1 362 ? 11.847 -7.489 -31.961 1.00 94.75 362 TYR A C 1
ATOM 2851 O O . TYR A 1 362 ? 11.927 -6.299 -31.664 1.00 94.75 362 TYR A O 1
ATOM 2859 N N . HIS A 1 363 ? 12.634 -8.065 -32.859 1.00 92.31 363 HIS A N 1
ATOM 2860 C CA . HIS A 1 363 ? 13.749 -7.408 -33.533 1.00 92.31 363 HIS A CA 1
ATOM 2861 C C . HIS A 1 363 ? 13.417 -7.195 -35.011 1.00 92.31 363 HIS A C 1
ATOM 2863 O O . HIS A 1 363 ? 12.928 -8.109 -35.672 1.00 92.31 363 HIS A O 1
ATOM 2869 N N . SER A 1 364 ? 13.674 -5.996 -35.544 1.00 87.19 364 SER A N 1
ATOM 2870 C CA . SER A 1 364 ? 13.383 -5.670 -36.949 1.00 87.19 364 SER A CA 1
ATOM 2871 C C . SER A 1 364 ? 14.238 -6.450 -37.949 1.00 87.19 364 SER A C 1
ATOM 2873 O O . SER A 1 364 ? 13.815 -6.640 -39.083 1.00 87.19 364 SER A O 1
ATOM 2875 N N . HIS A 1 365 ? 15.433 -6.875 -37.536 1.00 81.75 365 HIS A N 1
ATOM 2876 C CA . HIS A 1 365 ? 16.387 -7.605 -38.363 1.00 81.75 365 HIS A CA 1
ATOM 2877 C C . HIS A 1 365 ? 16.845 -8.871 -37.648 1.00 81.75 365 HIS A C 1
ATOM 2879 O O . HIS A 1 365 ? 16.941 -8.906 -36.419 1.00 81.75 365 HIS A O 1
ATOM 2885 N N . GLU A 1 366 ? 17.191 -9.875 -38.443 1.00 83.94 366 GLU A N 1
ATOM 2886 C CA . GLU A 1 366 ? 17.953 -11.036 -37.997 1.00 83.94 366 GLU A CA 1
ATOM 2887 C C . GLU A 1 366 ? 19.352 -10.640 -37.552 1.00 83.94 366 GLU A C 1
ATOM 2889 O O . GLU A 1 366 ? 20.040 -9.858 -38.218 1.00 83.94 366 GLU A O 1
ATOM 2894 N N . LEU A 1 367 ? 19.820 -11.251 -36.464 1.00 78.00 367 LEU A N 1
ATOM 2895 C CA . LEU A 1 367 ? 21.172 -10.975 -35.992 1.00 78.00 367 LEU A CA 1
ATOM 2896 C C . LEU A 1 367 ? 22.227 -11.405 -37.014 1.00 78.00 367 LEU A C 1
ATOM 2898 O O . LEU A 1 367 ? 23.213 -10.699 -37.210 1.00 78.00 367 LEU A O 1
ATOM 2902 N N . ARG A 1 368 ? 22.003 -12.536 -37.693 1.00 79.75 368 ARG A N 1
ATOM 2903 C CA . ARG A 1 368 ? 22.904 -13.029 -38.740 1.00 79.75 368 ARG A CA 1
ATOM 2904 C C . ARG A 1 368 ? 23.084 -11.991 -39.846 1.00 79.75 368 ARG A C 1
ATOM 2906 O O . ARG A 1 368 ? 24.215 -11.685 -40.200 1.00 79.75 368 ARG A O 1
ATOM 2913 N N . HIS A 1 369 ? 21.987 -11.402 -40.313 1.00 82.31 369 HIS A N 1
ATOM 2914 C CA . HIS A 1 369 ? 22.025 -10.370 -41.341 1.00 82.31 369 HIS A CA 1
ATOM 2915 C C . HIS A 1 369 ? 22.770 -9.112 -40.869 1.00 82.31 369 HIS A C 1
ATOM 2917 O O . HIS A 1 369 ? 23.594 -8.570 -41.600 1.00 82.31 369 HIS A O 1
ATOM 2923 N N . ILE A 1 370 ? 22.544 -8.679 -39.621 1.00 82.94 370 ILE A N 1
ATOM 2924 C CA . ILE A 1 370 ? 23.290 -7.558 -39.028 1.00 82.94 370 ILE A CA 1
ATOM 2925 C C . ILE A 1 370 ? 24.796 -7.857 -39.040 1.00 82.94 370 ILE A C 1
ATOM 2927 O O . ILE A 1 370 ? 25.591 -7.015 -39.448 1.00 82.94 370 ILE A O 1
ATOM 2931 N N . VAL A 1 371 ? 25.199 -9.056 -38.615 1.00 82.62 371 VAL A N 1
ATOM 2932 C CA . VAL A 1 371 ? 26.612 -9.452 -38.563 1.00 82.62 371 VAL A CA 1
ATOM 2933 C C . VAL A 1 371 ? 27.228 -9.547 -39.965 1.00 82.62 371 VAL A C 1
ATOM 2935 O O . VAL A 1 371 ? 28.334 -9.049 -40.159 1.00 82.62 371 VAL A O 1
ATOM 2938 N N . GLU A 1 372 ? 26.521 -10.115 -40.946 1.00 84.56 372 GLU A N 1
ATOM 2939 C CA . GLU A 1 372 ? 26.968 -10.197 -42.348 1.00 84.56 372 GLU A CA 1
ATOM 2940 C C . GLU A 1 372 ? 27.242 -8.805 -42.935 1.00 84.56 372 GLU A C 1
ATOM 2942 O O . GLU A 1 372 ? 28.316 -8.563 -43.490 1.00 84.56 372 GLU A O 1
ATOM 2947 N N . VAL A 1 373 ? 26.318 -7.859 -42.731 1.00 84.69 373 VAL A N 1
ATOM 2948 C CA . VAL A 1 373 ? 26.473 -6.473 -43.198 1.00 84.69 373 VAL A CA 1
ATOM 2949 C C . VAL A 1 373 ? 27.644 -5.773 -42.506 1.00 84.69 373 VAL A C 1
ATOM 2951 O O . VAL A 1 373 ? 28.390 -5.042 -43.155 1.00 84.69 373 VAL A O 1
ATOM 2954 N N . LEU A 1 374 ? 27.824 -5.983 -41.200 1.00 84.31 374 LEU A N 1
ATOM 2955 C CA . LEU A 1 374 ? 28.847 -5.285 -40.417 1.00 84.31 374 LEU A CA 1
ATOM 2956 C C . LEU A 1 374 ? 30.261 -5.838 -40.605 1.00 84.31 374 LEU A C 1
ATOM 2958 O O . LEU A 1 374 ? 31.218 -5.094 -40.387 1.00 84.31 374 LEU A O 1
ATOM 2962 N N . LEU A 1 375 ? 30.404 -7.109 -40.980 1.00 82.00 375 LEU A N 1
ATOM 2963 C CA . LEU A 1 375 ? 31.699 -7.783 -41.118 1.00 82.00 375 LEU A CA 1
ATOM 2964 C C . LEU A 1 375 ? 32.135 -8.025 -42.566 1.00 82.00 375 LEU A C 1
ATOM 2966 O O . LEU A 1 375 ? 33.223 -8.553 -42.766 1.00 82.00 375 LEU A O 1
ATOM 2970 N N . ASP A 1 376 ? 31.327 -7.636 -43.558 1.00 67.12 376 ASP A N 1
ATOM 2971 C CA . ASP A 1 376 ? 31.612 -7.889 -44.979 1.00 67.12 376 ASP A CA 1
ATOM 2972 C C . ASP A 1 376 ? 31.806 -9.377 -45.312 1.00 67.12 376 ASP A C 1
ATOM 2974 O O . ASP A 1 376 ? 32.624 -9.753 -46.147 1.00 67.12 376 ASP A O 1
ATOM 2978 N N . ASN A 1 377 ? 31.024 -10.240 -44.660 1.00 59.44 377 ASN A N 1
ATOM 2979 C CA . ASN A 1 377 ? 30.998 -11.663 -44.981 1.00 59.44 377 ASN A CA 1
ATOM 2980 C C . ASN A 1 377 ? 29.808 -11.944 -45.910 1.00 59.44 377 ASN A C 1
ATOM 2982 O O . ASN A 1 377 ? 28.672 -11.965 -45.426 1.00 59.44 377 ASN A O 1
ATOM 2986 N N . PRO A 1 378 ? 30.013 -12.153 -47.224 1.00 42.19 378 PRO A N 1
ATOM 2987 C CA . PRO A 1 378 ? 28.953 -12.667 -48.074 1.00 42.19 378 PRO A CA 1
ATOM 2988 C C . PRO A 1 378 ? 28.610 -14.084 -47.607 1.00 42.19 378 PRO A C 1
ATOM 2990 O O . PRO A 1 378 ? 29.495 -14.922 -47.433 1.00 42.19 378 PRO A O 1
ATOM 2993 N N . ALA A 1 379 ? 27.324 -14.352 -47.387 1.00 40.34 379 ALA A N 1
ATOM 2994 C CA . ALA A 1 379 ? 26.838 -15.717 -47.277 1.00 40.34 379 ALA A CA 1
ATOM 2995 C C . ALA A 1 379 ? 27.325 -16.507 -48.503 1.00 40.34 379 ALA A C 1
ATOM 2997 O O . ALA A 1 379 ? 27.070 -16.097 -49.637 1.00 40.34 379 ALA A O 1
ATOM 2998 N N . GLU A 1 380 ? 28.028 -17.619 -48.281 1.00 37.66 380 GLU A N 1
ATOM 2999 C CA . GLU A 1 380 ? 28.238 -18.607 -49.335 1.00 37.66 380 GLU A CA 1
ATOM 3000 C C . GLU A 1 380 ? 26.876 -19.004 -49.920 1.00 37.66 380 GLU A C 1
ATOM 3002 O O . GLU A 1 380 ? 25.900 -19.254 -49.205 1.00 37.66 380 GLU A O 1
ATOM 3007 N N . GLU A 1 381 ? 26.832 -18.977 -51.247 1.00 35.81 381 GLU A N 1
ATOM 3008 C CA . GLU A 1 381 ? 25.682 -19.157 -52.115 1.00 35.81 381 GLU A CA 1
ATOM 3009 C C . GLU A 1 381 ? 24.866 -20.415 -51.781 1.00 35.81 381 GLU A C 1
ATOM 3011 O O . GLU A 1 381 ? 25.363 -21.538 -51.850 1.00 35.81 381 GLU A O 1
ATOM 3016 N N . VAL A 1 382 ? 23.556 -20.255 -51.572 1.00 34.62 382 VAL A N 1
ATOM 3017 C CA . VAL A 1 382 ? 22.611 -21.310 -51.962 1.00 34.62 382 VAL A CA 1
ATOM 3018 C C . VAL A 1 382 ? 22.339 -21.111 -53.448 1.00 34.62 382 VAL A C 1
ATOM 3020 O O . VAL A 1 382 ? 21.377 -20.453 -53.847 1.00 34.62 382 VAL A O 1
ATOM 3023 N N . THR A 1 383 ? 23.221 -21.656 -54.283 1.00 33.56 383 THR A N 1
ATOM 3024 C CA . THR A 1 383 ? 22.919 -21.910 -55.690 1.00 33.56 383 THR A CA 1
ATOM 3025 C C . THR A 1 383 ? 21.860 -23.007 -55.744 1.00 33.56 383 THR A C 1
ATOM 3027 O O . THR A 1 383 ? 22.136 -24.201 -55.659 1.00 33.56 383 THR A O 1
ATOM 3030 N N . HIS A 1 384 ? 20.600 -22.598 -55.878 1.00 32.78 384 HIS A N 1
ATOM 3031 C CA . HIS A 1 384 ? 19.600 -23.470 -56.467 1.00 32.78 384 HIS A CA 1
ATOM 3032 C C . HIS A 1 384 ? 19.938 -23.639 -57.950 1.00 32.78 384 HIS A C 1
ATOM 3034 O O . HIS A 1 384 ? 19.732 -22.736 -58.759 1.00 32.78 384 HIS A O 1
ATOM 3040 N N . GLU A 1 385 ? 20.449 -24.820 -58.293 1.00 37.94 385 GLU A N 1
ATOM 3041 C CA . GLU A 1 385 ? 20.316 -25.406 -59.623 1.00 37.94 385 GLU A CA 1
ATOM 3042 C C . GLU A 1 385 ? 18.892 -25.194 -60.154 1.00 37.94 385 GLU A C 1
ATOM 3044 O O . GLU A 1 385 ? 17.923 -25.630 -59.524 1.00 37.94 385 GLU A O 1
ATOM 3049 N N . ARG A 1 386 ? 18.783 -24.560 -61.328 1.00 33.03 386 ARG A N 1
ATOM 3050 C CA . ARG A 1 386 ? 17.800 -24.884 -62.377 1.00 33.03 386 ARG A CA 1
ATOM 3051 C C . ARG A 1 386 ? 18.144 -24.171 -63.692 1.00 33.03 386 ARG A C 1
ATOM 3053 O O . ARG A 1 386 ? 17.722 -23.054 -63.953 1.00 33.03 386 ARG A O 1
ATOM 3060 N N . ASP A 1 387 ? 18.963 -24.867 -64.472 1.00 38.97 387 ASP A N 1
ATOM 3061 C CA . ASP A 1 387 ? 18.604 -25.413 -65.788 1.00 38.97 387 ASP A CA 1
ATOM 3062 C C . ASP A 1 387 ? 18.042 -24.465 -66.874 1.00 38.97 387 ASP A C 1
ATOM 3064 O O . ASP A 1 387 ? 16.917 -23.977 -66.783 1.00 38.97 387 ASP A O 1
ATOM 3068 N N . SER A 1 388 ? 18.830 -24.272 -67.942 1.00 34.38 388 SER A N 1
ATOM 3069 C CA . SER A 1 388 ? 18.470 -24.031 -69.365 1.00 34.38 388 SER A CA 1
ATOM 3070 C C . SER A 1 388 ? 19.658 -23.317 -70.044 1.00 34.38 388 SER A C 1
ATOM 3072 O O . SER A 1 388 ? 20.176 -22.349 -69.512 1.00 34.38 388 SER A O 1
ATOM 3074 N N . THR A 1 389 ? 20.225 -23.683 -71.194 1.00 37.03 389 THR A N 1
ATOM 3075 C CA . THR A 1 389 ? 19.822 -24.557 -72.297 1.00 37.03 389 THR A CA 1
ATOM 3076 C C . THR A 1 389 ? 21.037 -24.739 -73.222 1.00 37.03 389 THR A C 1
ATOM 3078 O O . THR A 1 389 ? 21.763 -23.783 -73.467 1.00 37.03 389 THR A O 1
ATOM 3081 N N . LYS A 1 390 ? 21.204 -25.954 -73.761 1.00 39.91 390 LYS A N 1
ATOM 3082 C CA . LYS A 1 390 ? 21.544 -26.274 -75.166 1.00 39.91 390 LYS A CA 1
ATOM 3083 C C . LYS A 1 390 ? 22.122 -25.129 -76.033 1.00 39.91 390 LYS A C 1
ATOM 3085 O O . LYS A 1 390 ? 21.356 -24.273 -76.465 1.00 39.91 390 LYS A O 1
ATOM 3090 N N . HIS A 1 391 ? 23.396 -25.205 -76.418 1.00 37.22 391 HIS A N 1
ATOM 3091 C CA . HIS A 1 391 ? 23.900 -25.758 -77.693 1.00 37.22 391 HIS A CA 1
ATOM 3092 C C . HIS A 1 391 ? 25.365 -25.391 -77.914 1.00 37.22 391 HIS A C 1
ATOM 3094 O O . HIS A 1 391 ? 25.719 -24.213 -77.694 1.00 37.22 391 HIS A O 1
#

Radius of gyration: 28.25 Å; Cα contacts (8 Å, |Δi|>4): 753; chains: 1; bounding box: 61×45×106 Å

Organism: Thermobaculum terrenum (strain ATCC BAA-798 / CCMEE 7001 / YNP1) (NCBI:txid525904)

Sequence (391 aa):
MRFIGIDLAWSLINADRPETGAAVIDESGNILSQANLSTDESILDFVLSNIDQEGAIVAIDAPIVVPNLEGSRRCEIALQSMKIPVYPSNRSLLEKNLGGIRGEILTHKLEIHGFRIQDSISPGEPTKAIVEVYPRATISRLFGKVPSYKGSKAKRSVLAHGILHLNRLIQEALDPPIRWIRSPIEDPARLETLTPRQLKHIADILDAVLAAYVGYLAWKEDGRVEVIGDVHEGFILIPTTHERLPQQSQIRTPKWLVSEYKQQAIRFFKALVDADIATLERMLPQDYQGVELSNGRTLNIEDTYKTVSSLRGLGLHLDFEDIVGEDSKICVVYRISNRSTGKDVRCMSLLQFRQDKIQKAYHSHELRHIVEVLLDNPAEEVTHERDSTKH

Foldseek 3Di:
DKFKFKADPFAPVQLQDQQIKIWIADLLQETPDIDRDRDLVRVLCVQVVPADPLGYEYQYQFFQAAPAQDDAFQLQVVCVVVVQDDDGDHAPVSCVPRVGGVNVVSQVVLVVVVEDDDLADAAPGRHRYYAYAHLSLQCCQQVNDRQPPVDPDDDQVSLLV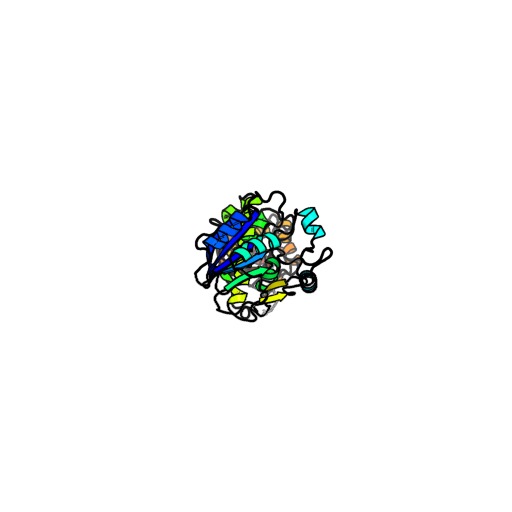NLVVLVVCQQQRDVVRHDYPPQLCPDSVCSSVDDPVSSSNSVSNSSRSSSSVLRSLSHHDPQQWDWRHDPNRTTYTYGHSVPPVPPDDDPKDDVVVLVVLLVVVVVVVVCLLQLPVVSQVVAADQQAWEAEPVVRDIDGPVSSSVLSNVNHPQQKDKDWPDWDDMGQKIKTWIKIAHPVQRDIDIWIKIFGDDPRHTRYIYIPHDPVVRSCRRPVPDPDDPPDDDDDDDD

Secondary structure (DSSP, 8-state):
-EEEEEE-----TTTTS--EEEEEEETT-EEEEEEEE-SHHHHHHHHHHH-BTTEEEEEESS-S----SSS--HHHHHHHHTT-------HHHHHHHHSS-HHHHHHHHHHHTT-EE-SS--TT--EEEEEEB-HHHHHHHHTSSPPGGGSTT--HHHHHHHHHHHHHHHHHHSSSPPEESS-S-S-GGGGGGS-HHHHHHHHHHHHHHHHHHHHHHHHH-TTSEEEEEETTTEEEEEE-TT---STT---PPPHHHHHHHHHHHHHHHHHHHTT-HHHHHHH--TT-EEEETTT--EE-HHHHHHHHHTTTTS-EEEEEEEEEEETTEEEEEEEEEETTTTEEEEEEEEEEEETTEEEEEEESS-HHHHHHHHHT-PPPP----------

pLDDT: mean 84.48, std 16.23, range [29.72, 98.81]

InterPro domains:
  IPR007362 Protein of unknown function DUF429 [PF04250] (7-226)
  IPR032710 NTF2-like domain superfamily [SSF54427] (259-366)

Nearest PDB structures (foldseek):
  4kvh-assembly1_A-2  TM=8.214E-01  e=3.452E-05  Halomicrobium mukohataei DSM 12286
  8uqf-assembly1_A  TM=7.398E-01  e=4.622E-05  synthetic construct
  4u13-assembly1_B  TM=7.695E-01  e=8.782E-05  Sinorhizobium meliloti 1021
  4lmi-assembly1_A  TM=7.114E-01  e=1.401E-04  Kribbella flavida DSM 17836
  3g0k-assembly1_A-2  TM=7.879E-01  e=2.747E-03  Novosphingobium aromaticivorans DSM 12444

Solvent-accessible surface area (backbone atoms only — not comparable to full-atom values): 20955 Å² total; per-residue (Å²): 98,26,16,31,5,30,23,50,53,57,41,58,66,72,30,80,47,67,62,20,9,26,22,31,32,40,89,74,21,40,38,79,47,72,47,73,34,38,43,69,65,56,47,50,51,52,51,68,73,59,49,50,98,40,23,30,32,38,12,29,39,43,68,54,48,64,71,43,58,65,64,59,34,63,22,49,53,52,38,46,75,70,71,39,90,73,80,71,58,18,44,56,60,30,39,74,76,18,70,32,60,48,34,39,54,52,47,54,58,41,39,78,76,64,30,40,80,47,82,73,62,65,52,79,56,72,44,42,33,33,34,29,28,43,42,68,54,33,39,35,46,76,67,48,74,65,59,75,45,86,40,94,86,53,54,66,58,50,38,32,53,37,46,54,53,48,56,46,46,48,35,69,74,39,90,56,43,35,39,67,78,74,57,96,67,83,50,79,86,50,46,65,74,49,52,74,66,58,51,46,55,53,46,29,28,54,37,0,43,46,19,10,47,51,35,43,34,36,31,69,36,86,76,41,42,40,67,36,58,39,80,77,58,15,48,34,46,31,53,29,70,78,62,62,64,73,79,90,73,76,82,71,44,50,71,66,57,26,47,48,50,51,53,49,49,53,53,49,56,48,28,46,54,68,34,37,58,76,58,44,63,75,35,43,48,89,84,19,37,42,32,25,64,71,79,67,48,73,33,46,49,68,55,45,52,54,58,29,53,71,40,53,89,66,63,61,43,80,46,77,78,46,78,49,62,57,40,57,33,36,40,39,33,31,32,44,32,18,77,90,68,71,30,71,48,83,45,44,33,42,37,32,47,55,92,92,26,44,40,35,37,40,28,59,56,46,67,68,58,54,49,30,66,34,67,74,50,79,77,81,77,85,75,76,87,75,89,86,76,93,132